Protein AF-0000000077404898 (afdb_homodimer)

Radius of gyration: 26.57 Å; Cα contacts (8 Å, |Δi|>4): 1156; chains: 2; bounding box: 48×82×51 Å

Nearest PDB structures (foldseek):
  3ado-assembly1_A  TM=9.757E-01  e=3.414E-41  Oryctolagus cuniculus
  3f3s-assembly1_A  TM=9.748E-01  e=4.788E-40  Homo sapiens
  4om8-assembly1_A  TM=8.449E-01  e=1.800E-20  Mesorhizobium japonicum MAFF 303099
  4dyd-assembly1_A  TM=8.281E-01  e=1.306E-18  Acinetobacter baylyi
  4j0e-assembly1_A  TM=8.034E-01  e=1.288E-17  Caenorhabditis 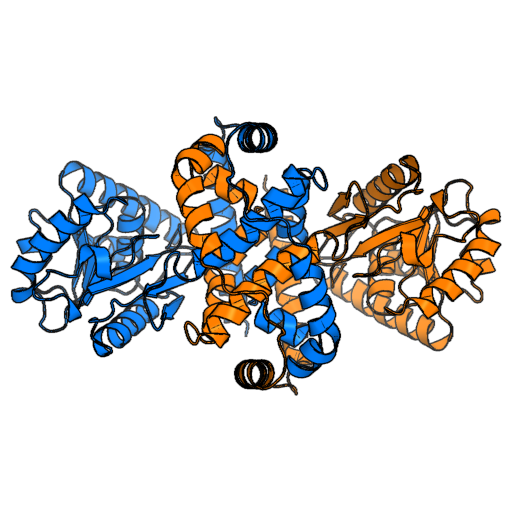elegans

Solvent-accessible surface area (backbone atoms only — not comparable to full-atom values): 31986 Å² total; per-residue (Å²): 109,35,28,23,31,36,28,46,47,75,67,25,46,36,51,46,54,39,42,16,28,59,70,28,34,31,30,38,31,46,97,45,69,66,49,42,54,52,32,52,54,51,48,47,53,51,36,48,50,29,46,74,73,71,64,52,58,61,88,59,52,44,68,59,29,48,71,30,52,43,74,43,93,44,69,65,68,35,34,50,54,10,49,33,36,40,37,40,64,77,98,39,68,71,61,45,33,54,51,44,53,56,50,52,74,43,47,84,54,23,33,95,77,37,37,38,30,29,41,50,80,57,68,49,37,51,80,51,31,71,86,44,90,62,29,40,36,35,28,27,46,22,63,36,90,57,46,84,65,27,35,23,26,43,34,29,30,23,96,63,29,40,68,66,46,55,54,52,49,43,52,52,36,46,64,45,66,33,47,63,31,65,39,72,49,61,44,74,30,56,61,60,49,44,42,51,43,37,36,47,44,48,50,50,48,38,36,71,71,59,36,32,54,68,72,40,52,20,40,43,29,27,35,45,54,11,55,52,21,38,73,37,15,68,64,57,48,45,25,63,74,42,82,25,41,56,52,30,29,73,74,37,21,65,58,49,36,58,45,58,69,66,55,75,76,85,55,65,57,49,69,70,60,30,50,54,53,28,52,54,46,36,71,75,54,37,72,90,43,42,68,62,51,51,52,50,49,53,51,52,41,48,53,49,47,51,49,53,54,55,55,58,73,73,107,108,37,27,22,33,36,27,46,46,74,67,26,46,37,50,47,53,38,42,15,27,58,70,28,33,30,28,38,32,48,98,44,69,65,50,39,54,50,33,52,52,52,48,48,53,49,37,48,49,29,45,74,72,72,64,52,58,58,87,58,52,47,68,60,28,47,69,29,51,43,73,43,93,45,70,65,69,34,35,48,55,11,50,32,37,40,38,38,64,77,98,40,67,71,61,45,34,55,52,44,53,57,50,52,74,42,47,84,53,22,33,96,77,36,37,39,29,30,43,52,80,56,69,49,37,51,81,51,30,72,86,44,90,61,30,40,38,35,29,26,47,22,63,36,92,58,45,83,64,28,34,23,26,43,34,28,29,22,96,63,29,40,68,66,46,55,53,52,50,44,52,53,36,46,65,46,66,33,49,63,30,65,39,73,49,61,44,74,29,56,62,61,50,44,41,51,44,36,37,46,43,48,51,48,48,38,35,72,70,59,36,32,52,67,71,39,50,21,39,44,29,27,35,44,54,10,54,51,21,37,74,38,14,68,65,56,47,45,25,63,75,42,82,26,40,56,52,30,29,74,73,38,22,65,58,49,38,57,44,58,72,67,57,76,76,85,56,65,56,50,68,69,61,30,51,52,53,27,52,54,46,36,71,76,52,36,73,91,44,43,68,62,53,49,52,50,49,53,51,51,41,48,52,50,45,50,48,54,53,56,55,58,75,74,106

InterPro domains:
  IPR006108 3-hydroxyacyl-CoA dehydrogenase, C-terminal [P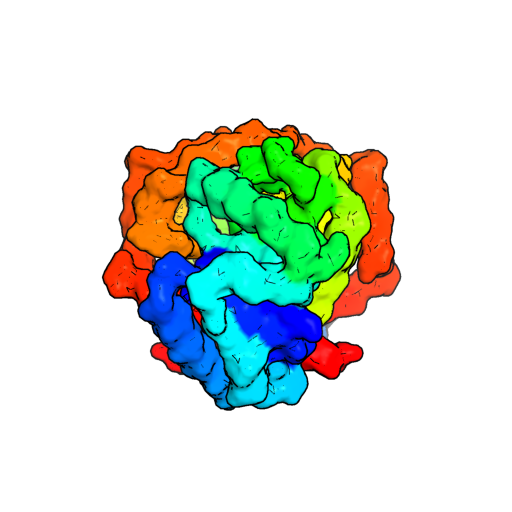F00725] (189-255)
  IPR006176 3-hydroxyacyl-CoA dehydrogenase, NAD binding [PF02737] (8-185)
  IPR006180 3-hydroxyacyl-CoA dehydrogenase, conserved site [PS00067] (186-210)
  IPR008927 6-phosphogluconate dehydrogenase-like, C-terminal domain superfamily [SSF48179] (189-260)
  IPR013328 6-phosphogluconate dehydrogenase, domain 2 [G3DSA:1.10.1040.10] (190-314)
  IPR036291 NAD(P)-binding domain superfamily [SSF51735] (8-186)

Sequence (630 aa):
MSLLILYSGLIGRSWAMLFASAGMRVRLFDTQKTQVDSALQDIQEQLENLQQIGMLRGALAAQEQLALISGGDTVENCIKGAIHVQECIPENLELKKVVWSAIDSFVSIAKPNVTLASSTSCIVPSKFSEELQNRSRVFVAHPVNPPYYVPLVELVPAPWTDPDVMVRARALMERIGQSPVTLTKEMPGFALNRIQYAILNECWNLVNDGVLTVAEVDTVMTDGLGPRYAFMGPLETAHLNAEGMLNYCERYSKTIHDVSKTFSPVPEMSGPSAEAVHKQLSEKVPLEKLAERRQWRDKMLTALAKLKMQMRKKEMSLLILYSGLIGRSWAMLFASAGMRVRLFDTQKTQVDSALQDIQEQLENLQQIGMLRGALAAQEQLALISGGDTVENCIKGAIHVQECIPENLELKKVVWSAIDSFVSIAKPNVTLASSTSCIVPSKFSEELQNRSRVFVAHPVNPPYYVPLVELVPAPWTDPDVMVRARALMERIGQSPVTLTKEMPGFALNRIQYAILNECWNLVNDGVLTVAEVDTVMTDGLGPRYAFMGPLETAHLNAEGMLNYCERYSKTIHDVSKTFSPVPEMSGPSAEAVHKQLSEKVPLEKLAERRQWRDKMLTALAKLKMQMRKKE

pLDDT: mean 96.69, std 2.82, range [76.5, 98.88]

Secondary structure (DSSP, 8-state):
-EEEEE--SHHHHHHHHHHHHTT-EEEEE-SSHHHHHHHHHHHHHHHHHHHHTT---SSS-HHHHHTTEEE-S-HHHHHTTEEEEEE---S-HHHHHHHHHHHHTTGGGS-TT-EEEE--SS--THHHHTT-TTGGGEEEEEE-SSTTT--EEEEEE-TT--HHHHHHHHHHHHHTT-EEEE-SS--TTTTHHHHHHHHHHHHHHHHHTTSS-HHHHHHHIIIIIHHHHTTS-HHHHHHHTTTSHHHHHHHHHHHHHHHHTTPPPPP---HHHHHHHHHHHHHHS-GGGHHHHHHHHHHHHHHHHHHHHHHHHH-/-EEEEE--SHHHHHHHHHHHHTT-EEEEE-SSHHHHHHHHHHHHHHHHHHHHTT---SSS-HHHHHTTEEE-S-HHHHHTTEEEEEE---S-HHHHHHHHHHHHTTGGGS-TT-EEEE--SS--THHHHTT-TTGGGEEEEEE-SSTTT--EEEEEE-TT--HHHHHHHHHHHHHTT-EEEE-SS--TTTTHHHHHHHHHHHHHHHHHTTSS-HHHHHHHIIIIIHHHHTTS-HHHHHHHTTTSHHHHHHHHHHHHHHHHTTPPPPP---HHHHHHHHHHHHHHS-GGGHHHHHHHHHHHHHHHHHHHHHHHHH-

Structure (mmCIF, N/CA/C/O backbone):
data_AF-0000000077404898-model_v1
#
loop_
_entity.id
_entity.type
_entity.pdbx_description
1 polymer 'Lambda-crystallin homolog'
#
loop_
_atom_site.group_PDB
_atom_site.id
_atom_site.type_symbol
_atom_site.label_atom_id
_atom_site.label_alt_id
_atom_site.label_comp_id
_atom_site.label_asym_id
_atom_site.label_entity_id
_atom_site.label_seq_id
_atom_site.pdbx_PDB_ins_code
_atom_site.Cartn_x
_atom_site.Cartn_y
_atom_site.Cartn_z
_atom_site.occupancy
_atom_site.B_iso_or_equiv
_atom_site.auth_seq_id
_atom_site.auth_comp_id
_atom_site.auth_asym_id
_atom_site.auth_atom_id
_atom_site.pdbx_PDB_model_num
ATOM 1 N N . MET A 1 1 ? -6.848 -27.328 -24.359 1 82.38 1 MET A N 1
ATOM 2 C CA . MET A 1 1 ? -5.629 -27.281 -23.562 1 82.38 1 MET A CA 1
ATOM 3 C C . MET A 1 1 ? -5.914 -27.672 -22.109 1 82.38 1 MET A C 1
ATOM 5 O O . MET A 1 1 ? -6.988 -27.375 -21.594 1 82.38 1 MET A O 1
ATOM 9 N N . SER A 1 2 ? -5.051 -28.562 -21.578 1 90.31 2 SER A N 1
ATOM 10 C CA . SER A 1 2 ? -5.301 -29.047 -20.234 1 90.31 2 SER A CA 1
ATOM 11 C C . SER A 1 2 ? -4.137 -28.719 -19.297 1 90.31 2 SER A C 1
ATOM 13 O O . SER A 1 2 ? -3.018 -28.484 -19.75 1 90.31 2 SER A O 1
ATOM 15 N N . LEU A 1 3 ? -4.5 -28.531 -18.031 1 96.25 3 LEU A N 1
ATOM 16 C CA . LEU A 1 3 ? -3.508 -28.281 -17 1 96.25 3 LEU A CA 1
ATOM 17 C C . LEU A 1 3 ? -3.734 -29.172 -15.789 1 96.25 3 LEU A C 1
ATOM 19 O O . LEU A 1 3 ? -4.852 -29.641 -15.555 1 96.25 3 LEU A O 1
ATOM 23 N N . LEU A 1 4 ? -2.613 -29.406 -15.125 1 97.56 4 LEU A N 1
ATOM 24 C CA . LEU A 1 4 ? -2.672 -30.156 -13.875 1 97.56 4 LEU A CA 1
ATOM 25 C C . LEU A 1 4 ? -2.393 -29.25 -12.68 1 97.56 4 LEU A C 1
ATOM 27 O O . LEU A 1 4 ? -1.41 -28.516 -12.672 1 97.56 4 LEU A O 1
ATOM 31 N N . ILE A 1 5 ? -3.248 -29.297 -11.695 1 98.19 5 ILE A N 1
ATOM 32 C CA . ILE A 1 5 ? -3.023 -28.656 -10.406 1 98.19 5 ILE A CA 1
ATOM 33 C C . ILE A 1 5 ? -2.846 -29.719 -9.32 1 98.19 5 ILE A C 1
ATOM 35 O O . ILE A 1 5 ? -3.73 -30.547 -9.109 1 98.19 5 ILE A O 1
ATOM 39 N N . LEU A 1 6 ? -1.71 -29.656 -8.711 1 96.75 6 LEU A N 1
ATOM 40 C CA . LEU A 1 6 ? -1.43 -30.594 -7.625 1 96.75 6 LEU A CA 1
ATOM 41 C C . LEU A 1 6 ? -1.785 -29.984 -6.273 1 96.75 6 LEU A C 1
ATOM 43 O O . LEU A 1 6 ? -1.219 -28.953 -5.883 1 96.75 6 LEU A O 1
ATOM 47 N N . TYR A 1 7 ? -2.662 -30.719 -5.535 1 93 7 TYR A N 1
ATOM 48 C CA . TYR A 1 7 ? -3.162 -30.328 -4.219 1 93 7 TYR A CA 1
ATOM 49 C C . TYR A 1 7 ? -4.289 -29.312 -4.344 1 93 7 TYR A C 1
ATOM 51 O O . TYR A 1 7 ? -4.109 -28.234 -4.938 1 93 7 TYR A O 1
ATOM 59 N N . SER A 1 8 ? -5.391 -29.625 -3.764 1 95.06 8 SER A N 1
ATOM 60 C CA . SER A 1 8 ? -6.641 -28.906 -3.99 1 95.06 8 SER A CA 1
ATOM 61 C C . SER A 1 8 ? -7.02 -28.062 -2.783 1 95.06 8 SER A C 1
ATOM 63 O O . SER A 1 8 ? -8.195 -27.969 -2.42 1 95.06 8 SER A O 1
ATOM 65 N N . GLY A 1 9 ? -5.938 -27.484 -2.154 1 93.75 9 GLY A N 1
ATOM 66 C CA . GLY A 1 9 ? -6.18 -26.516 -1.097 1 93.75 9 GLY A CA 1
ATOM 67 C C . GLY A 1 9 ? -6.625 -25.156 -1.618 1 93.75 9 GLY A C 1
ATOM 68 O O . GLY A 1 9 ? -7.098 -25.047 -2.752 1 93.75 9 GLY A O 1
ATOM 69 N N . LEU A 1 10 ? -6.551 -24.172 -0.794 1 92.12 10 LEU A N 1
ATOM 70 C CA . LEU A 1 10 ? -7.035 -22.828 -1.092 1 92.12 10 LEU A CA 1
ATOM 71 C C . LEU A 1 10 ? -6.41 -22.297 -2.377 1 92.12 10 LEU A C 1
ATOM 73 O O . LEU A 1 10 ? -7.117 -21.828 -3.268 1 92.12 10 LEU A O 1
ATOM 77 N N . ILE A 1 11 ? -5.051 -22.359 -2.465 1 96.31 11 ILE A N 1
ATOM 78 C CA . ILE A 1 11 ? -4.336 -21.828 -3.621 1 96.31 11 ILE A CA 1
ATOM 79 C C . ILE A 1 11 ? -4.676 -22.656 -4.859 1 96.31 11 ILE A C 1
ATOM 81 O O . ILE A 1 11 ? -4.926 -22.109 -5.934 1 96.31 11 ILE A O 1
ATOM 85 N N . GLY A 1 12 ? -4.699 -23.969 -4.699 1 97.56 12 GLY A N 1
ATOM 86 C CA . GLY A 1 12 ? -5.055 -24.844 -5.812 1 97.56 12 GLY A CA 1
ATOM 87 C C . GLY A 1 12 ? -6.43 -24.547 -6.383 1 97.56 12 GLY A C 1
ATOM 88 O O . GLY A 1 12 ? -6.605 -24.516 -7.602 1 97.56 12 GLY A O 1
ATOM 89 N N . ARG A 1 13 ? -7.379 -24.344 -5.527 1 97.44 13 ARG A N 1
ATOM 90 C CA . ARG A 1 13 ? -8.742 -24.031 -5.949 1 97.44 13 ARG A CA 1
ATOM 91 C C . ARG A 1 13 ? -8.781 -22.719 -6.727 1 97.44 13 ARG A C 1
ATOM 93 O O . ARG A 1 13 ? -9.469 -22.609 -7.746 1 97.44 13 ARG A O 1
ATOM 100 N N . SER A 1 14 ? -8.047 -21.75 -6.266 1 97.19 14 SER A N 1
ATOM 101 C CA . SER A 1 14 ? -8 -20.453 -6.938 1 97.19 14 SER A CA 1
ATOM 102 C C . SER A 1 14 ? -7.402 -20.578 -8.336 1 97.19 14 SER A C 1
ATOM 104 O O . SER A 1 14 ? -7.922 -20.016 -9.289 1 97.19 14 SER A O 1
ATOM 106 N N . TRP A 1 15 ? -6.312 -21.328 -8.406 1 98.19 15 TRP A N 1
ATOM 107 C CA . TRP A 1 15 ? -5.703 -21.562 -9.719 1 98.19 15 TRP A CA 1
ATOM 108 C C . TRP A 1 15 ? -6.684 -22.234 -10.664 1 98.19 15 TRP A C 1
ATOM 110 O O . TRP A 1 15 ? -6.781 -21.875 -11.836 1 98.19 15 TRP A O 1
ATOM 120 N N . ALA A 1 16 ? -7.371 -23.203 -10.125 1 98.19 16 ALA A N 1
ATOM 121 C CA . ALA A 1 16 ? -8.336 -23.938 -10.945 1 98.19 16 ALA A CA 1
ATOM 122 C C . ALA A 1 16 ? -9.375 -22.984 -11.531 1 98.19 16 ALA A C 1
ATOM 124 O O . ALA A 1 16 ? -9.672 -23.047 -12.727 1 98.19 16 ALA A O 1
ATOM 125 N N . MET A 1 17 ? -9.883 -22.156 -10.703 1 98.25 17 MET A N 1
ATOM 126 C CA . MET A 1 17 ? -10.891 -21.203 -11.141 1 98.25 17 MET A CA 1
ATOM 127 C C . MET A 1 17 ? -10.312 -20.234 -12.172 1 98.25 17 MET A C 1
ATOM 129 O O . MET A 1 17 ? -10.984 -19.891 -13.148 1 98.25 17 MET A O 1
ATOM 133 N N . LEU A 1 18 ? -9.109 -19.781 -12.008 1 98.12 18 LEU A N 1
ATOM 134 C CA . LEU A 1 18 ? -8.469 -18.828 -12.914 1 98.12 18 LEU A CA 1
ATOM 135 C C . LEU A 1 18 ? -8.258 -19.453 -14.289 1 98.12 18 LEU A C 1
ATOM 137 O O . LEU A 1 18 ? -8.609 -18.844 -15.305 1 98.12 18 LEU A O 1
ATOM 141 N N . PHE A 1 19 ? -7.75 -20.625 -14.336 1 98.44 19 PHE A N 1
ATOM 142 C CA . PHE A 1 19 ? -7.508 -21.281 -15.609 1 98.44 19 PHE A CA 1
ATOM 143 C C . PHE A 1 19 ? -8.82 -21.609 -16.312 1 98.44 19 PHE A C 1
ATOM 145 O O . PHE A 1 19 ? -8.945 -21.453 -17.531 1 98.44 19 PHE A O 1
ATOM 152 N N . ALA A 1 20 ? -9.789 -22.078 -15.531 1 98.25 20 ALA A N 1
ATOM 153 C CA . ALA A 1 20 ? -11.102 -22.375 -16.109 1 98.25 20 ALA A CA 1
ATOM 154 C C . ALA A 1 20 ? -11.742 -21.125 -16.703 1 98.25 20 ALA A C 1
ATOM 156 O O . ALA A 1 20 ? -12.438 -21.203 -17.719 1 98.25 20 ALA A O 1
ATOM 157 N N . SER A 1 21 ? -11.5 -20.047 -16.047 1 97.69 21 SER A N 1
ATOM 158 C CA . SER A 1 21 ? -12.078 -18.797 -16.531 1 97.69 21 SER A CA 1
ATOM 159 C C . SER A 1 21 ? -11.586 -18.453 -17.938 1 97.69 21 SER A C 1
ATOM 161 O O . SER A 1 21 ? -12.258 -17.734 -18.672 1 97.69 21 SER A O 1
ATOM 163 N N . ALA A 1 22 ? -10.438 -18.906 -18.281 1 97.38 22 ALA A N 1
ATOM 164 C CA . ALA A 1 22 ? -9.859 -18.656 -19.609 1 97.38 22 ALA A CA 1
ATOM 165 C C . ALA A 1 22 ? -10.203 -19.797 -20.562 1 97.38 22 ALA A C 1
ATOM 167 O O . ALA A 1 22 ? -9.617 -19.906 -21.656 1 97.38 22 ALA A O 1
ATOM 168 N N . GLY A 1 23 ? -11.023 -20.719 -20.125 1 97.44 23 GLY A N 1
ATOM 169 C CA . GLY A 1 23 ? -11.508 -21.766 -21 1 97.44 23 GLY A CA 1
ATOM 170 C C . GLY A 1 23 ? -10.609 -23 -21.016 1 97.44 23 GLY A C 1
ATOM 171 O O . GLY A 1 23 ? -10.727 -23.844 -21.891 1 97.44 23 GLY A O 1
ATOM 172 N N . MET A 1 24 ? -9.766 -23.141 -20.109 1 97.62 24 MET A N 1
ATOM 173 C CA . MET A 1 24 ? -8.836 -24.266 -20.094 1 97.62 24 MET A CA 1
ATOM 174 C C . MET A 1 24 ? -9.367 -25.406 -19.219 1 97.62 24 MET A C 1
ATOM 176 O O . MET A 1 24 ? -9.977 -25.156 -18.172 1 97.62 24 MET A O 1
ATOM 180 N N . ARG A 1 25 ? -9.094 -26.625 -19.625 1 98.06 25 ARG A N 1
ATOM 181 C CA . ARG A 1 25 ? -9.453 -27.797 -18.812 1 98.06 25 ARG A CA 1
ATOM 182 C C . ARG A 1 25 ? -8.438 -28.016 -17.703 1 98.06 25 ARG A C 1
ATOM 184 O O . ARG A 1 25 ? -7.23 -27.969 -17.938 1 98.06 25 ARG A O 1
ATOM 191 N N . VAL A 1 26 ? -9 -28.203 -16.516 1 98.19 26 VAL A N 1
ATOM 192 C CA . VAL A 1 26 ? -8.141 -28.328 -15.344 1 98.19 26 VAL A CA 1
ATOM 193 C C . VAL A 1 26 ? -8.344 -29.688 -14.688 1 98.19 26 VAL A C 1
ATOM 195 O O . VAL A 1 26 ? -9.469 -30.094 -14.406 1 98.19 26 VAL A O 1
ATOM 198 N N . ARG A 1 27 ? -7.309 -30.391 -14.516 1 97.62 27 ARG A N 1
ATOM 199 C CA . ARG A 1 27 ? -7.312 -31.609 -13.703 1 97.62 27 ARG A CA 1
ATOM 200 C C . ARG A 1 27 ? -6.727 -31.344 -12.32 1 97.62 27 ARG A C 1
ATOM 202 O O . ARG A 1 27 ? -5.582 -30.906 -12.203 1 97.62 27 ARG A O 1
ATOM 209 N N . LEU A 1 28 ? -7.562 -31.594 -11.336 1 96.75 28 LEU A N 1
ATOM 210 C CA . LEU A 1 28 ? -7.156 -31.438 -9.945 1 96.75 28 LEU A CA 1
ATOM 211 C C . LEU A 1 28 ? -6.766 -32.781 -9.336 1 96.75 28 LEU A C 1
ATOM 213 O O . LEU A 1 28 ? -7.496 -33.781 -9.477 1 96.75 28 LEU A O 1
ATOM 217 N N . PHE A 1 29 ? -5.629 -32.781 -8.703 1 96.5 29 PHE A N 1
ATOM 218 C CA . PHE A 1 29 ? -5.199 -34 -8.023 1 96.5 29 PHE A CA 1
ATOM 219 C C . PHE A 1 29 ? -4.879 -33.719 -6.559 1 96.5 29 PHE A C 1
ATOM 221 O O . PHE A 1 29 ? -4.305 -32.688 -6.234 1 96.5 29 PHE A O 1
ATOM 228 N N . ASP A 1 30 ? -5.316 -34.594 -5.676 1 95.81 30 ASP A N 1
ATOM 229 C CA . ASP A 1 30 ? -4.961 -34.625 -4.262 1 95.81 30 ASP A CA 1
ATOM 230 C C . ASP A 1 30 ? -4.789 -36.062 -3.754 1 95.81 30 ASP A C 1
ATOM 232 O O . ASP A 1 30 ? -5.188 -37 -4.43 1 95.81 30 ASP A O 1
ATOM 236 N N . THR A 1 31 ? -4.105 -36.188 -2.602 1 91.31 31 THR A N 1
ATOM 237 C CA . THR A 1 31 ? -3.795 -37.531 -2.074 1 91.31 31 THR A CA 1
ATOM 238 C C . THR A 1 31 ? -5.07 -38.25 -1.676 1 91.31 31 THR A C 1
ATOM 240 O O . THR A 1 31 ? -5.129 -39.469 -1.745 1 91.31 31 THR A O 1
ATOM 243 N N . GLN A 1 32 ? -6.078 -37.5 -1.246 1 92.12 32 GLN A N 1
ATOM 244 C CA . GLN A 1 32 ? -7.363 -38.062 -0.871 1 92.12 32 GLN A CA 1
ATOM 245 C C . GLN A 1 32 ? -8.477 -37.594 -1.797 1 92.12 32 GLN A C 1
ATOM 247 O O . GLN A 1 32 ? -8.625 -36.375 -2.018 1 92.12 32 GLN A O 1
ATOM 252 N N . LYS A 1 33 ? -9.25 -38.531 -2.201 1 91.5 33 LYS A N 1
ATOM 253 C CA . LYS A 1 33 ? -10.352 -38.219 -3.104 1 91.5 33 LYS A CA 1
ATOM 254 C C . LYS A 1 33 ? -11.328 -37.219 -2.449 1 91.5 33 LYS A C 1
ATOM 256 O O . LYS A 1 33 ? -11.906 -36.375 -3.121 1 91.5 33 LYS A O 1
ATOM 261 N N . THR A 1 34 ? -11.492 -37.375 -1.225 1 94.88 34 THR A N 1
ATOM 262 C CA . THR A 1 34 ? -12.438 -36.531 -0.495 1 94.88 34 THR A CA 1
ATOM 263 C C . THR A 1 34 ? -12.023 -35.062 -0.553 1 94.88 34 THR A C 1
ATOM 265 O O . THR A 1 34 ? -12.875 -34.188 -0.5 1 94.88 34 THR A O 1
ATOM 268 N N . GLN A 1 35 ? -10.711 -34.844 -0.607 1 95.19 35 GLN A N 1
ATOM 269 C CA . GLN A 1 35 ? -10.219 -33.469 -0.709 1 95.19 35 GLN A CA 1
ATOM 270 C C . GLN A 1 35 ? -10.602 -32.844 -2.047 1 95.19 35 GLN A C 1
ATOM 272 O O . GLN A 1 35 ? -10.961 -31.672 -2.107 1 95.19 35 GLN A O 1
ATOM 277 N N . VAL A 1 36 ? -10.547 -33.625 -3.117 1 96.56 36 VAL A N 1
ATOM 278 C CA . VAL A 1 36 ? -10.898 -33.125 -4.449 1 96.56 36 VAL A CA 1
ATOM 279 C C . VAL A 1 36 ? -12.398 -32.844 -4.52 1 96.56 36 VAL A C 1
ATOM 281 O O . VAL A 1 36 ? -12.828 -31.844 -5.07 1 96.56 36 VAL A O 1
ATOM 284 N N . ASP A 1 37 ? -13.18 -33.781 -3.938 1 96.56 37 ASP A N 1
ATOM 285 C CA . ASP A 1 37 ? -14.625 -33.594 -3.922 1 96.56 37 ASP A CA 1
ATOM 286 C C . ASP A 1 37 ? -15.008 -32.312 -3.188 1 96.56 37 ASP A C 1
ATOM 288 O O . ASP A 1 37 ? -15.852 -31.531 -3.662 1 96.56 37 ASP A O 1
ATOM 292 N N . SER A 1 38 ? -14.391 -32.188 -2.102 1 97.25 38 SER A N 1
ATOM 293 C CA . SER A 1 38 ? -14.633 -30.969 -1.316 1 97.25 38 SER A CA 1
ATOM 294 C C . SER A 1 38 ? -14.219 -29.719 -2.08 1 97.25 38 SER A C 1
ATOM 296 O O . SER A 1 38 ? -14.891 -28.688 -2.016 1 97.25 38 SER A O 1
ATOM 298 N N . ALA A 1 39 ? -13.086 -29.797 -2.746 1 97.81 39 ALA A N 1
ATOM 299 C CA . ALA A 1 39 ? -12.586 -28.672 -3.541 1 97.81 39 ALA A CA 1
ATOM 300 C C . ALA A 1 39 ? -13.57 -28.297 -4.648 1 97.81 39 ALA A C 1
ATOM 302 O O . ALA A 1 39 ? -13.859 -27.125 -4.867 1 97.81 39 ALA A O 1
ATOM 303 N N . LEU A 1 40 ? -14.102 -29.312 -5.309 1 97.94 40 LEU A N 1
ATOM 304 C CA . LEU A 1 40 ? -15.039 -29.078 -6.402 1 97.94 40 LEU A CA 1
ATOM 305 C C . LEU A 1 40 ? -16.312 -28.422 -5.895 1 97.94 40 LEU A C 1
ATOM 307 O O . LEU A 1 40 ? -16.859 -27.531 -6.551 1 97.94 40 LEU A O 1
ATOM 311 N N . GLN A 1 41 ? -16.766 -28.828 -4.762 1 98.12 41 GLN A N 1
ATOM 312 C CA . GLN A 1 41 ? -17.938 -28.219 -4.16 1 98.12 41 GLN A CA 1
ATOM 313 C C . GLN A 1 41 ? -17.688 -26.75 -3.805 1 98.12 41 GLN A C 1
ATOM 315 O O . GLN A 1 41 ? -18.516 -25.891 -4.07 1 98.12 41 GLN A O 1
ATOM 320 N N . ASP A 1 42 ? -16.594 -26.562 -3.174 1 97.69 42 ASP A N 1
ATOM 321 C CA . ASP A 1 42 ? -16.219 -25.203 -2.809 1 97.69 42 ASP A CA 1
ATOM 322 C C . ASP A 1 42 ? -16.094 -24.312 -4.047 1 97.69 42 ASP A C 1
ATOM 324 O O . ASP A 1 42 ? -16.562 -23.172 -4.047 1 97.69 42 ASP A O 1
ATOM 328 N N . ILE A 1 43 ? -15.445 -24.781 -5.09 1 98.12 43 ILE A N 1
ATOM 329 C CA . ILE A 1 43 ? -15.258 -24.047 -6.336 1 98.12 43 ILE A CA 1
ATOM 330 C C . ILE A 1 43 ? -16.625 -23.703 -6.941 1 98.12 43 ILE A C 1
ATOM 332 O O . ILE A 1 43 ? -16.828 -22.578 -7.406 1 98.12 43 ILE A O 1
ATOM 336 N N . GLN A 1 44 ? -17.5 -24.672 -6.926 1 98.44 44 GLN A N 1
ATOM 337 C CA . GLN A 1 44 ? -18.844 -24.422 -7.434 1 98.44 44 GLN A CA 1
ATOM 338 C C . GLN A 1 44 ? -19.516 -23.25 -6.707 1 98.44 44 GLN A C 1
ATOM 340 O O . GLN A 1 44 ? -20.047 -22.344 -7.344 1 98.44 44 GLN A O 1
ATOM 345 N N . GLU A 1 45 ? -19.438 -23.297 -5.449 1 97.88 45 GLU A N 1
ATOM 346 C CA . GLU A 1 45 ? -20.047 -22.25 -4.641 1 97.88 45 GLU A CA 1
ATOM 347 C C . GLU A 1 45 ? -19.422 -20.891 -4.938 1 97.88 45 GLU A C 1
ATOM 349 O O . GLU A 1 45 ? -20.125 -19.875 -5.059 1 97.88 45 GLU A O 1
ATOM 354 N N . GLN A 1 46 ? -18.141 -20.875 -5.031 1 96.19 46 GLN A N 1
ATOM 355 C CA . GLN A 1 46 ? -17.438 -19.625 -5.301 1 96.19 46 GLN A CA 1
ATOM 356 C C . GLN A 1 46 ? -17.797 -19.078 -6.68 1 96.19 46 GLN A C 1
ATOM 358 O O . GLN A 1 46 ? -18.094 -17.875 -6.824 1 96.19 46 GLN A O 1
ATOM 363 N N . LEU A 1 47 ? -17.781 -19.922 -7.688 1 98.12 47 LEU A N 1
ATOM 364 C CA . LEU A 1 47 ? -18.078 -19.5 -9.047 1 98.12 47 LEU A CA 1
ATOM 365 C C . LEU A 1 47 ? -19.5 -18.953 -9.148 1 98.12 47 LEU A C 1
ATOM 367 O O . LEU A 1 47 ? -19.734 -17.938 -9.805 1 98.12 47 LEU A O 1
ATOM 371 N N . GLU A 1 48 ? -20.422 -19.594 -8.523 1 98.06 48 GLU A N 1
ATOM 372 C CA . GLU A 1 48 ? -21.797 -19.141 -8.539 1 98.06 48 GLU A CA 1
ATOM 373 C C . GLU A 1 48 ? -21.953 -17.781 -7.859 1 98.06 48 GLU A C 1
ATOM 375 O O . GLU A 1 48 ? -22.641 -16.906 -8.359 1 98.06 48 GLU A O 1
ATOM 380 N N . ASN A 1 49 ? -21.328 -17.688 -6.758 1 95.5 49 ASN A N 1
ATOM 381 C CA . ASN A 1 49 ? -21.359 -16.406 -6.066 1 95.5 49 ASN A CA 1
ATOM 382 C C . ASN A 1 49 ? -20.734 -15.297 -6.918 1 95.5 49 ASN A C 1
ATOM 384 O O . ASN A 1 49 ? -21.297 -14.203 -7.012 1 95.5 49 ASN A O 1
ATOM 388 N N . LEU A 1 50 ? -19.594 -15.547 -7.48 1 95.19 50 LEU A N 1
ATOM 389 C CA . LEU A 1 50 ? -18.906 -14.586 -8.336 1 95.19 50 LEU A CA 1
ATOM 390 C C . LEU A 1 50 ? -19.797 -14.164 -9.5 1 95.19 50 LEU A C 1
ATOM 392 O O . LEU A 1 50 ? -19.828 -12.992 -9.875 1 95.19 50 LEU A O 1
ATOM 396 N N . GLN A 1 51 ? -20.438 -15.117 -10.078 1 96.81 51 GLN A N 1
ATOM 397 C CA . GLN A 1 51 ? -21.375 -14.797 -11.156 1 96.81 51 GLN A CA 1
ATOM 398 C C . GLN A 1 51 ? -22.5 -13.906 -10.664 1 96.81 51 GLN A C 1
ATOM 400 O O . GLN A 1 51 ? -22.875 -12.945 -11.336 1 96.81 51 GLN A O 1
ATOM 405 N N . GLN A 1 52 ? -23.047 -14.195 -9.531 1 95.88 52 GLN A N 1
ATOM 406 C CA . GLN A 1 52 ? -24.156 -13.445 -8.945 1 95.88 52 GLN A CA 1
ATOM 407 C C . GLN A 1 52 ? -23.781 -11.984 -8.711 1 95.88 52 GLN A C 1
ATOM 409 O O . GLN A 1 52 ? -24.578 -11.086 -8.938 1 95.88 52 GLN A O 1
ATOM 414 N N . ILE A 1 53 ? -22.547 -11.75 -8.328 1 90.94 53 ILE A N 1
ATOM 415 C CA . ILE A 1 53 ? -22.172 -10.398 -7.949 1 90.94 53 ILE A CA 1
ATOM 416 C C . ILE A 1 53 ? -21.484 -9.703 -9.117 1 90.94 53 ILE A C 1
ATOM 418 O O . ILE A 1 53 ? -20.922 -8.625 -8.961 1 90.94 53 ILE A O 1
ATOM 422 N N . GLY A 1 54 ? -21.406 -10.367 -10.25 1 91.75 54 GLY A N 1
ATOM 423 C CA . GLY A 1 54 ? -20.891 -9.75 -11.461 1 91.75 54 GLY A CA 1
ATOM 424 C C . GLY A 1 54 ? -19.375 -9.672 -11.492 1 91.75 54 GLY A C 1
ATOM 425 O O . GLY A 1 54 ? -18.797 -8.75 -12.078 1 91.75 54 GLY A O 1
ATOM 426 N N . MET A 1 55 ? -18.688 -10.617 -10.867 1 93.19 55 MET A N 1
ATOM 427 C CA . MET A 1 55 ? -17.219 -10.578 -10.789 1 93.19 55 MET A CA 1
ATOM 428 C C . MET A 1 55 ? -16.609 -11.836 -11.406 1 93.19 55 MET A C 1
ATOM 430 O O . MET A 1 55 ? -15.414 -12.07 -11.289 1 93.19 55 MET A O 1
ATOM 434 N N . LEU A 1 56 ? -17.469 -12.633 -12 1 96.19 56 LEU A N 1
ATOM 435 C CA . LEU A 1 56 ? -16.969 -13.836 -12.664 1 96.19 56 LEU A CA 1
ATOM 436 C C . LEU A 1 56 ? -16.031 -13.477 -13.812 1 96.19 56 LEU A C 1
ATOM 438 O O . LEU A 1 56 ? -16.391 -12.664 -14.672 1 96.19 56 LEU A O 1
ATOM 442 N N . ARG A 1 57 ? -14.859 -14.016 -13.758 1 95.12 57 ARG A N 1
ATOM 443 C CA . ARG A 1 57 ? -13.891 -13.758 -14.82 1 95.12 57 ARG A CA 1
ATOM 444 C C . ARG A 1 57 ? -14.164 -14.633 -16.031 1 95.12 57 ARG A C 1
ATOM 446 O O . ARG A 1 57 ? -14.727 -15.727 -15.914 1 95.12 57 ARG A O 1
ATOM 453 N N . GLY A 1 58 ? -13.758 -14.094 -17.188 1 95.12 58 GLY A N 1
ATOM 454 C CA . GLY A 1 58 ? -13.883 -14.859 -18.406 1 95.12 58 GLY A CA 1
ATOM 455 C C . GLY A 1 58 ? -15.242 -14.703 -19.078 1 95.12 58 GLY A C 1
ATOM 456 O O . GLY A 1 58 ? -16.094 -13.961 -18.594 1 95.12 58 GLY A O 1
ATOM 457 N N . ALA A 1 59 ? -15.43 -15.43 -20.156 1 95.94 59 ALA A N 1
ATOM 458 C CA . ALA A 1 59 ? -16.641 -15.289 -20.969 1 95.94 59 ALA A CA 1
ATOM 459 C C . ALA A 1 59 ? -17.641 -16.406 -20.656 1 95.94 59 ALA A C 1
ATOM 461 O O . ALA A 1 59 ? -18.828 -16.281 -20.969 1 95.94 59 ALA A O 1
ATOM 462 N N . LEU A 1 60 ? -17.203 -17.469 -20 1 97.44 60 LEU A N 1
ATOM 463 C CA . LEU A 1 60 ? -18.047 -18.625 -19.719 1 97.44 60 LEU A CA 1
ATOM 464 C C . LEU A 1 60 ? -18.844 -18.406 -18.438 1 97.44 60 LEU A C 1
ATOM 466 O O . LEU A 1 60 ? -18.359 -17.781 -17.484 1 97.44 60 LEU A O 1
ATOM 470 N N . ALA A 1 61 ? -19.984 -19 -18.406 1 98.06 61 ALA A N 1
ATOM 471 C CA . ALA A 1 61 ? -20.781 -18.969 -17.188 1 98.06 61 ALA A CA 1
ATOM 472 C C . ALA A 1 61 ? -20.172 -19.875 -16.109 1 98.06 61 ALA A C 1
ATOM 474 O O . ALA A 1 61 ? -19.297 -20.703 -16.406 1 98.06 61 ALA A O 1
ATOM 475 N N . ALA A 1 62 ? -20.656 -19.688 -14.898 1 98.31 62 ALA A N 1
ATOM 476 C CA . ALA A 1 62 ? -20.109 -20.406 -13.742 1 98.31 62 ALA A CA 1
ATOM 477 C C . ALA A 1 62 ? -20.172 -21.906 -13.961 1 98.31 62 ALA A C 1
ATOM 479 O O . ALA A 1 62 ? -19.188 -22.609 -13.734 1 98.31 62 ALA A O 1
ATOM 480 N N . GLN A 1 63 ? -21.281 -22.375 -14.469 1 98.19 63 GLN A N 1
ATOM 481 C CA . GLN A 1 63 ? -21.469 -23.812 -14.648 1 98.19 63 GLN A CA 1
ATOM 482 C C . GLN A 1 63 ? -20.547 -24.359 -15.742 1 98.19 63 GLN A C 1
ATOM 484 O O . GLN A 1 63 ? -20.047 -25.484 -15.641 1 98.19 63 GLN A O 1
ATOM 489 N N . GLU A 1 64 ? -20.375 -23.578 -16.766 1 98.56 64 GLU A N 1
ATOM 490 C CA . GLU A 1 64 ? -19.469 -23.984 -17.844 1 98.56 64 GLU A CA 1
ATOM 491 C C . GLU A 1 64 ? -18.016 -24.047 -17.359 1 98.56 64 GLU A C 1
ATOM 493 O O . GLU A 1 64 ? -17.266 -24.922 -17.766 1 98.56 64 GLU A O 1
ATOM 498 N N . GLN A 1 65 ? -17.625 -23.062 -16.547 1 98.5 65 GLN A N 1
ATOM 499 C CA . GLN A 1 65 ? -16.266 -23.062 -15.992 1 98.5 65 GLN A CA 1
ATOM 500 C C . GLN A 1 65 ? -16.062 -24.25 -15.062 1 98.5 65 GLN A C 1
ATOM 502 O O . GLN A 1 65 ? -15.016 -24.906 -15.109 1 98.5 65 GLN A O 1
ATOM 507 N N . LEU A 1 66 ? -17.109 -24.531 -14.258 1 98.44 66 LEU A N 1
ATOM 508 C CA . LEU A 1 66 ? -17.031 -25.672 -13.352 1 98.44 66 LEU A CA 1
ATOM 509 C C . LEU A 1 66 ? -16.844 -26.969 -14.141 1 98.44 66 LEU A C 1
ATOM 511 O O . LEU A 1 66 ? -16.094 -27.859 -13.711 1 98.44 66 LEU A O 1
ATOM 515 N N . ALA A 1 67 ? -17.469 -27.094 -15.266 1 98.38 67 ALA A N 1
ATOM 516 C CA . ALA A 1 67 ? -17.422 -28.297 -16.094 1 98.38 67 ALA A CA 1
ATOM 517 C C . ALA A 1 67 ? -16.016 -28.531 -16.641 1 98.38 67 ALA A C 1
ATOM 519 O O . ALA A 1 67 ? -15.695 -29.625 -17.078 1 98.38 67 ALA A O 1
ATOM 520 N N . LEU A 1 68 ? -15.219 -27.516 -16.625 1 98.44 68 LEU A N 1
ATOM 521 C CA . LEU A 1 68 ? -13.859 -27.625 -17.141 1 98.44 68 LEU A CA 1
ATOM 522 C C . LEU A 1 68 ? -12.906 -28.172 -16.078 1 98.44 68 LEU A C 1
ATOM 524 O O . LEU A 1 68 ? -11.758 -28.5 -16.375 1 98.44 68 LEU A O 1
ATOM 528 N N . ILE A 1 69 ? -13.359 -28.25 -14.836 1 98.38 69 ILE A N 1
ATOM 529 C CA . ILE A 1 69 ? -12.516 -28.672 -13.734 1 98.38 69 ILE A CA 1
ATOM 530 C C . ILE A 1 69 ? -12.922 -30.078 -13.281 1 98.38 69 ILE A C 1
ATOM 532 O O . ILE A 1 69 ? -14.086 -30.328 -12.977 1 98.38 69 ILE A O 1
ATOM 536 N N . SER A 1 70 ? -12 -30.953 -13.258 1 96.62 70 SER A N 1
ATOM 537 C CA . SER A 1 70 ? -12.289 -32.312 -12.828 1 96.62 70 SER A CA 1
ATOM 538 C C . SER A 1 70 ? -11.148 -32.875 -11.992 1 96.62 70 SER A C 1
ATOM 540 O O . SER A 1 70 ? -10.039 -32.344 -12 1 96.62 70 SER A O 1
ATOM 542 N N . GLY A 1 71 ? -11.516 -33.875 -11.25 1 93.56 71 GLY A N 1
ATOM 543 C CA . GLY A 1 71 ? -10.508 -34.594 -10.469 1 93.56 71 GLY A CA 1
ATOM 544 C C . GLY A 1 71 ? -9.922 -35.781 -11.188 1 93.56 71 GLY A C 1
ATOM 545 O O . GLY A 1 71 ? -10.547 -36.344 -12.094 1 93.56 71 GLY A O 1
ATOM 546 N N . GLY A 1 72 ? -8.664 -36.062 -10.797 1 86.75 72 GLY A N 1
ATOM 547 C CA . GLY A 1 72 ? -8.039 -37.25 -11.328 1 86.75 72 GLY A CA 1
ATOM 548 C C . GLY A 1 72 ? -7.668 -38.25 -10.258 1 86.75 72 GLY A C 1
ATOM 549 O O . GLY A 1 72 ? -7.652 -37.938 -9.07 1 86.75 72 GLY A O 1
ATOM 550 N N . ASP A 1 73 ? -7.363 -39.5 -10.672 1 87 73 ASP A N 1
ATOM 551 C CA . ASP A 1 73 ? -7.094 -40.594 -9.742 1 87 73 ASP A CA 1
ATOM 552 C C . ASP A 1 73 ? -5.605 -40.688 -9.43 1 87 73 ASP A C 1
ATOM 554 O O . ASP A 1 73 ? -5.223 -41.062 -8.32 1 87 73 ASP A O 1
ATOM 558 N N . THR A 1 74 ? -4.773 -40.469 -10.484 1 92.12 74 THR A N 1
ATOM 559 C CA . THR A 1 74 ? -3.328 -40.5 -10.281 1 92.12 74 THR A CA 1
ATOM 560 C C . THR A 1 74 ? -2.652 -39.312 -10.938 1 92.12 74 THR A C 1
ATOM 562 O O . THR A 1 74 ? -3.217 -38.688 -11.844 1 92.12 74 THR A O 1
ATOM 565 N N . VAL A 1 75 ? -1.475 -39.031 -10.5 1 92.81 75 VAL A N 1
ATOM 566 C CA . VAL A 1 75 ? -0.689 -37.969 -11.07 1 92.81 75 VAL A CA 1
ATOM 567 C C . VAL A 1 75 ? -0.405 -38.25 -12.547 1 92.81 75 VAL A C 1
ATOM 569 O O . VAL A 1 75 ? -0.483 -37.344 -13.383 1 92.81 75 VAL A O 1
ATOM 572 N N . GLU A 1 76 ? -0.108 -39.469 -12.828 1 93.56 76 GLU A N 1
ATOM 573 C CA . GLU A 1 76 ? 0.201 -39.906 -14.188 1 93.56 76 GLU A CA 1
ATOM 574 C C . GLU A 1 76 ? -0.953 -39.625 -15.141 1 93.56 76 GLU A C 1
ATOM 576 O O . GLU A 1 76 ? -0.743 -39.062 -16.219 1 93.56 76 GLU A O 1
ATOM 581 N N . ASN A 1 77 ? -2.121 -39.906 -14.719 1 93.06 77 ASN A N 1
ATOM 582 C CA . ASN A 1 77 ? -3.299 -39.688 -15.547 1 93.06 77 ASN A CA 1
ATOM 583 C C . ASN A 1 77 ? -3.557 -38.188 -15.727 1 93.06 77 ASN A C 1
ATOM 585 O O . ASN A 1 77 ? -3.979 -37.75 -16.797 1 93.06 77 ASN A O 1
ATOM 589 N N . CYS A 1 78 ? -3.283 -37.469 -14.727 1 94.44 78 CYS A N 1
ATOM 590 C CA . CYS A 1 78 ? -3.611 -36.062 -14.734 1 94.44 78 CYS A CA 1
ATOM 591 C C . CYS A 1 78 ? -2.605 -35.281 -15.562 1 94.44 78 CYS A C 1
ATOM 593 O O . CYS A 1 78 ? -2.953 -34.25 -16.172 1 94.44 78 CYS A O 1
ATOM 595 N N . ILE A 1 79 ? -1.388 -35.719 -15.633 1 96.62 79 ILE A N 1
ATOM 596 C CA . ILE A 1 79 ? -0.338 -34.938 -16.281 1 96.62 79 ILE A CA 1
ATOM 597 C C . ILE A 1 79 ? -0.347 -35.219 -17.781 1 96.62 79 ILE A C 1
ATOM 599 O O . ILE A 1 79 ? 0.249 -34.469 -18.562 1 96.62 79 ILE A O 1
ATOM 603 N N . LYS A 1 80 ? -1.043 -36.312 -18.156 1 95.25 80 LYS A N 1
ATOM 604 C CA . LYS A 1 80 ? -1.078 -36.688 -19.578 1 95.25 80 LYS A CA 1
ATOM 605 C C . LYS A 1 80 ? -1.648 -35.562 -20.438 1 95.25 80 LYS A C 1
ATOM 607 O O . LYS A 1 80 ? -2.789 -35.156 -20.234 1 95.25 80 LYS A O 1
ATOM 612 N N . GLY A 1 81 ? -0.81 -35.031 -21.281 1 96.12 81 GLY A N 1
ATOM 613 C CA . GLY A 1 81 ? -1.248 -34.031 -22.219 1 96.12 81 GLY A CA 1
ATOM 614 C C . GLY A 1 81 ? -1.326 -32.625 -21.625 1 96.12 81 GLY A C 1
ATOM 615 O O . GLY A 1 81 ? -1.81 -31.703 -22.266 1 96.12 81 GLY A O 1
ATOM 616 N N . ALA A 1 82 ? -0.858 -32.469 -20.453 1 97.31 82 ALA A N 1
ATOM 617 C CA . ALA A 1 82 ? -0.919 -31.172 -19.797 1 97.31 82 ALA A CA 1
ATOM 618 C C . ALA A 1 82 ? 0.103 -30.219 -20.391 1 97.31 82 ALA A C 1
ATOM 620 O O . ALA A 1 82 ? 1.233 -30.609 -20.688 1 97.31 82 ALA A O 1
ATOM 621 N N . ILE A 1 83 ? -0.285 -28.922 -20.547 1 97.62 83 ILE A N 1
ATOM 622 C CA . ILE A 1 83 ? 0.614 -27.891 -21.047 1 97.62 83 ILE A CA 1
ATOM 623 C C . ILE A 1 83 ? 1.292 -27.172 -19.891 1 97.62 83 ILE A C 1
ATOM 625 O O . ILE A 1 83 ? 2.256 -26.438 -20.078 1 97.62 83 ILE A O 1
ATOM 629 N N . HIS A 1 84 ? 0.79 -27.375 -18.719 1 98.44 84 HIS A N 1
ATOM 630 C CA . HIS A 1 84 ? 1.242 -26.688 -17.5 1 98.44 84 HIS A CA 1
ATOM 631 C C . HIS A 1 84 ? 0.905 -27.516 -16.266 1 98.44 84 HIS A C 1
ATOM 633 O O . HIS A 1 84 ? -0.167 -28.109 -16.188 1 98.44 84 HIS A O 1
ATOM 639 N N . VAL A 1 85 ? 1.829 -27.578 -15.391 1 98.5 85 VAL A N 1
ATOM 640 C CA . VAL A 1 85 ? 1.633 -28.188 -14.078 1 98.5 85 VAL A CA 1
ATOM 641 C C . VAL A 1 85 ? 1.844 -27.141 -12.992 1 98.5 85 VAL A C 1
ATOM 643 O O . VAL A 1 85 ? 2.85 -26.422 -12.992 1 98.5 85 VAL A O 1
ATOM 646 N N . GLN A 1 86 ? 0.923 -27 -12.102 1 98.62 86 GLN A N 1
ATOM 647 C CA . GLN A 1 86 ? 1.009 -26.078 -10.969 1 98.62 86 GLN A CA 1
ATOM 648 C C . GLN A 1 86 ? 0.956 -26.828 -9.641 1 98.62 86 GLN A C 1
ATOM 650 O O . GLN A 1 86 ? -0.071 -27.422 -9.297 1 98.62 86 GLN A O 1
ATOM 655 N N . GLU A 1 87 ? 2.006 -26.859 -8.945 1 98.5 87 GLU A N 1
ATOM 656 C CA . GLU A 1 87 ? 2.094 -27.516 -7.645 1 98.5 87 GLU A CA 1
ATOM 657 C C . GLU A 1 87 ? 1.711 -26.562 -6.52 1 98.5 87 GLU A C 1
ATOM 659 O O . GLU A 1 87 ? 2.287 -25.469 -6.395 1 98.5 87 GLU A O 1
ATOM 664 N N . CYS A 1 88 ? 0.76 -26.922 -5.684 1 98 88 CYS A N 1
ATOM 665 C CA . CYS A 1 88 ? 0.23 -26.078 -4.625 1 98 88 CYS A CA 1
ATOM 666 C C . CYS A 1 88 ? 0.317 -26.766 -3.271 1 98 88 CYS A C 1
ATOM 668 O O . CYS A 1 88 ? -0.519 -26.547 -2.396 1 98 88 CYS A O 1
ATOM 670 N N . ILE A 1 89 ? 1.276 -27.641 -3.08 1 96.5 89 ILE A N 1
ATOM 671 C CA . ILE A 1 89 ? 1.405 -28.375 -1.827 1 96.5 89 ILE A CA 1
ATOM 672 C C . ILE A 1 89 ? 1.946 -27.453 -0.739 1 96.5 89 ILE A C 1
ATOM 674 O O . ILE A 1 89 ? 2.414 -26.344 -1.029 1 96.5 89 ILE A O 1
ATOM 678 N N . PRO A 1 90 ? 1.896 -27.844 0.52 1 93.62 90 PRO A N 1
ATOM 679 C CA . PRO A 1 90 ? 2.361 -27 1.63 1 93.62 90 PRO A CA 1
ATOM 680 C C . PRO A 1 90 ? 3.824 -26.594 1.484 1 93.62 90 PRO A C 1
ATOM 682 O O . PRO A 1 90 ? 4.586 -27.234 0.763 1 93.62 90 PRO A O 1
ATOM 685 N N . GLU A 1 91 ? 4.172 -25.594 2.271 1 94 91 GLU A N 1
ATOM 686 C CA . GLU A 1 91 ? 5.5 -24.984 2.229 1 94 91 GLU A CA 1
ATOM 687 C C . GLU A 1 91 ? 6.516 -25.828 3.002 1 94 91 GLU A C 1
ATOM 689 O O . GLU A 1 91 ? 6.984 -25.422 4.066 1 94 91 GLU A O 1
ATOM 694 N N . ASN A 1 92 ? 6.844 -26.906 2.449 1 95.94 92 ASN A N 1
ATOM 695 C CA . ASN A 1 92 ? 7.793 -27.859 3.012 1 95.94 92 ASN A CA 1
ATOM 696 C C . ASN A 1 92 ? 8.773 -28.375 1.957 1 95.94 92 ASN A C 1
ATOM 698 O O . ASN A 1 92 ? 8.383 -29.094 1.038 1 95.94 92 ASN A O 1
ATOM 702 N N . LEU A 1 93 ? 10.031 -28.047 2.123 1 97.19 93 LEU A N 1
ATOM 703 C CA . LEU A 1 93 ? 11.039 -28.297 1.105 1 97.19 93 LEU A CA 1
ATOM 704 C C . LEU A 1 93 ? 11.18 -29.797 0.838 1 97.19 93 LEU A C 1
ATOM 706 O O . LEU A 1 93 ? 11.203 -30.234 -0.317 1 97.19 93 LEU A O 1
ATOM 710 N N . GLU A 1 94 ? 11.273 -30.578 1.878 1 97.75 94 GLU A N 1
ATOM 711 C CA . GLU A 1 94 ? 11.453 -32 1.717 1 97.75 94 GLU A CA 1
ATOM 712 C C . GLU A 1 94 ? 10.266 -32.625 0.998 1 97.75 94 GLU A C 1
ATOM 714 O O . GLU A 1 94 ? 10.438 -33.5 0.118 1 97.75 94 GLU A O 1
ATOM 719 N N . LEU A 1 95 ? 9.094 -32.219 1.395 1 97.19 95 LEU A N 1
ATOM 720 C CA . LEU A 1 95 ? 7.891 -32.688 0.724 1 97.19 95 LEU A CA 1
ATOM 721 C C . LEU A 1 95 ? 7.895 -32.281 -0.748 1 97.19 95 LEU A C 1
ATOM 723 O O . LEU A 1 95 ? 7.535 -33.094 -1.614 1 97.19 95 LEU A O 1
ATOM 727 N N . LYS A 1 96 ? 8.305 -31.125 -1.095 1 98 96 LYS A N 1
ATOM 728 C CA . LYS A 1 96 ? 8.359 -30.641 -2.471 1 98 96 LYS A CA 1
ATOM 729 C C . LYS A 1 96 ? 9.359 -31.438 -3.301 1 98 96 LYS A C 1
ATOM 731 O O . LYS A 1 96 ? 9.086 -31.781 -4.453 1 98 96 LYS A O 1
ATOM 736 N N . LYS A 1 97 ? 10.477 -31.75 -2.738 1 98.12 97 LYS A N 1
ATOM 737 C CA . LYS A 1 97 ? 11.461 -32.562 -3.447 1 98.12 97 LYS A CA 1
ATOM 738 C C . LYS A 1 97 ? 10.891 -33.906 -3.838 1 98.12 97 LYS A C 1
ATOM 740 O O . LYS A 1 97 ? 11.078 -34.375 -4.965 1 98.12 97 LYS A O 1
ATOM 745 N N . VAL A 1 98 ? 10.188 -34.469 -2.9 1 97.06 98 VAL A N 1
ATOM 746 C CA . VAL A 1 98 ? 9.586 -35.781 -3.145 1 97.06 98 VAL A CA 1
ATOM 747 C C . VAL A 1 98 ? 8.547 -35.688 -4.258 1 97.06 98 VAL A C 1
ATOM 749 O O . VAL A 1 98 ? 8.547 -36.469 -5.203 1 97.06 98 VAL A O 1
ATOM 752 N N . VAL A 1 99 ? 7.715 -34.719 -4.168 1 96.75 99 VAL A N 1
ATOM 753 C CA . VAL A 1 99 ? 6.617 -34.531 -5.117 1 96.75 99 VAL A CA 1
ATOM 754 C C . VAL A 1 99 ? 7.18 -34.219 -6.5 1 96.75 99 VAL A C 1
ATOM 756 O O . VAL A 1 99 ? 6.727 -34.75 -7.504 1 96.75 99 VAL A O 1
ATOM 759 N N . TRP A 1 100 ? 8.148 -33.406 -6.617 1 98 100 TRP A N 1
ATOM 760 C CA . TRP A 1 100 ? 8.711 -33 -7.898 1 98 100 TRP A CA 1
ATOM 761 C C . TRP A 1 100 ? 9.477 -34.125 -8.555 1 98 100 TRP A C 1
ATOM 763 O O . TRP A 1 100 ? 9.508 -34.25 -9.781 1 98 100 TRP A O 1
ATOM 773 N N . SER A 1 101 ? 10.133 -34.938 -7.719 1 97.44 101 SER A N 1
ATOM 774 C CA . SER A 1 101 ? 10.758 -36.125 -8.273 1 97.44 101 SER A CA 1
ATOM 775 C C . SER A 1 101 ? 9.727 -37.031 -8.938 1 97.44 101 SER A C 1
ATOM 777 O O . SER A 1 101 ? 9.977 -37.594 -10.016 1 97.44 101 SER A O 1
ATOM 779 N N . ALA A 1 102 ? 8.648 -37.188 -8.289 1 95.44 102 ALA A N 1
ATOM 780 C CA . ALA A 1 102 ? 7.566 -37.969 -8.852 1 95.44 102 ALA A CA 1
ATOM 781 C C . ALA A 1 102 ? 7.035 -37.375 -10.148 1 95.44 102 ALA A C 1
ATOM 783 O O . ALA A 1 102 ? 6.859 -38.062 -11.141 1 95.44 102 ALA A O 1
ATOM 784 N N . ILE A 1 103 ? 6.758 -36.094 -10.156 1 96.88 103 ILE A N 1
ATOM 785 C CA . ILE A 1 103 ? 6.262 -35.375 -11.336 1 96.88 103 ILE A CA 1
ATOM 786 C C . ILE A 1 103 ? 7.254 -35.531 -12.484 1 96.88 103 ILE A C 1
ATOM 788 O O . ILE A 1 103 ? 6.855 -35.781 -13.625 1 96.88 103 ILE A O 1
ATOM 792 N N . ASP A 1 104 ? 8.516 -35.406 -12.141 1 97.75 104 ASP A N 1
ATOM 793 C CA . ASP A 1 104 ? 9.586 -35.5 -13.125 1 97.75 104 ASP A CA 1
ATOM 794 C C . ASP A 1 104 ? 9.523 -36.781 -13.922 1 97.75 104 ASP A C 1
ATOM 796 O O . ASP A 1 104 ? 9.797 -36.812 -15.125 1 97.75 104 ASP A O 1
ATOM 800 N N . SER A 1 105 ? 9.141 -37.844 -13.312 1 96.81 105 SER A N 1
ATOM 801 C CA . SER A 1 105 ? 9.094 -39.156 -13.945 1 96.81 105 SER A CA 1
ATOM 802 C C . SER A 1 105 ? 7.957 -39.219 -14.961 1 96.81 105 SER A C 1
ATOM 804 O O . SER A 1 105 ? 7.953 -40.125 -15.82 1 96.81 105 SER A O 1
ATOM 806 N N . PHE A 1 106 ? 7.008 -38.312 -14.859 1 96.62 106 PHE A N 1
ATOM 807 C CA . PHE A 1 106 ? 5.836 -38.375 -15.719 1 96.62 106 PHE A CA 1
ATOM 808 C C . PHE A 1 106 ? 5.867 -37.281 -16.781 1 96.62 106 PHE A C 1
ATOM 810 O O . PHE A 1 106 ? 4.957 -37.188 -17.609 1 96.62 106 PHE A O 1
ATOM 817 N N . VAL A 1 107 ? 6.863 -36.5 -16.875 1 97.06 107 VAL A N 1
ATOM 818 C CA . VAL A 1 107 ? 6.91 -35.312 -17.75 1 97.06 107 VAL A CA 1
ATOM 819 C C . VAL A 1 107 ? 6.859 -35.75 -19.203 1 97.06 107 VAL A C 1
ATOM 821 O O . VAL A 1 107 ? 6.305 -35.062 -20.047 1 97.06 107 VAL A O 1
ATOM 824 N N . SER A 1 108 ? 7.359 -36.938 -19.484 1 96.06 108 SER A N 1
ATOM 825 C CA . SER A 1 108 ? 7.465 -37.438 -20.859 1 96.06 108 SER A CA 1
ATOM 826 C C . SER A 1 108 ? 6.09 -37.656 -21.484 1 96.06 108 SER A C 1
ATOM 828 O O . SER A 1 108 ? 5.949 -37.688 -22.703 1 96.06 108 SER A O 1
ATOM 830 N N . ILE A 1 109 ? 5.07 -37.781 -20.672 1 95.81 109 ILE A N 1
ATOM 831 C CA . ILE A 1 109 ? 3.744 -38.062 -21.234 1 95.81 109 ILE A CA 1
ATOM 832 C C . ILE A 1 109 ? 2.91 -36.781 -21.219 1 95.81 109 ILE A C 1
ATOM 834 O O . ILE A 1 109 ? 1.75 -36.781 -21.641 1 95.81 109 ILE A O 1
ATOM 838 N N . ALA A 1 110 ? 3.451 -35.719 -20.688 1 96.69 110 ALA A N 1
ATOM 839 C CA . ALA A 1 110 ? 2.852 -34.406 -20.859 1 96.69 110 ALA A CA 1
ATOM 840 C C . ALA A 1 110 ? 3.115 -33.844 -22.266 1 96.69 110 ALA A C 1
ATOM 842 O O . ALA A 1 110 ? 3.641 -34.562 -23.125 1 96.69 110 ALA A O 1
ATOM 843 N N . LYS A 1 111 ? 2.664 -32.656 -22.562 1 95.88 111 LYS A N 1
ATOM 844 C CA . LYS A 1 111 ? 3.033 -32.031 -23.828 1 95.88 111 LYS A CA 1
ATOM 845 C C . LYS A 1 111 ? 4.52 -31.672 -23.844 1 95.88 111 LYS A C 1
ATOM 847 O O . LYS A 1 111 ? 5.117 -31.406 -22.797 1 95.88 111 LYS A O 1
ATOM 852 N N . PRO A 1 112 ? 5.121 -31.656 -25 1 93.75 112 PRO A N 1
ATOM 853 C CA . PRO A 1 112 ? 6.562 -31.422 -25.109 1 93.75 112 PRO A CA 1
ATOM 854 C C . PRO A 1 112 ? 7 -30.109 -24.484 1 93.75 112 PRO A C 1
ATOM 856 O O . PRO A 1 112 ? 8.125 -30 -23.984 1 93.75 112 PRO A O 1
ATOM 859 N N . ASN A 1 113 ? 6.164 -29.094 -24.422 1 93.94 113 ASN A N 1
ATOM 860 C CA . ASN A 1 113 ? 6.555 -27.797 -23.891 1 93.94 113 ASN A CA 1
ATOM 861 C C . ASN A 1 113 ? 5.859 -27.5 -22.578 1 93.94 113 ASN A C 1
ATOM 863 O O . ASN A 1 113 ? 5.609 -26.344 -22.234 1 93.94 113 ASN A O 1
ATOM 867 N N . VAL A 1 114 ? 5.641 -28.578 -21.812 1 97.25 114 VAL A N 1
ATOM 868 C CA . VAL A 1 114 ? 4.941 -28.422 -20.547 1 97.25 114 VAL A CA 1
ATOM 869 C C . VAL A 1 114 ? 5.777 -27.562 -19.594 1 97.25 114 VAL A C 1
ATOM 871 O O . VAL A 1 114 ? 7 -27.719 -19.531 1 97.25 114 VAL A O 1
ATOM 874 N N . THR A 1 115 ? 5.168 -26.594 -18.969 1 98.25 115 THR A N 1
ATOM 875 C CA . THR A 1 115 ? 5.82 -25.812 -17.922 1 98.25 115 THR A CA 1
ATOM 876 C C . THR A 1 115 ? 5.508 -26.391 -16.547 1 98.25 115 THR A C 1
ATOM 878 O O . THR A 1 115 ? 4.406 -26.891 -16.312 1 98.25 115 THR A O 1
ATOM 881 N N . LEU A 1 116 ? 6.488 -26.375 -15.641 1 98.69 116 LEU A N 1
ATOM 882 C CA . LEU A 1 116 ? 6.395 -26.953 -14.305 1 98.69 116 LEU A CA 1
ATOM 883 C C . LEU A 1 116 ? 6.57 -25.891 -13.234 1 98.69 116 LEU A C 1
ATOM 885 O O . LEU A 1 116 ? 7.691 -25.453 -12.953 1 98.69 116 LEU A O 1
ATOM 889 N N . ALA A 1 117 ? 5.488 -25.5 -12.586 1 98.81 117 ALA A N 1
ATOM 890 C CA . ALA A 1 117 ? 5.527 -24.328 -11.711 1 98.81 117 ALA A CA 1
ATOM 891 C C . ALA A 1 117 ? 5.145 -24.703 -10.281 1 98.81 117 ALA A C 1
ATOM 893 O O . ALA A 1 117 ? 4.262 -25.547 -10.07 1 98.81 117 ALA A O 1
ATOM 894 N N . SER A 1 118 ? 5.809 -24.109 -9.352 1 98.81 118 SER A N 1
ATOM 895 C CA . SER A 1 118 ? 5.449 -24.203 -7.945 1 98.81 118 SER A CA 1
ATOM 896 C C . SER A 1 118 ? 4.809 -22.906 -7.453 1 98.81 118 SER A C 1
ATOM 898 O O . SER A 1 118 ? 5.219 -21.812 -7.852 1 98.81 118 SER A O 1
ATOM 900 N N . SER A 1 119 ? 3.855 -23.031 -6.531 1 98.38 119 SER A N 1
ATOM 901 C CA . SER A 1 119 ? 3.205 -21.875 -5.93 1 98.38 119 SER A CA 1
ATOM 902 C C . SER A 1 119 ? 3.906 -21.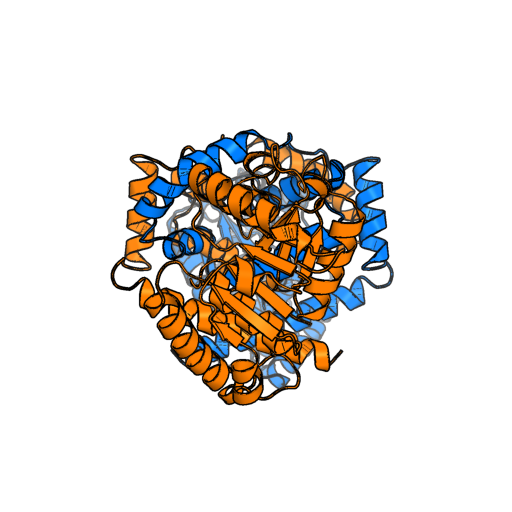453 -4.641 1 98.38 119 SER A C 1
ATOM 904 O O . SER A 1 119 ? 3.389 -20.625 -3.887 1 98.38 119 SER A O 1
ATOM 906 N N . THR A 1 120 ? 5.086 -22 -4.398 1 97.44 120 THR A N 1
ATOM 907 C CA . THR A 1 120 ? 5.801 -21.734 -3.158 1 97.44 120 THR A CA 1
ATOM 908 C C . THR A 1 120 ? 5.957 -20.234 -2.943 1 97.44 120 THR A C 1
ATOM 910 O O . THR A 1 120 ? 6.059 -19.469 -3.906 1 97.44 120 THR A O 1
ATOM 913 N N . SER A 1 121 ? 6.016 -19.828 -1.634 1 94.5 121 SER A N 1
ATOM 914 C CA . SER A 1 121 ? 6.008 -18.406 -1.311 1 94.5 121 SER A CA 1
ATOM 915 C C . SER A 1 121 ? 7.402 -17.922 -0.942 1 94.5 121 SER A C 1
ATOM 917 O O . SER A 1 121 ? 7.66 -16.703 -0.938 1 94.5 121 SER A O 1
ATOM 919 N N . CYS A 1 122 ? 8.305 -18.812 -0.618 1 91.19 122 CYS A N 1
ATOM 920 C CA . CYS A 1 122 ? 9.57 -18.297 -0.122 1 91.19 122 CYS A CA 1
ATOM 921 C C . CYS A 1 122 ? 10.727 -19.203 -0.516 1 91.19 122 CYS A C 1
ATOM 923 O O . CYS A 1 122 ? 11.898 -18.828 -0.405 1 91.19 122 CYS A O 1
ATOM 925 N N . ILE A 1 123 ? 10.438 -20.406 -1.004 1 95.62 123 ILE A N 1
ATOM 926 C CA . ILE A 1 123 ? 11.484 -21.359 -1.373 1 95.62 123 ILE A CA 1
ATOM 927 C C . ILE A 1 123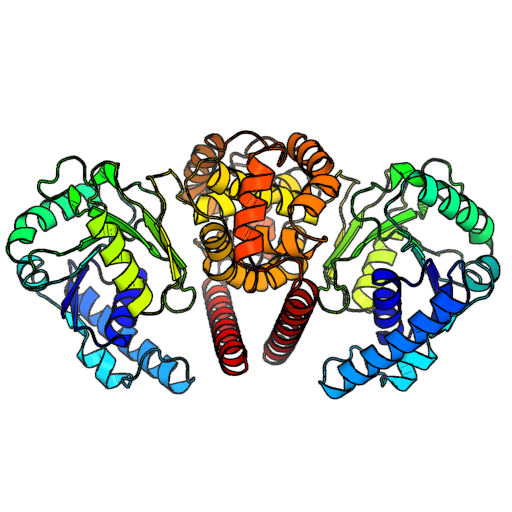 ? 11.914 -21.125 -2.82 1 95.62 123 ILE A C 1
ATOM 929 O O . ILE A 1 123 ? 11.094 -21.203 -3.736 1 95.62 123 ILE A O 1
ATOM 933 N N . VAL A 1 124 ? 13.133 -20.844 -3.021 1 97.81 124 VAL A N 1
ATOM 934 C CA . VAL A 1 124 ? 13.609 -20.609 -4.383 1 97.81 124 VAL A CA 1
ATOM 935 C C . VAL A 1 124 ? 13.586 -21.922 -5.168 1 97.81 124 VAL A C 1
ATOM 937 O O . VAL A 1 124 ? 13.82 -23 -4.605 1 97.81 124 VAL A O 1
ATOM 940 N N . PRO A 1 125 ? 13.367 -21.859 -6.434 1 98.5 125 PRO A N 1
ATOM 941 C CA . PRO A 1 125 ? 13.141 -23.078 -7.215 1 98.5 125 PRO A CA 1
ATOM 942 C C . PRO A 1 125 ? 14.383 -23.953 -7.32 1 98.5 125 PRO A C 1
ATOM 944 O O . PRO A 1 125 ? 14.281 -25.172 -7.523 1 98.5 125 PRO A O 1
ATOM 947 N N . SER A 1 126 ? 15.57 -23.406 -7.203 1 98.56 126 SER A N 1
ATOM 948 C CA . SER A 1 126 ? 16.781 -24.203 -7.305 1 98.56 126 SER A CA 1
ATOM 949 C C . SER A 1 126 ? 16.844 -25.25 -6.191 1 98.56 126 SER A C 1
ATOM 951 O O . SER A 1 126 ? 17.453 -26.312 -6.367 1 98.56 126 SER A O 1
ATOM 953 N N . LYS A 1 127 ? 16.203 -24.984 -5.074 1 98.06 127 LYS A N 1
ATOM 954 C CA . LYS A 1 127 ? 16.312 -25.844 -3.895 1 98.06 127 LYS A CA 1
ATOM 955 C C . LYS A 1 127 ? 15.539 -27.141 -4.086 1 98.06 127 LYS A C 1
ATOM 957 O O . LYS A 1 127 ? 15.859 -28.156 -3.453 1 98.06 127 LYS A O 1
ATOM 962 N N . PHE A 1 128 ? 14.547 -27.141 -4.992 1 98.31 128 PHE A N 1
ATOM 963 C CA . PHE A 1 128 ? 13.766 -28.375 -5.113 1 98.31 128 PHE A CA 1
ATOM 964 C C . PHE A 1 128 ? 13.867 -28.938 -6.527 1 98.31 128 PHE A C 1
ATOM 966 O O . PHE A 1 128 ? 13.328 -30 -6.812 1 98.31 128 PHE A O 1
ATOM 973 N N . SER A 1 129 ? 14.594 -28.25 -7.434 1 98.5 129 SER A N 1
ATOM 974 C CA . SER A 1 129 ? 14.594 -28.719 -8.82 1 98.5 129 SER A CA 1
ATOM 975 C C . SER A 1 129 ? 15.977 -29.188 -9.242 1 98.5 129 SER A C 1
ATOM 977 O O . SER A 1 129 ? 16.141 -29.734 -10.344 1 98.5 129 SER A O 1
ATOM 979 N N . GLU A 1 130 ? 17 -29.016 -8.453 1 97.81 130 GLU A N 1
ATOM 980 C CA . GLU A 1 130 ? 18.391 -29.219 -8.812 1 97.81 130 GLU A CA 1
ATOM 981 C C . GLU A 1 130 ? 18.625 -30.609 -9.398 1 97.81 130 GLU A C 1
ATOM 983 O O . GLU A 1 130 ? 19.359 -30.766 -10.375 1 97.81 130 GLU A O 1
ATOM 988 N N . GLU A 1 131 ? 18.016 -31.625 -8.938 1 97.19 131 GLU A N 1
ATOM 989 C CA . GLU A 1 131 ? 18.328 -33 -9.281 1 97.19 131 GLU A CA 1
ATOM 990 C C . GLU A 1 131 ? 17.344 -33.531 -10.32 1 97.19 131 GLU A C 1
ATOM 992 O O . GLU A 1 131 ? 17.422 -34.719 -10.703 1 97.19 131 GLU A O 1
ATOM 997 N N . LEU A 1 132 ? 16.484 -32.781 -10.734 1 98.44 132 LEU A N 1
ATOM 998 C CA . LEU A 1 132 ? 15.445 -33.25 -11.656 1 98.44 132 LEU A CA 1
ATOM 999 C C . LEU A 1 132 ? 15.984 -33.344 -13.078 1 98.44 132 LEU A C 1
ATOM 1001 O O . LEU A 1 132 ? 16.766 -32.5 -13.508 1 98.44 132 LEU A O 1
ATOM 1005 N N . GLN A 1 133 ? 15.531 -34.312 -13.812 1 98 133 GLN A N 1
ATOM 1006 C CA . GLN A 1 133 ? 15.891 -34.469 -15.211 1 98 133 GLN A CA 1
ATOM 1007 C C . GLN A 1 133 ? 15.359 -33.312 -16.047 1 98 133 GLN A C 1
ATOM 1009 O O . GLN A 1 133 ? 16.031 -32.844 -16.969 1 98 133 GLN A O 1
ATOM 1014 N N . ASN A 1 134 ? 14.172 -32.875 -15.797 1 98.25 134 ASN A N 1
ATOM 1015 C CA . ASN A 1 134 ? 13.508 -31.812 -16.547 1 98.25 134 ASN A CA 1
ATOM 1016 C C . ASN A 1 134 ? 13.586 -30.484 -15.797 1 98.25 134 ASN A C 1
ATOM 1018 O O . ASN A 1 134 ? 12.664 -29.672 -15.883 1 98.25 134 ASN A O 1
ATOM 1022 N N . ARG A 1 135 ? 14.656 -30.266 -15.07 1 98.25 135 ARG A N 1
ATOM 1023 C CA . ARG A 1 135 ? 14.805 -29.109 -14.203 1 98.25 135 ARG A CA 1
ATOM 1024 C C . ARG A 1 135 ? 14.75 -27.812 -15 1 98.25 135 ARG A C 1
ATOM 1026 O O . ARG A 1 135 ? 14.367 -26.766 -14.477 1 98.25 135 ARG A O 1
ATOM 1033 N N . SER A 1 136 ? 15.07 -27.797 -16.266 1 98.44 136 SER A N 1
ATOM 1034 C CA . SER A 1 136 ? 15.086 -26.594 -17.109 1 98.44 136 SER A CA 1
ATOM 1035 C C . SER A 1 136 ? 13.672 -26.062 -17.328 1 98.44 136 SER A C 1
ATOM 1037 O O . SER A 1 136 ? 13.492 -24.938 -17.781 1 98.44 136 SER A O 1
ATOM 1039 N N . ARG A 1 137 ? 12.641 -26.859 -16.969 1 98.44 137 ARG A N 1
ATOM 1040 C CA . ARG A 1 137 ? 11.242 -26.469 -17.156 1 98.44 137 ARG A CA 1
ATOM 1041 C C . ARG A 1 137 ? 10.641 -25.953 -15.859 1 98.44 137 ARG A C 1
ATOM 1043 O O . ARG A 1 137 ? 9.484 -25.516 -15.836 1 98.44 137 ARG A O 1
ATOM 1050 N N . VAL A 1 138 ? 11.398 -25.984 -14.758 1 98.81 138 VAL A N 1
ATOM 1051 C CA . VAL A 1 138 ? 10.867 -25.734 -13.43 1 98.81 138 VAL A CA 1
ATOM 1052 C C . VAL A 1 138 ? 11.078 -24.266 -13.062 1 98.81 138 VAL A C 1
ATOM 1054 O O . VAL A 1 138 ? 12.148 -23.703 -13.312 1 98.81 138 VAL A O 1
ATOM 1057 N N . PHE A 1 139 ? 10.062 -23.625 -12.531 1 98.81 139 PHE A N 1
ATOM 1058 C CA . PHE A 1 139 ? 10.109 -22.266 -12 1 98.81 139 PHE A CA 1
ATOM 1059 C C . PHE A 1 139 ? 9.07 -22.078 -10.898 1 98.81 139 PHE A C 1
ATOM 1061 O O . PHE A 1 139 ? 8.375 -23.031 -10.531 1 98.81 139 PHE A O 1
ATOM 1068 N N . VAL A 1 140 ? 9.07 -20.953 -10.273 1 98.88 140 VAL A N 1
ATOM 1069 C CA . VAL A 1 140 ? 8.047 -20.594 -9.305 1 98.88 140 VAL A CA 1
ATOM 1070 C C . VAL A 1 140 ? 7.043 -19.641 -9.945 1 98.88 140 VAL A C 1
ATOM 1072 O O . VAL A 1 140 ? 7.43 -18.703 -10.648 1 98.88 140 VAL A O 1
ATOM 1075 N N . ALA A 1 141 ? 5.809 -19.906 -9.828 1 98.75 141 ALA A N 1
ATOM 1076 C CA . ALA A 1 141 ? 4.703 -18.984 -10.047 1 98.75 141 ALA A CA 1
ATOM 1077 C C . ALA A 1 141 ? 3.955 -18.703 -8.75 1 98.75 141 ALA A C 1
ATOM 1079 O O . ALA A 1 141 ? 2.988 -19.391 -8.422 1 98.75 141 ALA A O 1
ATOM 1080 N N . HIS A 1 142 ? 4.457 -17.719 -8.055 1 98.69 142 HIS A N 1
ATOM 1081 C CA . HIS A 1 142 ? 3.975 -17.406 -6.719 1 98.69 142 HIS A CA 1
ATOM 1082 C C . HIS A 1 142 ? 2.754 -16.484 -6.777 1 98.69 142 HIS A C 1
ATOM 1084 O O . HIS A 1 142 ? 2.863 -15.32 -7.168 1 98.69 142 HIS A O 1
ATOM 1090 N N . PRO A 1 143 ? 1.578 -16.984 -6.383 1 98.06 143 PRO A N 1
ATOM 1091 C CA . PRO A 1 143 ? 0.387 -16.141 -6.332 1 98.06 143 PRO A CA 1
ATOM 1092 C C . PRO A 1 143 ? 0.29 -15.336 -5.031 1 98.06 143 PRO A C 1
ATOM 1094 O O . PRO A 1 143 ? 1.042 -15.594 -4.09 1 98.06 143 PRO A O 1
ATOM 1097 N N . VAL A 1 144 ? -0.479 -14.383 -5.035 1 96.19 144 VAL A N 1
ATOM 1098 C CA . VAL A 1 144 ? -0.772 -13.625 -3.822 1 96.19 144 VAL A CA 1
ATOM 1099 C C . VAL A 1 144 ? -2.189 -13.945 -3.348 1 96.19 144 VAL A C 1
ATOM 1101 O O . VAL A 1 144 ? -3.145 -13.852 -4.121 1 96.19 144 VAL A O 1
ATOM 1104 N N . ASN A 1 145 ? -2.391 -14.336 -2.172 1 91.44 145 ASN A N 1
ATOM 1105 C CA . ASN A 1 145 ? -3.684 -14.703 -1.609 1 91.44 145 ASN A CA 1
ATOM 1106 C C . ASN A 1 145 ? -4.531 -13.477 -1.29 1 91.44 145 ASN A C 1
ATOM 1108 O O . ASN A 1 145 ? -4.055 -12.547 -0.639 1 91.44 145 ASN A O 1
ATOM 1112 N N . PRO A 1 146 ? -5.719 -13.578 -1.787 1 92.44 146 PRO A N 1
ATOM 1113 C CA . PRO A 1 146 ? -6.445 -14.531 -2.627 1 92.44 146 PRO A CA 1
ATOM 1114 C C . PRO A 1 146 ? -6.219 -14.297 -4.121 1 92.44 146 PRO A C 1
ATOM 1116 O O . PRO A 1 146 ? -6.59 -13.242 -4.641 1 92.44 146 PRO A O 1
ATOM 1119 N N . PRO A 1 147 ? -5.793 -15.273 -4.797 1 94.5 147 PRO A N 1
ATOM 1120 C CA . PRO A 1 147 ? -5.289 -15.078 -6.156 1 94.5 147 PRO A CA 1
ATOM 1121 C C . PRO A 1 147 ? -6.367 -14.586 -7.121 1 94.5 147 PRO A C 1
ATOM 1123 O O . PRO A 1 147 ? -6.059 -13.891 -8.094 1 94.5 147 PRO A O 1
ATOM 1126 N N . TYR A 1 148 ? -7.621 -14.938 -6.859 1 93.56 148 TYR A N 1
ATOM 1127 C CA . TYR A 1 148 ? -8.688 -14.562 -7.781 1 93.56 148 TYR A CA 1
ATOM 1128 C C . TYR A 1 148 ? -8.906 -13.055 -7.777 1 93.56 148 TYR A C 1
ATOM 1130 O O . TYR A 1 148 ? -9.297 -12.469 -8.789 1 93.56 148 TYR A O 1
ATOM 1138 N N . TYR A 1 149 ? -8.531 -12.383 -6.637 1 91.19 149 TYR A N 1
ATOM 1139 C CA . TYR A 1 149 ? -8.828 -10.961 -6.492 1 91.19 149 TYR A CA 1
ATOM 1140 C C . TYR A 1 149 ? -7.551 -10.133 -6.492 1 91.19 149 TYR A C 1
ATOM 1142 O O . TYR A 1 149 ? -7.594 -8.922 -6.711 1 91.19 149 TYR A O 1
ATOM 1150 N N . VAL A 1 150 ? -6.469 -10.703 -6.156 1 95.31 150 VAL A N 1
ATOM 1151 C CA . VAL A 1 150 ? -5.148 -10.078 -6.184 1 95.31 150 VAL A CA 1
ATOM 1152 C C . VAL A 1 150 ? -4.312 -10.688 -7.312 1 95.31 150 VAL A C 1
ATOM 1154 O O . VAL A 1 150 ? -3.707 -11.742 -7.145 1 95.31 150 VAL A O 1
ATOM 1157 N N . PRO A 1 151 ? -4.207 -10.047 -8.383 1 97.19 151 PRO A N 1
ATOM 1158 C CA . PRO A 1 151 ? -3.812 -10.719 -9.625 1 97.19 151 PRO A CA 1
ATOM 1159 C C . PRO A 1 151 ? -2.301 -10.898 -9.742 1 97.19 151 PRO A C 1
ATOM 1161 O O . PRO A 1 151 ? -1.827 -11.594 -10.648 1 97.19 151 PRO A O 1
ATOM 1164 N N . LEU A 1 152 ? -1.491 -10.328 -8.867 1 98.56 152 LEU A N 1
ATOM 1165 C CA . LEU A 1 152 ? -0.041 -10.422 -8.992 1 98.56 152 LEU A CA 1
ATOM 1166 C C . LEU A 1 152 ? 0.411 -11.883 -8.961 1 98.56 152 LEU A C 1
ATOM 1168 O O . LEU A 1 152 ? -0.078 -12.672 -8.148 1 98.56 152 LEU A O 1
ATOM 1172 N N . VAL A 1 153 ? 1.305 -12.219 -9.812 1 98.75 153 VAL A N 1
ATOM 1173 C CA . VAL A 1 153 ? 2.012 -13.5 -9.773 1 98.75 153 VAL A CA 1
ATOM 1174 C C . VAL A 1 153 ? 3.5 -13.273 -10.031 1 98.75 153 VAL A C 1
ATOM 1176 O O . VAL A 1 153 ? 3.875 -12.617 -11.008 1 98.75 153 VAL A O 1
ATOM 1179 N N . GLU A 1 154 ? 4.309 -13.719 -9.195 1 98.81 154 GLU A N 1
ATOM 1180 C CA . GLU A 1 154 ? 5.75 -13.617 -9.375 1 98.81 154 GLU A CA 1
ATOM 1181 C C . GLU A 1 154 ? 6.309 -14.859 -10.078 1 98.81 154 GLU A C 1
ATOM 1183 O O . GLU A 1 154 ? 6.121 -15.984 -9.602 1 98.81 154 GLU A O 1
ATOM 1188 N N . LEU A 1 155 ? 6.922 -14.672 -11.203 1 98.88 155 LEU A N 1
ATOM 1189 C CA . LEU A 1 155 ? 7.602 -15.742 -11.93 1 98.88 155 LEU A CA 1
ATOM 1190 C C . LEU A 1 155 ? 9.094 -15.734 -11.625 1 98.88 155 LEU A C 1
ATOM 1192 O O . LEU A 1 155 ? 9.797 -14.773 -11.945 1 98.88 155 LEU A O 1
ATOM 1196 N N . VAL A 1 156 ? 9.594 -16.781 -11 1 98.88 156 VAL A N 1
ATOM 1197 C CA . VAL A 1 156 ? 10.969 -16.828 -10.5 1 98.88 156 VAL A CA 1
ATOM 1198 C C . VAL A 1 156 ? 11.695 -18.031 -11.109 1 98.88 156 VAL A C 1
ATOM 1200 O O . VAL A 1 156 ? 11.375 -19.188 -10.805 1 98.88 156 VAL A O 1
ATOM 1203 N N . PRO A 1 157 ? 12.688 -17.828 -11.906 1 98.75 157 PRO A N 1
ATOM 1204 C CA . PRO A 1 157 ? 13.445 -18.922 -12.508 1 98.75 157 PRO A CA 1
ATOM 1205 C C . PRO A 1 157 ? 14.523 -19.484 -11.578 1 98.75 157 PRO A C 1
ATOM 1207 O O . PRO A 1 157 ? 14.984 -18.781 -10.672 1 98.75 157 PRO A O 1
ATOM 1210 N N . ALA A 1 158 ? 14.844 -20.75 -11.758 1 98.56 158 ALA A N 1
ATOM 1211 C CA . ALA A 1 158 ? 16.109 -21.281 -11.281 1 98.56 158 ALA A CA 1
ATOM 1212 C C . ALA A 1 158 ? 17.25 -20.938 -12.242 1 98.56 158 ALA A C 1
ATOM 1214 O O . ALA A 1 158 ? 17 -20.469 -13.359 1 98.56 158 ALA A O 1
ATOM 1215 N N . PRO A 1 159 ? 18.484 -21.109 -11.812 1 98.38 159 PRO A N 1
ATOM 1216 C CA . PRO A 1 159 ? 19.625 -20.797 -12.688 1 98.38 159 PRO A CA 1
ATOM 1217 C C . PRO A 1 159 ? 19.578 -21.578 -14 1 98.38 159 PRO A C 1
ATOM 1219 O O . PRO A 1 159 ? 20.125 -21.125 -15.008 1 98.38 159 PRO A O 1
ATOM 1222 N N . TRP A 1 160 ? 18.938 -22.688 -14.039 1 98.5 160 TRP A N 1
ATOM 1223 C CA . TRP A 1 160 ? 18.953 -23.578 -15.188 1 98.5 160 TRP A CA 1
ATOM 1224 C C . TRP A 1 160 ? 17.609 -23.547 -15.922 1 98.5 160 TRP A C 1
ATOM 1226 O O . TRP A 1 160 ? 17.406 -24.312 -16.875 1 98.5 160 TRP A O 1
ATOM 1236 N N . THR A 1 161 ? 16.641 -22.719 -15.469 1 98.75 161 THR A N 1
ATOM 1237 C CA . THR A 1 161 ? 15.359 -22.625 -16.156 1 98.75 161 THR A CA 1
ATOM 1238 C C . THR A 1 161 ? 15.523 -22.047 -17.547 1 98.75 161 THR A C 1
ATOM 1240 O O . THR A 1 161 ? 16.188 -21.016 -17.719 1 98.75 161 THR A O 1
ATOM 1243 N N . ASP A 1 162 ? 14.953 -22.688 -18.531 1 98.38 162 ASP A N 1
ATOM 1244 C CA . ASP A 1 162 ? 14.992 -22.219 -19.906 1 98.38 162 ASP A CA 1
ATOM 1245 C C . ASP A 1 162 ? 14.227 -20.906 -20.047 1 98.38 162 ASP A C 1
ATOM 1247 O O . ASP A 1 162 ? 13.07 -20.797 -19.625 1 98.38 162 ASP A O 1
ATOM 1251 N N . PRO A 1 163 ? 14.875 -19.906 -20.656 1 98 163 PRO A N 1
ATOM 1252 C CA . PRO A 1 163 ? 14.203 -18.625 -20.844 1 98 163 PRO A CA 1
ATOM 1253 C C . PRO A 1 163 ? 12.883 -18.75 -21.594 1 98 163 PRO A C 1
ATOM 1255 O O . PRO A 1 163 ? 11.945 -18 -21.344 1 98 163 PRO A O 1
ATOM 1258 N N . ASP A 1 164 ? 12.789 -19.656 -22.453 1 98.12 164 ASP A N 1
ATOM 1259 C CA . ASP A 1 164 ? 11.562 -19.859 -23.219 1 98.12 164 ASP A CA 1
ATOM 1260 C C . ASP A 1 164 ? 10.406 -20.281 -22.312 1 98.12 164 ASP A C 1
ATOM 1262 O O . ASP A 1 164 ? 9.25 -19.953 -22.578 1 98.12 164 ASP A O 1
ATOM 1266 N N . VAL A 1 165 ? 10.758 -21.031 -21.297 1 98.25 165 VAL A N 1
ATOM 1267 C CA . VAL A 1 165 ? 9.758 -21.453 -20.328 1 98.25 165 VAL A CA 1
ATOM 1268 C C . VAL A 1 165 ? 9.156 -20.219 -19.641 1 98.25 165 VAL A C 1
ATOM 1270 O O . VAL A 1 165 ? 7.941 -20.141 -19.453 1 98.25 165 VAL A O 1
ATOM 1273 N N . MET A 1 166 ? 10 -19.266 -19.328 1 98.5 166 MET A N 1
ATOM 1274 C CA . MET A 1 166 ? 9.539 -18.062 -18.656 1 98.5 166 MET A CA 1
ATOM 1275 C C . MET A 1 166 ? 8.641 -17.234 -19.562 1 98.5 166 MET A C 1
ATOM 1277 O O . MET A 1 166 ? 7.664 -16.641 -19.109 1 98.5 166 MET A O 1
ATOM 1281 N N . VAL A 1 167 ? 8.961 -17.219 -20.812 1 98.44 167 VAL A N 1
ATOM 1282 C CA . VAL A 1 167 ? 8.148 -16.5 -21.797 1 98.44 167 VAL A CA 1
ATOM 1283 C C . VAL A 1 167 ? 6.766 -17.141 -21.891 1 98.44 167 VAL A C 1
ATOM 1285 O O . VAL A 1 167 ? 5.75 -16.453 -21.859 1 98.44 167 VAL A O 1
ATOM 1288 N N . ARG A 1 168 ? 6.738 -18.453 -21.969 1 97.81 168 ARG A N 1
ATOM 1289 C CA . ARG A 1 168 ? 5.473 -19.172 -22.062 1 97.81 168 ARG A CA 1
ATOM 1290 C C . ARG A 1 168 ? 4.656 -19 -20.781 1 97.81 168 ARG A C 1
ATOM 1292 O O . ARG A 1 168 ? 3.434 -18.844 -20.844 1 97.81 168 ARG A O 1
ATOM 1299 N N . ALA A 1 169 ? 5.34 -19.078 -19.672 1 98.31 169 ALA A N 1
ATOM 1300 C CA . ALA A 1 169 ? 4.676 -18.906 -18.375 1 98.31 169 ALA A CA 1
ATOM 1301 C C . ALA A 1 169 ? 4.012 -17.531 -18.281 1 98.31 169 ALA A C 1
ATOM 1303 O O . ALA A 1 169 ? 2.859 -17.422 -17.859 1 98.31 169 ALA A O 1
ATOM 1304 N N . ARG A 1 170 ? 4.758 -16.547 -18.641 1 98.62 170 ARG A N 1
ATOM 1305 C CA . ARG A 1 170 ? 4.219 -15.188 -18.609 1 98.62 170 ARG A CA 1
ATOM 1306 C C . ARG A 1 170 ? 2.977 -15.062 -19.469 1 98.62 170 ARG A C 1
ATOM 1308 O O . ARG A 1 170 ? 1.963 -14.508 -19.047 1 98.62 170 ARG A O 1
ATOM 1315 N N . ALA A 1 171 ? 3.074 -15.539 -20.672 1 98.44 171 ALA A N 1
ATOM 1316 C CA . ALA A 1 171 ? 1.946 -15.477 -21.594 1 98.44 171 ALA A CA 1
ATOM 1317 C C . ALA A 1 171 ? 0.724 -16.188 -21.016 1 98.44 171 ALA A C 1
ATOM 1319 O O . ALA A 1 171 ? -0.403 -15.703 -21.156 1 98.44 171 ALA A O 1
ATOM 1320 N N . LEU A 1 172 ? 0.96 -17.312 -20.422 1 98.19 172 LEU A N 1
ATOM 1321 C CA . LEU A 1 172 ? -0.123 -18.078 -19.812 1 98.19 172 LEU A CA 1
ATOM 1322 C C . LEU A 1 172 ? -0.791 -17.297 -18.703 1 98.19 172 LEU A C 1
ATOM 1324 O O . LEU A 1 172 ? -2.02 -17.25 -18.609 1 98.19 172 LEU A O 1
ATOM 1328 N N . MET A 1 173 ? 0.028 -16.672 -17.812 1 98.56 173 MET A N 1
ATOM 1329 C CA . MET A 1 173 ? -0.508 -15.891 -16.703 1 98.56 173 MET A CA 1
ATOM 1330 C C . MET A 1 173 ? -1.302 -14.688 -17.203 1 98.56 173 MET A C 1
ATOM 1332 O O . MET A 1 173 ? -2.357 -14.367 -16.672 1 98.56 173 MET A O 1
ATOM 1336 N N . GLU A 1 174 ? -0.785 -14.062 -18.219 1 98.25 174 GLU A N 1
ATOM 1337 C CA . GLU A 1 174 ? -1.501 -12.938 -18.828 1 98.25 174 GLU A CA 1
ATOM 1338 C C . GLU A 1 174 ? -2.836 -13.391 -19.406 1 98.25 174 GLU A C 1
ATOM 1340 O O . GLU A 1 174 ? -3.842 -12.688 -19.281 1 98.25 174 GLU A O 1
ATOM 1345 N N . ARG A 1 175 ? -2.834 -14.531 -20 1 97.25 175 ARG A N 1
ATOM 1346 C CA . ARG A 1 175 ? -4.035 -15.07 -20.625 1 97.25 175 ARG A CA 1
ATOM 1347 C C . ARG A 1 175 ? -5.148 -15.266 -19.609 1 97.25 175 ARG A C 1
ATOM 1349 O O . ARG A 1 175 ? -6.328 -15.094 -19.922 1 97.25 175 ARG A O 1
ATOM 1356 N N . ILE A 1 176 ? -4.797 -15.617 -18.422 1 97 176 ILE A N 1
ATOM 1357 C CA . ILE A 1 176 ? -5.828 -15.891 -17.422 1 97 176 ILE A CA 1
ATOM 1358 C C . ILE A 1 176 ? -6.117 -14.633 -16.625 1 97 176 ILE A C 1
ATOM 1360 O O . ILE A 1 176 ? -6.781 -14.688 -15.586 1 97 176 ILE A O 1
ATOM 1364 N N . GLY A 1 177 ? -5.535 -13.539 -16.984 1 96.38 177 GLY A N 1
ATOM 1365 C CA . GLY A 1 177 ? -5.91 -12.258 -16.406 1 96.38 177 GLY A CA 1
ATOM 1366 C C . GLY A 1 177 ? -5.055 -11.859 -15.219 1 96.38 177 GLY A C 1
ATOM 1367 O O . GLY A 1 177 ? -5.379 -10.914 -14.5 1 96.38 177 GLY A O 1
ATOM 1368 N N . GLN A 1 178 ? -3.988 -12.555 -14.977 1 97.94 178 GLN A N 1
ATOM 1369 C CA . GLN A 1 178 ? -3.078 -12.211 -13.883 1 97.94 178 GLN A CA 1
ATOM 1370 C C . GLN A 1 178 ? -2.072 -11.148 -14.328 1 97.94 178 GLN A C 1
ATOM 1372 O O . GLN A 1 178 ? -2.037 -10.773 -15.5 1 97.94 178 GLN A O 1
ATOM 1377 N N . SER A 1 179 ? -1.371 -10.586 -13.375 1 98.31 179 SER A N 1
ATOM 1378 C CA . SER A 1 179 ? -0.314 -9.602 -13.586 1 98.31 179 SER A CA 1
ATOM 1379 C C . SER A 1 179 ? 1.056 -10.18 -13.25 1 98.31 179 SER A C 1
ATOM 1381 O O . SER A 1 179 ? 1.581 -9.953 -12.156 1 98.31 179 SER A O 1
ATOM 1383 N N . PRO A 1 180 ? 1.623 -10.883 -14.25 1 98.75 180 PRO A N 1
ATOM 1384 C CA . PRO A 1 180 ? 2.912 -11.516 -13.961 1 98.75 180 PRO A CA 1
ATOM 1385 C C . PRO A 1 180 ? 4.059 -10.516 -13.891 1 98.75 180 PRO A C 1
ATOM 1387 O O . PRO A 1 180 ? 4.09 -9.547 -14.656 1 98.75 180 PRO A O 1
ATOM 1390 N N . VAL A 1 181 ? 4.91 -10.641 -12.953 1 98.75 181 VAL A N 1
ATOM 1391 C CA . VAL A 1 181 ? 6.23 -10.016 -12.906 1 98.75 181 VAL A CA 1
ATOM 1392 C C . VAL A 1 181 ? 7.312 -11.086 -12.961 1 98.75 181 VAL A C 1
ATOM 1394 O O . VAL A 1 181 ? 7.223 -12.102 -12.258 1 98.75 181 VAL A O 1
ATOM 1397 N N . THR A 1 182 ? 8.273 -10.922 -13.828 1 98.69 182 THR A N 1
ATOM 1398 C CA . THR A 1 182 ? 9.297 -11.945 -14.047 1 98.69 182 THR A CA 1
ATOM 1399 C C . THR A 1 182 ? 10.633 -11.508 -13.453 1 98.69 182 THR A C 1
ATOM 1401 O O . THR A 1 182 ? 11.258 -10.57 -13.945 1 98.69 182 THR A O 1
ATOM 1404 N N . LEU A 1 183 ? 11.047 -12.188 -12.422 1 98.62 183 LEU A N 1
ATOM 1405 C CA . LEU A 1 183 ? 12.375 -11.945 -11.875 1 98.62 183 LEU A CA 1
ATOM 1406 C C . LEU A 1 183 ? 13.453 -12.516 -12.797 1 98.62 183 LEU A C 1
ATOM 1408 O O . LEU A 1 183 ? 13.273 -13.586 -13.383 1 98.62 183 LEU A O 1
ATOM 1412 N N . THR A 1 184 ? 14.594 -11.891 -12.859 1 98.19 184 THR A N 1
ATOM 1413 C CA . THR A 1 184 ? 15.664 -12.344 -13.734 1 98.19 184 THR A CA 1
ATOM 1414 C C . THR A 1 184 ? 16.453 -13.484 -13.086 1 98.19 184 THR A C 1
ATOM 1416 O O . THR A 1 184 ? 17.188 -14.195 -13.766 1 98.19 184 THR A O 1
ATOM 1419 N N . LYS A 1 185 ? 16.328 -13.602 -11.836 1 97.62 185 LYS A N 1
ATOM 1420 C CA . LYS A 1 185 ? 17 -14.633 -11.055 1 97.62 185 LYS A CA 1
ATOM 1421 C C . LYS A 1 185 ? 16.234 -14.953 -9.773 1 97.62 185 LYS A C 1
ATOM 1423 O O . LYS A 1 185 ? 15.359 -14.18 -9.359 1 97.62 185 LYS A O 1
ATOM 1428 N N . GLU A 1 186 ? 16.531 -16.141 -9.273 1 97.31 186 GLU A N 1
ATOM 1429 C CA . GLU A 1 186 ? 15.906 -16.453 -7.992 1 97.31 186 GLU A CA 1
ATOM 1430 C C . GLU A 1 186 ? 16.5 -15.625 -6.863 1 97.31 186 GLU A C 1
ATOM 1432 O O . GLU A 1 186 ? 17.703 -15.336 -6.863 1 97.31 186 GLU A O 1
ATOM 1437 N N . MET A 1 187 ? 15.633 -15.18 -5.988 1 94.94 187 MET A N 1
ATOM 1438 C CA . MET A 1 187 ? 15.984 -14.359 -4.836 1 94.94 187 MET A CA 1
ATOM 1439 C C . MET A 1 187 ? 15.195 -14.781 -3.604 1 94.94 187 MET A C 1
ATOM 1441 O O . MET A 1 187 ? 13.977 -14.953 -3.672 1 94.94 187 MET A O 1
ATOM 1445 N N . PRO A 1 188 ? 15.945 -14.93 -2.5 1 94.56 188 PRO A N 1
ATOM 1446 C CA . PRO A 1 188 ? 15.18 -15.211 -1.284 1 94.56 188 PRO A CA 1
ATOM 1447 C C . PRO A 1 188 ? 14.125 -14.141 -0.998 1 94.56 188 PRO A C 1
ATOM 1449 O O . PRO A 1 188 ? 14.438 -12.945 -0.978 1 94.56 188 PRO A O 1
ATOM 1452 N N . GLY A 1 189 ? 12.953 -14.57 -0.757 1 95.5 189 GLY A N 1
ATOM 1453 C CA . GLY A 1 189 ? 11.859 -13.656 -0.462 1 95.5 189 GLY A CA 1
ATOM 1454 C C . GLY A 1 189 ? 11.18 -13.109 -1.706 1 95.5 189 GLY A C 1
ATOM 1455 O O . GLY A 1 189 ? 10.133 -12.469 -1.619 1 95.5 189 GLY A O 1
ATOM 1456 N N . PHE A 1 190 ? 11.836 -13.383 -2.928 1 97.94 190 PHE A N 1
ATOM 1457 C CA . PHE A 1 190 ? 11.305 -12.883 -4.191 1 97.94 190 PHE A CA 1
ATOM 1458 C C . PHE A 1 190 ? 11.234 -11.359 -4.184 1 97.94 190 PHE A C 1
ATOM 1460 O O . PHE A 1 190 ? 12.203 -10.688 -3.826 1 97.94 190 PHE A O 1
ATOM 1467 N N . ALA A 1 191 ? 10.219 -10.773 -4.738 1 98.31 191 ALA A N 1
ATOM 1468 C CA . ALA A 1 191 ? 10.109 -9.312 -4.719 1 98.31 191 ALA A CA 1
ATOM 1469 C C . ALA A 1 191 ? 9.031 -8.859 -3.734 1 98.31 191 ALA A C 1
ATOM 1471 O O . ALA A 1 191 ? 9.266 -7.961 -2.922 1 98.31 191 ALA A O 1
ATOM 1472 N N . LEU A 1 192 ? 7.879 -9.492 -3.783 1 98.56 192 LEU A N 1
ATOM 1473 C CA . LEU A 1 192 ? 6.742 -9.094 -2.957 1 98.56 192 LEU A CA 1
ATOM 1474 C C . LEU A 1 192 ? 7.09 -9.195 -1.476 1 98.56 192 LEU A C 1
ATOM 1476 O O . LEU A 1 192 ? 6.906 -8.234 -0.727 1 98.56 192 LEU A O 1
ATOM 1480 N N . ASN A 1 193 ? 7.625 -10.305 -1.059 1 98.25 193 ASN A N 1
ATOM 1481 C CA . ASN A 1 193 ? 7.957 -10.484 0.35 1 98.25 193 ASN A CA 1
ATOM 1482 C C . ASN A 1 193 ? 9.062 -9.531 0.792 1 98.25 193 ASN A C 1
ATOM 1484 O O . ASN A 1 193 ? 9.047 -9.031 1.918 1 98.25 193 ASN A O 1
ATOM 1488 N N . ARG A 1 194 ? 10.031 -9.375 -0.095 1 98.56 194 ARG A N 1
ATOM 1489 C CA . ARG A 1 194 ? 11.125 -8.477 0.262 1 98.56 194 ARG A CA 1
ATOM 1490 C C . ARG A 1 194 ? 10.594 -7.07 0.542 1 98.56 194 ARG A C 1
ATOM 1492 O O . ARG A 1 194 ? 10.977 -6.445 1.536 1 98.56 194 ARG A O 1
ATOM 1499 N N . ILE A 1 195 ? 9.727 -6.516 -0.328 1 98.81 195 ILE A N 1
ATOM 1500 C CA . ILE A 1 195 ? 9.133 -5.203 -0.109 1 98.81 195 ILE A CA 1
ATOM 1501 C C . ILE A 1 195 ? 8.273 -5.223 1.152 1 98.81 195 ILE A C 1
ATOM 1503 O O . ILE A 1 195 ? 8.336 -4.301 1.968 1 98.81 195 ILE A O 1
ATOM 1507 N N . GLN A 1 196 ? 7.457 -6.258 1.359 1 98.69 196 GLN A N 1
ATOM 1508 C CA . GLN A 1 196 ? 6.637 -6.41 2.555 1 98.69 196 GLN A CA 1
ATOM 1509 C C . GLN A 1 196 ? 7.496 -6.426 3.814 1 98.69 196 GLN A C 1
ATOM 1511 O O . GLN A 1 196 ? 7.125 -5.832 4.832 1 98.69 196 GLN A O 1
ATOM 1516 N N . TYR A 1 197 ? 8.633 -7.141 3.758 1 98.69 197 TYR A N 1
ATOM 1517 C CA . TYR A 1 197 ? 9.508 -7.23 4.918 1 98.69 197 TYR A CA 1
ATOM 1518 C C . TYR A 1 197 ? 10.141 -5.879 5.23 1 98.69 197 TYR A C 1
ATOM 1520 O O . TYR A 1 197 ? 10.328 -5.527 6.395 1 98.69 197 TYR A O 1
ATOM 1528 N N . ALA A 1 198 ? 10.508 -5.117 4.184 1 98.81 198 ALA A N 1
ATOM 1529 C CA . ALA A 1 198 ? 10.984 -3.756 4.418 1 98.81 198 ALA A CA 1
ATOM 1530 C C . ALA A 1 198 ? 9.953 -2.938 5.188 1 98.81 198 ALA A C 1
ATOM 1532 O O . ALA A 1 198 ? 10.297 -2.234 6.141 1 98.81 198 ALA A O 1
ATOM 1533 N N . ILE A 1 199 ? 8.711 -3.029 4.801 1 98.88 199 ILE A N 1
ATOM 1534 C CA . ILE A 1 199 ? 7.605 -2.326 5.449 1 98.88 199 ILE A CA 1
ATOM 1535 C C . ILE A 1 199 ? 7.457 -2.814 6.891 1 98.88 199 ILE A C 1
ATOM 1537 O O . ILE A 1 199 ? 7.422 -2.01 7.824 1 98.88 199 ILE A O 1
ATOM 1541 N N . LEU A 1 200 ? 7.41 -4.121 7.074 1 98.81 200 LEU A N 1
ATOM 1542 C CA . LEU A 1 200 ? 7.191 -4.715 8.391 1 98.81 200 LEU A CA 1
ATOM 1543 C C . LEU A 1 200 ? 8.312 -4.336 9.352 1 98.81 200 LEU A C 1
ATOM 1545 O O . LEU A 1 200 ? 8.062 -4.035 10.516 1 98.81 200 LEU A O 1
ATOM 1549 N N . ASN A 1 201 ? 9.531 -4.391 8.844 1 98.81 201 ASN A N 1
ATOM 1550 C CA . ASN A 1 201 ? 10.672 -4.031 9.688 1 98.81 201 ASN A CA 1
ATOM 1551 C C . ASN A 1 201 ? 10.523 -2.627 10.258 1 98.81 201 ASN A C 1
ATOM 1553 O O . ASN A 1 201 ? 10.672 -2.426 11.469 1 98.81 201 ASN A O 1
ATOM 1557 N N . GLU A 1 202 ? 10.219 -1.667 9.391 1 98.75 202 GLU A N 1
ATOM 1558 C CA . GLU A 1 202 ? 10.117 -0.289 9.859 1 98.75 202 GLU A CA 1
ATOM 1559 C C . GLU A 1 202 ? 8.898 -0.1 10.758 1 98.75 202 GLU A C 1
ATOM 1561 O O . GLU A 1 202 ? 8.977 0.563 11.797 1 98.75 202 GLU A O 1
ATOM 1566 N N . CYS A 1 203 ? 7.75 -0.681 10.391 1 98.75 203 CYS A N 1
ATOM 1567 C CA . CYS A 1 203 ? 6.551 -0.601 11.219 1 98.75 203 CYS A CA 1
ATOM 1568 C C . CYS A 1 203 ? 6.805 -1.185 12.602 1 98.75 203 CYS A C 1
ATOM 1570 O O . CYS A 1 203 ? 6.426 -0.588 13.609 1 98.75 203 CYS A O 1
ATOM 1572 N N . TRP A 1 204 ? 7.445 -2.346 12.617 1 98.69 204 TRP A N 1
ATOM 1573 C CA . TRP A 1 204 ? 7.758 -3.014 13.875 1 98.69 204 TRP A CA 1
ATOM 1574 C C . TRP A 1 204 ? 8.648 -2.141 14.75 1 98.69 204 TRP A C 1
ATOM 1576 O O . TRP A 1 204 ? 8.406 -1.996 15.953 1 98.69 204 TRP A O 1
ATOM 1586 N N . ASN A 1 205 ? 9.664 -1.581 14.18 1 98.31 205 ASN A N 1
ATOM 1587 C CA . ASN A 1 205 ? 10.602 -0.75 14.93 1 98.31 205 ASN A CA 1
ATOM 1588 C C . ASN A 1 205 ? 9.922 0.504 15.477 1 98.31 205 ASN A C 1
ATOM 1590 O O . ASN A 1 205 ? 10.219 0.936 16.594 1 98.31 205 ASN A O 1
ATOM 1594 N N . LEU A 1 206 ? 9.008 1.133 14.695 1 98.31 206 LEU A N 1
ATOM 1595 C CA . LEU A 1 206 ? 8.281 2.307 15.164 1 98.31 206 LEU A CA 1
ATOM 1596 C C . LEU A 1 206 ? 7.441 1.969 16.391 1 98.31 206 LEU A C 1
ATOM 1598 O O . LEU A 1 206 ? 7.328 2.777 17.312 1 98.31 206 LEU A O 1
ATOM 1602 N N . VAL A 1 207 ? 6.855 0.781 16.406 1 98.06 207 VAL A N 1
ATOM 1603 C CA . VAL A 1 207 ? 6.051 0.342 17.547 1 98.06 207 VAL A CA 1
ATOM 1604 C C . VAL A 1 207 ? 6.961 -0.019 18.719 1 98.06 207 VAL A C 1
ATOM 1606 O O . VAL A 1 207 ? 6.738 0.43 19.844 1 98.06 207 VAL A O 1
ATOM 1609 N N . ASN A 1 208 ? 7.957 -0.815 18.406 1 96.88 208 ASN A N 1
ATOM 1610 C CA . ASN A 1 208 ? 8.875 -1.303 19.438 1 96.88 208 ASN A CA 1
ATOM 1611 C C . ASN A 1 208 ? 9.594 -0.154 20.141 1 96.88 208 ASN A C 1
ATOM 1613 O O . ASN A 1 208 ? 9.883 -0.235 21.328 1 96.88 208 ASN A O 1
ATOM 1617 N N . ASP A 1 209 ? 9.906 0.897 19.438 1 96 209 ASP A N 1
ATOM 1618 C CA . ASP A 1 209 ? 10.602 2.059 19.984 1 96 209 ASP A CA 1
ATOM 1619 C C . ASP A 1 209 ? 9.633 3.006 20.688 1 96 209 ASP A C 1
ATOM 1621 O O . ASP A 1 209 ? 10.039 4.055 21.188 1 96 209 ASP A O 1
ATOM 1625 N N . GLY A 1 210 ? 8.391 2.67 20.688 1 96.56 210 GLY A N 1
ATOM 1626 C CA . GLY A 1 210 ? 7.395 3.449 21.406 1 96.56 210 GLY A CA 1
ATOM 1627 C C . GLY A 1 210 ? 6.988 4.719 20.688 1 96.56 210 GLY A C 1
ATOM 1628 O O . GLY A 1 210 ? 6.488 5.66 21.297 1 96.56 210 GLY A O 1
ATOM 1629 N N . VAL A 1 211 ? 7.258 4.793 19.391 1 97.69 211 VAL A N 1
ATOM 1630 C CA . VAL A 1 211 ? 6.961 5.992 18.625 1 97.69 211 VAL A CA 1
ATOM 1631 C C . VAL A 1 211 ? 5.469 6.039 18.297 1 97.69 211 VAL A C 1
ATOM 1633 O O . VAL A 1 211 ? 4.84 7.094 18.391 1 97.69 211 VAL A O 1
ATOM 1636 N N . LEU A 1 212 ? 4.914 4.957 17.844 1 98.25 212 LEU A N 1
ATOM 1637 C CA . LEU A 1 212 ? 3.506 4.797 17.5 1 98.25 212 LEU A CA 1
ATOM 1638 C C . LEU A 1 212 ? 2.953 3.494 18.062 1 98.25 212 LEU A C 1
ATOM 1640 O O . LEU A 1 212 ? 3.707 2.547 18.297 1 98.25 212 LEU A O 1
ATOM 1644 N N . THR A 1 213 ? 1.646 3.467 18.297 1 98.25 213 THR A N 1
ATOM 1645 C CA . THR A 1 213 ? 0.967 2.211 18.609 1 98.25 213 THR A CA 1
ATOM 1646 C C . THR A 1 213 ? 0.763 1.388 17.328 1 98.25 213 THR A C 1
ATOM 1648 O O . THR A 1 213 ? 0.968 1.885 16.219 1 98.25 213 THR A O 1
ATOM 1651 N N . VAL A 1 214 ? 0.353 0.134 17.5 1 98.5 214 VAL A N 1
ATOM 1652 C CA . VAL A 1 214 ? 0.052 -0.738 16.359 1 98.5 214 VAL A CA 1
ATOM 1653 C C . VAL A 1 214 ? -1.072 -0.131 15.523 1 98.5 214 VAL A C 1
ATOM 1655 O O . VAL A 1 214 ? -0.978 -0.071 14.297 1 98.5 214 VAL A O 1
ATOM 1658 N N . ALA A 1 215 ? -2.092 0.345 16.188 1 98.19 215 ALA A N 1
ATOM 1659 C CA . ALA A 1 215 ? -3.229 0.938 15.492 1 98.19 215 ALA A CA 1
ATOM 1660 C C . ALA A 1 215 ? -2.797 2.15 14.672 1 98.19 215 ALA A C 1
ATOM 1662 O O . ALA A 1 215 ? -3.246 2.33 13.539 1 98.19 215 ALA A O 1
ATOM 1663 N N . GLU A 1 216 ? -1.917 2.947 15.195 1 98.31 216 GLU A N 1
ATOM 1664 C CA . GLU A 1 216 ? -1.48 4.172 14.531 1 98.31 216 GLU A CA 1
ATOM 1665 C C . GLU A 1 216 ? -0.574 3.857 13.344 1 98.31 216 GLU A C 1
ATOM 1667 O O . GLU A 1 216 ? -0.705 4.465 12.281 1 98.31 216 GLU A O 1
ATOM 1672 N N . VAL A 1 217 ? 0.339 2.92 13.523 1 98.44 217 VAL A N 1
ATOM 1673 C CA . VAL A 1 217 ? 1.233 2.564 12.43 1 98.44 217 VAL A CA 1
ATOM 1674 C C . VAL A 1 217 ? 0.425 1.997 11.266 1 98.44 217 VAL A C 1
ATOM 1676 O O . VAL A 1 217 ? 0.706 2.295 10.102 1 98.44 217 VAL A O 1
ATOM 1679 N N . ASP A 1 218 ? -0.537 1.159 11.555 1 98.69 218 ASP A N 1
ATOM 1680 C CA . ASP A 1 218 ? -1.41 0.619 10.516 1 98.69 218 ASP A CA 1
ATOM 1681 C C . ASP A 1 218 ? -2.193 1.731 9.82 1 98.69 218 ASP A C 1
ATOM 1683 O O . ASP A 1 218 ? -2.412 1.682 8.609 1 98.69 218 ASP A O 1
ATOM 1687 N N . THR A 1 219 ? -2.568 2.746 10.547 1 98.62 219 THR A N 1
ATOM 1688 C CA . THR A 1 219 ? -3.301 3.877 9.984 1 98.62 219 THR A CA 1
ATOM 1689 C C . THR A 1 219 ? -2.426 4.664 9.016 1 98.62 219 THR A C 1
ATOM 1691 O O . THR A 1 219 ? -2.914 5.164 8 1 98.62 219 THR A O 1
ATOM 1694 N N . VAL A 1 220 ? -1.136 4.789 9.297 1 98.75 220 VAL A N 1
ATOM 1695 C CA . VAL A 1 220 ? -0.206 5.453 8.383 1 98.75 220 VAL A CA 1
ATOM 1696 C C . VAL A 1 220 ? -0.312 4.84 6.992 1 98.75 220 VAL A C 1
ATOM 1698 O O . VAL A 1 220 ? -0.216 5.547 5.988 1 98.75 220 VAL A O 1
ATOM 1701 N N . MET A 1 221 ? -0.566 3.547 7.012 1 98.69 221 MET A N 1
ATOM 1702 C CA . MET A 1 221 ? -0.684 2.85 5.734 1 98.69 221 MET A CA 1
ATOM 1703 C C . MET A 1 221 ? -2.094 2.98 5.172 1 98.69 221 MET A C 1
ATOM 1705 O O . MET A 1 221 ? -2.285 3.523 4.082 1 98.69 221 MET A O 1
ATOM 1709 N N . THR A 1 222 ? -3.174 2.656 5.902 1 98.25 222 THR A N 1
ATOM 1710 C CA . THR A 1 222 ? -4.535 2.523 5.391 1 98.25 222 THR A CA 1
ATOM 1711 C C . THR A 1 222 ? -5.082 3.881 4.957 1 98.25 222 THR A C 1
ATOM 1713 O O . THR A 1 222 ? -5.875 3.961 4.016 1 98.25 222 THR A O 1
ATOM 1716 N N . ASP A 1 223 ? -4.594 4.922 5.625 1 98.06 223 ASP A N 1
ATOM 1717 C CA . ASP A 1 223 ? -5.156 6.242 5.367 1 98.06 223 ASP A CA 1
ATOM 1718 C C . ASP A 1 223 ? -4.098 7.184 4.793 1 98.06 223 ASP A C 1
ATOM 1720 O O . ASP A 1 223 ? -4.355 8.375 4.613 1 98.06 223 ASP A O 1
ATOM 1724 N N . GLY A 1 224 ? -2.916 6.66 4.488 1 98.06 224 GLY A N 1
ATOM 1725 C CA . GLY A 1 224 ? -1.824 7.441 3.93 1 98.06 224 GLY A CA 1
ATOM 1726 C C . GLY A 1 224 ? -1.283 6.871 2.633 1 98.06 224 GLY A C 1
ATOM 1727 O O . GLY A 1 224 ? -1.745 7.23 1.548 1 98.06 224 GLY A O 1
ATOM 1728 N N . LEU A 1 225 ? -0.416 5.852 2.719 1 98.38 225 LEU A N 1
ATOM 1729 C CA . LEU A 1 225 ? 0.313 5.332 1.567 1 98.38 225 LEU A CA 1
ATOM 1730 C C . LEU A 1 225 ? -0.555 4.367 0.767 1 98.38 225 LEU A C 1
ATOM 1732 O O . LEU A 1 225 ? -0.5 4.352 -0.465 1 98.38 225 LEU A O 1
ATOM 1736 N N . GLY A 1 226 ? -1.362 3.545 1.432 1 98.19 226 GLY A N 1
ATOM 1737 C CA . GLY A 1 226 ? -2.121 2.449 0.847 1 98.19 226 GLY A CA 1
ATOM 1738 C C . GLY A 1 226 ? -3.035 2.893 -0.28 1 98.19 226 GLY A C 1
ATOM 1739 O O . GLY A 1 226 ? -3.025 2.305 -1.362 1 98.19 226 GLY A O 1
ATOM 1740 N N . PRO A 1 227 ? -3.799 3.961 -0.11 1 97.44 227 PRO A N 1
ATOM 1741 C CA . PRO A 1 227 ? -4.719 4.422 -1.153 1 97.44 227 PRO A CA 1
ATOM 1742 C C . PRO A 1 227 ? -4.012 4.707 -2.477 1 97.44 227 PRO A C 1
ATOM 1744 O O . PRO A 1 227 ? -4.535 4.375 -3.545 1 97.44 227 PRO A O 1
ATOM 1747 N N . ARG A 1 228 ? -2.844 5.277 -2.412 1 96.81 228 ARG A N 1
ATOM 1748 C CA . ARG A 1 228 ? -2.088 5.535 -3.635 1 96.81 228 ARG A CA 1
ATOM 1749 C C . ARG A 1 228 ? -1.562 4.234 -4.238 1 96.81 228 ARG A C 1
ATOM 1751 O O . ARG A 1 228 ? -1.663 4.023 -5.449 1 96.81 228 ARG A O 1
ATOM 1758 N N . TYR A 1 229 ? -1.073 3.379 -3.43 1 98.19 229 TYR A N 1
ATOM 1759 C CA . TYR A 1 229 ? -0.379 2.176 -3.877 1 98.19 229 TYR A CA 1
ATOM 1760 C C . TYR A 1 229 ? -1.36 1.158 -4.445 1 98.19 229 TYR A C 1
ATOM 1762 O O . TYR A 1 229 ? -0.96 0.226 -5.148 1 98.19 229 TYR A O 1
ATOM 1770 N N . ALA A 1 230 ? -2.607 1.388 -4.121 1 97.62 230 ALA A N 1
ATOM 1771 C CA . ALA A 1 230 ? -3.625 0.532 -4.723 1 97.62 230 ALA A CA 1
ATOM 1772 C C . ALA A 1 230 ? -3.721 0.772 -6.23 1 97.62 230 ALA A C 1
ATOM 1774 O O . ALA A 1 230 ? -4.27 -0.054 -6.961 1 97.62 230 ALA A O 1
ATOM 1775 N N . PHE A 1 231 ? -3.135 1.931 -6.738 1 97.5 231 PHE A N 1
ATOM 1776 C CA . PHE A 1 231 ? -3.342 2.291 -8.141 1 97.5 231 PHE A CA 1
ATOM 1777 C C . PHE A 1 231 ? -2.016 2.6 -8.82 1 97.5 231 PHE A C 1
ATOM 1779 O O . PHE A 1 231 ? -1.888 2.453 -10.039 1 97.5 231 PHE A O 1
ATOM 1786 N N . MET A 1 232 ? -1.083 3.074 -8.094 1 97.69 232 MET A N 1
ATOM 1787 C CA . MET A 1 232 ? 0.22 3.42 -8.648 1 97.69 232 MET A CA 1
ATOM 1788 C C . MET A 1 232 ? 1.349 2.918 -7.758 1 97.69 232 MET A C 1
ATOM 1790 O O . MET A 1 232 ? 1.247 2.977 -6.531 1 97.69 232 MET A O 1
ATOM 1794 N N . GLY A 1 233 ? 2.352 2.404 -8.375 1 98.38 233 GLY A N 1
ATOM 1795 C CA . GLY A 1 233 ? 3.471 1.862 -7.625 1 98.38 233 GLY A CA 1
ATOM 1796 C C . GLY A 1 233 ? 4.324 2.934 -6.973 1 98.38 233 GLY A C 1
ATOM 1797 O O . GLY A 1 233 ? 4.141 4.125 -7.23 1 98.38 233 GLY A O 1
ATOM 1798 N N . PRO A 1 234 ? 5.277 2.561 -6.137 1 98.69 234 PRO A N 1
ATOM 1799 C CA . PRO A 1 234 ? 6.098 3.508 -5.383 1 98.69 234 PRO A CA 1
ATOM 1800 C C . PRO A 1 234 ? 6.957 4.395 -6.281 1 98.69 234 PRO A C 1
ATOM 1802 O O . PRO A 1 234 ? 7.109 5.59 -6.012 1 98.69 234 PRO A O 1
ATOM 1805 N N . LEU A 1 235 ? 7.543 3.857 -7.34 1 98.75 235 LEU A N 1
ATOM 1806 C CA . LEU A 1 235 ? 8.43 4.645 -8.188 1 98.75 235 LEU A CA 1
ATOM 1807 C C . LEU A 1 235 ? 7.633 5.617 -9.055 1 98.75 235 LEU A C 1
ATOM 1809 O O . LEU A 1 235 ? 8.047 6.758 -9.258 1 98.75 235 LEU A O 1
ATOM 1813 N N . GLU A 1 236 ? 6.523 5.148 -9.547 1 98.56 236 GLU A N 1
ATOM 1814 C CA . GLU A 1 236 ? 5.652 6.07 -10.273 1 98.56 236 GLU A CA 1
ATOM 1815 C C . GLU A 1 236 ? 5.16 7.191 -9.367 1 98.56 236 GLU A C 1
ATOM 1817 O O . GLU A 1 236 ? 5.059 8.344 -9.789 1 98.56 236 GLU A O 1
ATOM 1822 N N . THR A 1 237 ? 4.785 6.844 -8.125 1 98 237 THR A N 1
ATOM 1823 C CA . THR A 1 237 ? 4.371 7.848 -7.148 1 98 237 THR A CA 1
ATOM 1824 C C . THR A 1 237 ? 5.445 8.922 -6.988 1 98 237 THR A C 1
ATOM 1826 O O . THR A 1 237 ? 5.145 10.117 -7.02 1 98 237 THR A O 1
ATOM 1829 N N . ALA A 1 238 ? 6.656 8.492 -6.836 1 98.06 238 ALA A N 1
ATOM 1830 C CA . ALA A 1 238 ? 7.773 9.43 -6.715 1 98.06 238 ALA A CA 1
ATOM 1831 C C . ALA A 1 238 ? 7.898 10.297 -7.965 1 98.06 238 ALA A C 1
ATOM 1833 O O . ALA A 1 238 ? 8.094 11.508 -7.871 1 98.06 238 ALA A O 1
ATOM 1834 N N . HIS A 1 239 ? 7.766 9.656 -9.141 1 98.38 239 HIS A N 1
ATOM 1835 C CA . HIS A 1 239 ? 7.836 10.32 -10.438 1 98.38 239 HIS A CA 1
ATOM 1836 C C . HIS A 1 239 ? 6.793 11.43 -10.547 1 98.38 239 HIS A C 1
ATOM 1838 O O . HIS A 1 239 ? 7.078 12.508 -11.07 1 98.38 239 HIS A O 1
ATOM 1844 N N . LEU A 1 240 ? 5.629 11.25 -10 1 97.19 240 LEU A N 1
ATOM 1845 C CA . LEU A 1 240 ? 4.504 12.172 -10.086 1 97.19 240 LEU A CA 1
ATOM 1846 C C . LEU A 1 240 ? 4.594 13.234 -8.984 1 97.19 240 LEU A C 1
ATOM 1848 O O . LEU A 1 240 ? 3.936 14.273 -9.07 1 97.19 240 LEU A O 1
ATOM 1852 N N . ASN A 1 241 ? 5.305 12.969 -7.887 1 95 241 ASN A N 1
ATOM 1853 C CA . ASN A 1 241 ? 5.395 13.883 -6.754 1 95 241 ASN A CA 1
ATOM 1854 C C . ASN A 1 241 ? 6.383 15.016 -7.023 1 95 241 ASN A C 1
ATOM 1856 O O . ASN A 1 241 ? 6.562 15.898 -6.188 1 95 241 ASN A O 1
ATOM 1860 N N . ALA A 1 242 ? 7.012 15.016 -8.164 1 95.62 242 ALA A N 1
ATOM 1861 C CA . ALA A 1 242 ? 7.887 16.078 -8.648 1 95.62 242 ALA A CA 1
ATOM 1862 C C . ALA A 1 242 ? 7.703 16.297 -10.148 1 95.62 242 ALA A C 1
ATOM 1864 O O . ALA A 1 242 ? 6.605 16.094 -10.68 1 95.62 242 ALA A O 1
ATOM 1865 N N . GLU A 1 243 ? 8.664 16.844 -10.797 1 96.88 243 GLU A N 1
ATOM 1866 C CA . GLU A 1 243 ? 8.617 17.031 -12.242 1 96.88 243 GLU A CA 1
ATOM 1867 C C . GLU A 1 243 ? 9.391 15.922 -12.961 1 96.88 243 GLU A C 1
ATOM 1869 O O . GLU A 1 243 ? 10.219 16.188 -13.828 1 96.88 243 GLU A O 1
ATOM 1874 N N . GLY A 1 244 ? 9.156 14.734 -12.523 1 97.88 244 GLY A N 1
ATOM 1875 C CA . GLY A 1 244 ? 9.891 13.57 -13 1 97.88 244 GLY A CA 1
ATOM 1876 C C . GLY A 1 244 ? 10.867 13.016 -11.977 1 97.88 244 GLY A C 1
ATOM 1877 O O . GLY A 1 244 ? 11.133 13.656 -10.961 1 97.88 244 GLY A O 1
ATOM 1878 N N . MET A 1 245 ? 11.312 11.852 -12.312 1 98.38 245 MET A N 1
ATOM 1879 C CA . MET A 1 245 ? 12.117 11.125 -11.336 1 98.38 245 MET A CA 1
ATOM 1880 C C . MET A 1 245 ? 13.453 11.82 -11.109 1 98.38 245 MET A C 1
ATOM 1882 O O . MET A 1 245 ? 13.953 11.875 -9.984 1 98.38 245 MET A O 1
ATOM 1886 N N . LEU A 1 246 ? 14.094 12.328 -12.156 1 98.25 246 LEU A N 1
ATOM 1887 C CA . LEU A 1 246 ? 15.367 13.008 -11.961 1 98.25 246 LEU A CA 1
ATOM 1888 C C . LEU A 1 246 ? 15.203 14.227 -11.055 1 98.25 246 LEU A C 1
ATOM 1890 O O . LEU A 1 246 ? 16.031 14.477 -10.18 1 98.25 246 LEU A O 1
ATOM 1894 N N . ASN A 1 247 ? 14.156 14.977 -11.32 1 98.06 247 ASN A N 1
ATOM 1895 C CA . ASN A 1 247 ? 13.852 16.109 -10.438 1 98.06 247 ASN A CA 1
ATOM 1896 C C . ASN A 1 247 ? 13.578 15.641 -9.016 1 98.06 247 ASN A C 1
ATOM 1898 O O . ASN A 1 247 ? 14.016 16.281 -8.055 1 98.06 247 ASN A O 1
ATOM 1902 N N . TYR A 1 248 ? 12.836 14.562 -8.859 1 98.06 248 TYR A N 1
ATOM 1903 C CA . TYR A 1 248 ? 12.57 13.977 -7.551 1 98.06 248 TYR A CA 1
ATOM 1904 C C . TYR A 1 248 ? 13.867 13.656 -6.824 1 98.06 248 TYR A C 1
ATOM 1906 O O . TYR A 1 248 ? 14.023 13.969 -5.641 1 98.06 248 TYR A O 1
ATOM 1914 N N . CYS A 1 249 ? 14.734 13.008 -7.531 1 98.25 249 CYS A N 1
ATOM 1915 C CA . CYS A 1 249 ? 16.016 12.633 -6.945 1 98.25 249 CYS A CA 1
ATOM 1916 C C . CYS A 1 249 ? 16.812 13.867 -6.543 1 98.25 249 CYS A C 1
ATOM 1918 O O . CYS A 1 249 ? 17.422 13.898 -5.473 1 98.25 249 CYS A O 1
ATOM 1920 N N . GLU A 1 250 ? 16.828 14.844 -7.379 1 97 250 GLU A N 1
ATOM 1921 C CA . GLU A 1 250 ? 17.516 16.094 -7.078 1 97 250 GLU A CA 1
ATOM 1922 C C . GLU A 1 250 ? 17.016 16.703 -5.777 1 97 250 GLU A C 1
ATOM 1924 O O . GLU A 1 250 ? 17.812 17.203 -4.969 1 97 250 GLU A O 1
ATOM 1929 N N . ARG A 1 251 ? 15.781 16.641 -5.547 1 94.94 251 ARG A N 1
ATOM 1930 C CA . ARG A 1 251 ? 15.148 17.312 -4.418 1 94.94 251 ARG A CA 1
ATOM 1931 C C . ARG A 1 251 ? 15.258 16.469 -3.15 1 94.94 251 ARG A C 1
ATOM 1933 O O . ARG A 1 251 ? 15.414 17.016 -2.051 1 94.94 251 ARG A O 1
ATOM 1940 N N . TYR A 1 252 ? 15.172 15.133 -3.332 1 96.31 252 TYR A N 1
ATOM 1941 C CA . TYR A 1 252 ? 14.82 14.383 -2.133 1 96.31 252 TYR A CA 1
ATOM 1942 C C . TYR A 1 252 ? 15.812 13.258 -1.876 1 96.31 252 TYR A C 1
ATOM 1944 O O . TYR A 1 252 ? 15.805 12.648 -0.805 1 96.31 252 TYR A O 1
ATOM 1952 N N . SER A 1 253 ? 16.719 12.898 -2.865 1 97.62 253 SER A N 1
ATOM 1953 C CA . SER A 1 253 ? 17.578 11.734 -2.719 1 97.62 253 SER A CA 1
ATOM 1954 C C . SER A 1 253 ? 18.422 11.828 -1.451 1 97.62 253 SER A C 1
ATOM 1956 O O . SER A 1 253 ? 18.609 10.836 -0.746 1 97.62 253 SER A O 1
ATOM 1958 N N . LYS A 1 254 ? 18.953 13.023 -1.165 1 96.12 254 LYS A N 1
ATOM 1959 C CA . LYS A 1 254 ? 19.797 13.195 0.021 1 96.12 254 LYS A CA 1
ATOM 1960 C C . LYS A 1 254 ? 18.984 12.961 1.297 1 96.12 254 LYS A C 1
ATOM 1962 O O . LYS A 1 254 ? 19.453 12.281 2.211 1 96.12 254 LYS A O 1
ATOM 1967 N N . THR A 1 255 ? 17.812 13.562 1.387 1 96 255 THR A N 1
ATOM 1968 C CA . THR A 1 255 ? 16.953 13.391 2.549 1 96 255 THR A CA 1
ATOM 1969 C C . THR A 1 255 ? 16.578 11.922 2.73 1 96 255 THR A C 1
ATOM 1971 O O . THR A 1 255 ? 16.609 11.398 3.846 1 96 255 THR A O 1
ATOM 1974 N N . ILE A 1 256 ? 16.203 11.219 1.647 1 98 256 ILE A N 1
ATOM 1975 C CA . ILE A 1 256 ? 15.836 9.805 1.698 1 98 256 ILE A CA 1
ATOM 1976 C C . ILE A 1 256 ? 17 8.992 2.252 1 98 256 ILE A C 1
ATOM 1978 O O . ILE A 1 256 ? 16.828 8.164 3.148 1 98 256 ILE A O 1
ATOM 1982 N N . HIS A 1 257 ? 18.156 9.266 1.691 1 98.06 257 HIS A N 1
ATOM 1983 C CA . HIS A 1 257 ? 19.359 8.555 2.107 1 98.06 257 HIS A CA 1
ATOM 1984 C C . HIS A 1 257 ? 19.672 8.797 3.58 1 98.06 257 HIS A C 1
ATOM 1986 O O . HIS A 1 257 ? 19.891 7.852 4.336 1 98.06 257 HIS A O 1
ATOM 1992 N N . ASP A 1 258 ? 19.656 10.062 4.02 1 97.06 258 ASP A N 1
ATOM 1993 C CA . ASP A 1 258 ? 20 10.438 5.387 1 97.06 258 ASP A CA 1
ATOM 1994 C C . ASP A 1 258 ? 19.016 9.836 6.387 1 97.06 258 ASP A C 1
ATOM 1996 O O . ASP A 1 258 ? 19.422 9.32 7.43 1 97.06 258 ASP A O 1
ATOM 2000 N N . VAL A 1 259 ? 17.734 9.93 6.121 1 97.62 259 VAL A N 1
ATOM 2001 C CA . VAL A 1 259 ? 16.719 9.375 7.004 1 97.62 259 VAL A CA 1
ATOM 2002 C C . VAL A 1 259 ? 16.859 7.855 7.059 1 97.62 259 VAL A C 1
ATOM 2004 O O . VAL A 1 259 ? 16.781 7.258 8.133 1 97.62 259 VAL A O 1
ATOM 2007 N N . SER A 1 260 ? 17.047 7.199 5.895 1 98.25 260 SER A N 1
ATOM 2008 C CA . SER A 1 260 ? 17.172 5.75 5.828 1 98.25 260 SER A CA 1
ATOM 2009 C C . SER A 1 260 ? 18.344 5.25 6.668 1 98.25 260 SER A C 1
ATOM 2011 O O . SER A 1 260 ? 18.281 4.164 7.25 1 98.25 260 SER A O 1
ATOM 2013 N N . LYS A 1 261 ? 19.391 6.008 6.762 1 97.56 261 LYS A N 1
ATOM 2014 C CA . LYS A 1 261 ? 20.578 5.637 7.539 1 97.56 261 LYS A CA 1
ATOM 2015 C C . LYS A 1 261 ? 20.266 5.617 9.031 1 97.56 261 LYS A C 1
ATOM 2017 O O . LYS A 1 261 ? 21.016 5.047 9.828 1 97.56 261 LYS A O 1
ATOM 2022 N N . THR A 1 262 ? 19.172 6.258 9.414 1 97.12 262 THR A N 1
ATOM 2023 C CA . THR A 1 262 ? 18.812 6.305 10.828 1 97.12 262 THR A CA 1
ATOM 2024 C C . THR A 1 262 ? 17.891 5.145 11.188 1 97.12 262 THR A C 1
ATOM 2026 O O . THR A 1 262 ? 17.469 5.02 12.344 1 97.12 262 THR A O 1
ATOM 2029 N N . PHE A 1 263 ? 17.516 4.266 10.25 1 97.69 263 PHE A N 1
ATOM 2030 C CA . PHE A 1 263 ? 16.656 3.119 10.531 1 97.69 263 PHE A CA 1
ATOM 2031 C C . PHE A 1 263 ? 17.266 2.234 11.609 1 97.69 263 PHE A C 1
ATOM 2033 O O . PHE A 1 263 ? 18.484 2.043 11.641 1 97.69 263 PHE A O 1
ATOM 2040 N N . SER A 1 264 ? 16.469 1.708 12.516 1 96.5 264 SER A N 1
ATOM 2041 C CA . SER A 1 264 ? 16.906 0.712 13.484 1 96.5 264 SER A CA 1
ATOM 2042 C C . SER A 1 264 ? 17.312 -0.591 12.797 1 96.5 264 SER A C 1
ATOM 2044 O O . SER A 1 264 ? 16.906 -0.85 11.664 1 96.5 264 SER A O 1
ATOM 2046 N N . PRO A 1 265 ? 18.094 -1.41 13.43 1 96.69 265 PRO A N 1
ATOM 2047 C CA . PRO A 1 265 ? 18.469 -2.707 12.859 1 96.69 265 PRO A CA 1
ATOM 2048 C C . PRO A 1 265 ? 17.266 -3.604 12.586 1 96.69 265 PRO A C 1
ATOM 2050 O O . PRO A 1 265 ? 16.172 -3.354 13.102 1 96.69 265 PRO A O 1
ATOM 2053 N N . VAL A 1 266 ? 17.469 -4.605 11.781 1 97.81 266 VAL A N 1
ATOM 2054 C CA . VAL A 1 266 ? 16.422 -5.586 11.477 1 97.81 266 VAL A CA 1
ATOM 2055 C C . VAL A 1 266 ? 15.906 -6.207 12.773 1 97.81 266 VAL A C 1
ATOM 2057 O O . VAL A 1 266 ? 16.688 -6.762 13.555 1 97.81 266 VAL A O 1
ATOM 2060 N N . PRO A 1 267 ? 14.68 -6.102 12.992 1 97.69 267 PRO A N 1
ATOM 2061 C CA . PRO A 1 267 ? 14.156 -6.637 14.242 1 97.69 267 PRO A CA 1
ATOM 2062 C C . PRO A 1 267 ? 14.031 -8.156 14.234 1 97.69 267 PRO A C 1
ATOM 2064 O O . PRO A 1 267 ? 13.883 -8.758 13.164 1 97.69 267 PRO A O 1
ATOM 2067 N N . GLU A 1 268 ? 14.086 -8.953 15.312 1 93.44 268 GLU A N 1
ATOM 2068 C CA . GLU A 1 268 ? 13.883 -10.391 15.43 1 93.44 268 GLU A CA 1
ATOM 2069 C C . GLU A 1 268 ? 12.406 -10.727 15.625 1 93.44 268 GLU A C 1
ATOM 2071 O O . GLU A 1 268 ? 11.969 -11.828 15.297 1 93.44 268 GLU A O 1
ATOM 2076 N N . MET A 1 269 ? 11.453 -9.891 15.773 1 97.31 269 MET A N 1
ATOM 2077 C CA . MET A 1 269 ? 10.016 -9.969 15.992 1 97.31 269 MET A CA 1
ATOM 2078 C C . MET A 1 269 ? 9.656 -11.172 16.859 1 97.31 269 MET A C 1
ATOM 2080 O O . MET A 1 269 ? 8.898 -12.047 16.422 1 97.31 269 MET A O 1
ATOM 2084 N N . SER A 1 270 ? 10.219 -11.273 18.016 1 96.75 270 SER A N 1
ATOM 2085 C CA . SER A 1 270 ? 10.055 -12.367 18.984 1 96.75 270 SER A CA 1
ATOM 2086 C C . SER A 1 270 ? 10.078 -11.844 20.406 1 96.75 270 SER A C 1
ATOM 2088 O O . SER A 1 270 ? 10.266 -10.648 20.641 1 96.75 270 SER A O 1
ATOM 2090 N N . GLY A 1 271 ? 9.742 -12.742 21.328 1 96.19 271 GLY A N 1
ATOM 2091 C CA . GLY A 1 271 ? 9.844 -12.391 22.734 1 96.19 271 GLY A CA 1
ATOM 2092 C C . GLY A 1 271 ? 8.875 -11.297 23.141 1 96.19 271 GLY A C 1
ATOM 2093 O O . GLY A 1 271 ? 7.719 -11.297 22.734 1 96.19 271 GLY A O 1
ATOM 2094 N N . PRO A 1 272 ? 9.367 -10.477 24.047 1 96.12 272 PRO A N 1
ATOM 2095 C CA . PRO A 1 272 ? 8.492 -9.461 24.641 1 96.12 272 PRO A CA 1
ATOM 2096 C C . PRO A 1 272 ? 7.898 -8.516 23.594 1 96.12 272 PRO A C 1
ATOM 2098 O O . PRO A 1 272 ? 6.75 -8.086 23.719 1 96.12 272 PRO A O 1
ATOM 2101 N N . SER A 1 273 ? 8.695 -8.164 22.641 1 96.12 273 SER A N 1
ATOM 2102 C CA . SER A 1 273 ? 8.203 -7.273 21.594 1 96.12 273 SER A CA 1
ATOM 2103 C C . SER A 1 273 ? 7.039 -7.902 20.828 1 96.12 273 SER A C 1
ATOM 2105 O O . SER A 1 273 ? 6.055 -7.23 20.531 1 96.12 273 SER A O 1
ATOM 2107 N N . ALA A 1 274 ? 7.137 -9.195 20.469 1 98.06 274 ALA A N 1
ATOM 2108 C CA . ALA A 1 274 ? 6.066 -9.906 19.781 1 98.06 274 ALA A CA 1
ATOM 2109 C C . ALA A 1 274 ? 4.812 -9.984 20.641 1 98.06 274 ALA A C 1
ATOM 2111 O O . ALA A 1 274 ? 3.693 -9.844 20.141 1 98.06 274 ALA A O 1
ATOM 2112 N N . GLU A 1 275 ? 5 -10.188 21.891 1 98 275 GLU A N 1
ATOM 2113 C CA . GLU A 1 275 ? 3.877 -10.25 22.828 1 98 275 GLU A CA 1
ATOM 2114 C C . GLU A 1 275 ? 3.148 -8.906 22.906 1 98 275 GLU A C 1
ATOM 2116 O O . GLU A 1 275 ? 1.917 -8.867 22.922 1 98 275 GLU A O 1
ATOM 2121 N N . ALA A 1 276 ? 3.926 -7.887 23 1 97.62 276 ALA A N 1
ATOM 2122 C CA . ALA A 1 276 ? 3.344 -6.551 23.078 1 97.62 276 ALA A CA 1
ATOM 2123 C C . ALA A 1 276 ? 2.549 -6.215 21.828 1 97.62 276 ALA A C 1
ATOM 2125 O O . ALA A 1 276 ? 1.438 -5.684 21.906 1 97.62 276 ALA A O 1
ATOM 2126 N N . VAL A 1 277 ? 3.1 -6.461 20.641 1 98.31 277 VAL A N 1
ATOM 2127 C CA . VAL A 1 277 ? 2.43 -6.207 19.375 1 98.31 277 VAL A CA 1
ATOM 2128 C C . VAL A 1 277 ? 1.179 -7.074 19.266 1 98.31 277 VAL A C 1
ATOM 2130 O O . VAL A 1 277 ? 0.117 -6.598 18.859 1 98.31 277 VAL A O 1
ATOM 2133 N N . HIS A 1 278 ? 1.315 -8.352 19.641 1 98.5 278 HIS A N 1
ATOM 2134 C CA . HIS A 1 278 ? 0.185 -9.273 19.625 1 98.5 278 HIS A CA 1
ATOM 2135 C C . HIS A 1 278 ? -0.958 -8.758 20.5 1 98.5 278 HIS A C 1
ATOM 2137 O O . HIS A 1 278 ? -2.125 -8.844 20.109 1 98.5 278 HIS A O 1
ATOM 2143 N N . LYS A 1 279 ? -0.617 -8.312 21.672 1 98.31 279 LYS A N 1
ATOM 2144 C CA . LYS A 1 279 ? -1.631 -7.805 22.594 1 98.31 279 LYS A CA 1
ATOM 2145 C C . LYS A 1 279 ? -2.418 -6.66 21.953 1 98.31 279 LYS A C 1
ATOM 2147 O O . LYS A 1 279 ? -3.65 -6.648 22 1 98.31 279 LYS A O 1
ATOM 2152 N N . GLN A 1 280 ? -1.712 -5.711 21.406 1 98.44 280 GLN A N 1
ATOM 2153 C CA . GLN A 1 280 ? -2.371 -4.566 20.781 1 98.44 280 GLN A CA 1
ATOM 2154 C C . GLN A 1 280 ? -3.234 -5 19.594 1 98.44 280 GLN A C 1
ATOM 2156 O O . GLN A 1 280 ? -4.348 -4.504 19.422 1 98.44 280 GLN A O 1
ATOM 2161 N N . LEU A 1 281 ? -2.734 -5.922 18.781 1 98.56 281 LEU A N 1
ATOM 2162 C CA . LEU A 1 281 ? -3.473 -6.406 17.609 1 98.56 281 LEU A CA 1
ATOM 2163 C C . LEU A 1 281 ? -4.723 -7.164 18.047 1 98.56 281 LEU A C 1
ATOM 2165 O O . LEU A 1 281 ? -5.777 -7.043 17.406 1 98.56 281 LEU A O 1
ATOM 2169 N N . SER A 1 282 ? -4.582 -7.941 19.109 1 98.12 282 SER A N 1
ATOM 2170 C CA . SER A 1 282 ? -5.699 -8.742 19.594 1 98.12 282 SER A CA 1
ATOM 2171 C C . SER A 1 282 ? -6.801 -7.867 20.188 1 98.12 282 SER A C 1
ATOM 2173 O O . SER A 1 282 ? -7.965 -8.273 20.234 1 98.12 282 SER A O 1
ATOM 2175 N N . GLU A 1 283 ? -6.402 -6.715 20.688 1 97.19 283 GLU A N 1
ATOM 2176 C CA . GLU A 1 283 ? -7.402 -5.746 21.125 1 97.19 283 GLU A CA 1
ATOM 2177 C C . GLU A 1 283 ? -8.195 -5.199 19.938 1 97.19 283 GLU A C 1
ATOM 2179 O O . GLU A 1 283 ? -9.406 -4.969 20.062 1 97.19 283 GLU A O 1
ATOM 2184 N N . LYS A 1 284 ? -7.527 -5.039 18.859 1 95 284 LYS A N 1
ATOM 2185 C CA . LYS A 1 284 ? -8.156 -4.52 17.656 1 95 284 LYS A CA 1
ATOM 2186 C C . LYS A 1 284 ? -8.969 -5.602 16.953 1 95 284 LYS A C 1
ATOM 2188 O O . LYS A 1 284 ? -10.109 -5.367 16.547 1 95 284 LYS A O 1
ATOM 2193 N N . VAL A 1 285 ? -8.391 -6.793 16.766 1 97.56 285 VAL A N 1
ATOM 2194 C CA . VAL A 1 285 ? -9 -7.969 16.141 1 97.56 285 VAL A CA 1
ATOM 2195 C C . VAL A 1 285 ? -8.742 -9.195 17.016 1 97.56 285 VAL A C 1
ATOM 2197 O O . VAL A 1 285 ? -7.75 -9.906 16.828 1 97.56 285 VAL A O 1
ATOM 2200 N N . PRO A 1 286 ? -9.641 -9.453 17.891 1 98.12 286 PRO A N 1
ATOM 2201 C CA . PRO A 1 286 ? -9.477 -10.641 18.734 1 98.12 286 PRO A CA 1
ATOM 2202 C C . PRO A 1 286 ? -9.328 -11.93 17.922 1 98.12 286 PRO A C 1
ATOM 2204 O O . PRO A 1 286 ? -9.867 -12.031 16.828 1 98.12 286 PRO A O 1
ATOM 2207 N N . LEU A 1 287 ? -8.594 -12.93 18.5 1 97.94 287 LEU A N 1
ATOM 2208 C CA . LEU A 1 287 ? -8.281 -14.172 17.812 1 97.94 287 LEU A CA 1
ATOM 2209 C C . LEU A 1 287 ? -9.562 -14.891 17.375 1 97.94 287 LEU A C 1
ATOM 2211 O O . LEU A 1 287 ? -9.609 -15.477 16.297 1 97.94 287 LEU A O 1
ATOM 2215 N N . GLU A 1 288 ? -10.57 -14.836 18.141 1 97.62 288 GLU A N 1
ATOM 2216 C CA . GLU A 1 288 ? -11.828 -15.531 17.859 1 97.62 288 GLU A CA 1
ATOM 2217 C C . GLU A 1 288 ? -12.57 -14.859 16.703 1 97.62 288 GLU A C 1
ATOM 2219 O O . GLU A 1 288 ? -13.523 -15.422 16.156 1 97.62 288 GLU A O 1
ATOM 2224 N N . LYS A 1 289 ? -12.141 -13.672 16.328 1 97.81 289 LYS A N 1
ATOM 2225 C CA . LYS A 1 289 ? -12.82 -12.922 15.273 1 97.81 289 LYS A CA 1
ATOM 2226 C C . LYS A 1 289 ? -11.984 -12.883 14 1 97.81 289 LYS A C 1
ATOM 2228 O O . LYS A 1 289 ? -12.305 -12.156 13.062 1 97.81 289 LYS A O 1
ATOM 2233 N N . LEU A 1 290 ? -10.898 -13.617 13.953 1 97.81 290 LEU A N 1
ATOM 2234 C CA . LEU A 1 290 ? -10.008 -13.617 12.797 1 97.81 290 LEU A CA 1
ATOM 2235 C C . LEU A 1 290 ? -10.758 -14.008 11.531 1 97.81 290 LEU A C 1
ATOM 2237 O O . LEU A 1 290 ? -10.594 -13.367 10.484 1 97.81 290 LEU A O 1
ATOM 2241 N N . ALA A 1 291 ? -11.555 -15.031 11.609 1 95.69 291 ALA A N 1
ATOM 2242 C CA . ALA A 1 291 ? -12.289 -15.516 10.438 1 95.69 291 ALA A CA 1
ATOM 2243 C C . ALA A 1 291 ? -13.227 -14.438 9.898 1 95.69 291 ALA A C 1
ATOM 2245 O O . ALA A 1 291 ? -13.305 -14.227 8.688 1 95.69 291 ALA A O 1
ATOM 2246 N N . GLU A 1 292 ? -13.945 -13.82 10.766 1 96.94 292 GLU A N 1
ATOM 2247 C CA . GLU A 1 292 ? -14.844 -12.734 10.383 1 96.94 292 GLU A CA 1
ATOM 2248 C C . GLU A 1 292 ? -14.086 -11.586 9.727 1 96.94 292 GLU A C 1
ATOM 2250 O O . GLU A 1 292 ? -14.539 -11.023 8.727 1 96.94 292 GLU A O 1
ATOM 2255 N N . ARG A 1 293 ? -12.938 -11.203 10.297 1 97.56 293 ARG A N 1
ATOM 2256 C CA . ARG A 1 293 ? -12.141 -10.109 9.766 1 97.56 293 ARG A CA 1
ATOM 2257 C C . ARG A 1 293 ? -11.539 -10.477 8.414 1 97.56 293 ARG A C 1
ATOM 2259 O O . ARG A 1 293 ? -11.398 -9.617 7.535 1 97.56 293 ARG A O 1
ATOM 2266 N N . ARG A 1 294 ? -11.219 -11.742 8.188 1 95.56 294 ARG A N 1
ATOM 2267 C CA . ARG A 1 294 ? -10.758 -12.211 6.883 1 95.56 294 ARG A CA 1
ATOM 2268 C C . ARG A 1 294 ? -11.867 -12.094 5.84 1 95.56 294 ARG A C 1
ATOM 2270 O O . ARG A 1 294 ? -11.609 -11.719 4.695 1 95.56 294 ARG A O 1
ATOM 2277 N N . GLN A 1 295 ? -13.055 -12.414 6.184 1 93.44 295 GLN A N 1
ATOM 2278 C CA . GLN A 1 295 ? -14.188 -12.25 5.277 1 93.44 295 GLN A CA 1
ATOM 2279 C C . GLN A 1 295 ? -14.375 -10.781 4.898 1 93.44 295 GLN A C 1
ATOM 2281 O O . GLN A 1 295 ? -14.672 -10.469 3.74 1 93.44 295 GLN A O 1
ATOM 2286 N N . TRP A 1 296 ? -14.25 -9.938 5.906 1 95.94 296 TRP A N 1
ATOM 2287 C CA . TRP A 1 296 ? -14.312 -8.5 5.66 1 95.94 296 TRP A CA 1
ATOM 2288 C C . TRP A 1 296 ? -13.258 -8.07 4.648 1 95.94 296 TRP A C 1
ATOM 2290 O O . TRP A 1 296 ? -13.562 -7.344 3.699 1 95.94 296 TRP A O 1
ATOM 2300 N N . ARG A 1 297 ? -12.031 -8.539 4.879 1 95.56 297 ARG A N 1
ATOM 2301 C CA . ARG A 1 297 ? -10.945 -8.25 3.951 1 95.56 297 ARG A CA 1
ATOM 2302 C C . ARG A 1 297 ? -11.312 -8.664 2.531 1 95.56 297 ARG A C 1
ATOM 2304 O O . ARG A 1 297 ? -11.133 -7.895 1.587 1 95.56 297 ARG A O 1
ATOM 2311 N N . ASP A 1 298 ? -11.766 -9.875 2.346 1 92 298 ASP A N 1
ATOM 2312 C CA . ASP A 1 298 ? -12.102 -10.406 1.025 1 92 298 ASP A CA 1
ATOM 2313 C C . ASP A 1 298 ? -13.203 -9.578 0.366 1 92 298 ASP A C 1
ATOM 2315 O O . ASP A 1 298 ? -13.172 -9.352 -0.845 1 92 298 ASP A O 1
ATOM 2319 N N . LYS A 1 299 ? -14.148 -9.172 1.18 1 93.94 299 LYS A N 1
ATOM 2320 C CA . LYS A 1 299 ? -15.211 -8.305 0.684 1 93.94 299 LYS A CA 1
ATOM 2321 C C . LYS A 1 299 ? -14.648 -6.98 0.172 1 93.94 299 LYS A C 1
ATOM 2323 O O . LYS A 1 299 ? -15.055 -6.492 -0.885 1 93.94 299 LYS A O 1
ATOM 2328 N N . MET A 1 300 ? -13.727 -6.375 0.938 1 96.44 300 MET A N 1
ATOM 2329 C CA . MET A 1 300 ? -13.109 -5.109 0.542 1 96.44 300 MET A CA 1
ATOM 2330 C C . MET A 1 300 ? -12.297 -5.281 -0.735 1 96.44 300 MET A C 1
ATOM 2332 O O . MET A 1 300 ? -12.336 -4.426 -1.624 1 96.44 300 MET A O 1
ATOM 2336 N N . LEU A 1 301 ? -11.562 -6.371 -0.801 1 95.75 301 LEU A N 1
ATOM 2337 C CA . LEU A 1 301 ? -10.75 -6.645 -1.979 1 95.75 301 LEU A CA 1
ATOM 2338 C C . LEU A 1 301 ? -11.617 -6.816 -3.217 1 95.75 301 LEU A C 1
ATOM 2340 O O . LEU A 1 301 ? -11.266 -6.344 -4.301 1 95.75 301 LEU A O 1
ATOM 2344 N N . THR A 1 302 ? -12.742 -7.477 -3.076 1 93.12 302 THR A N 1
ATOM 2345 C CA . THR A 1 302 ? -13.688 -7.656 -4.168 1 93.12 302 THR A CA 1
ATOM 2346 C C . THR A 1 302 ? -14.234 -6.312 -4.637 1 93.12 302 THR A C 1
ATOM 2348 O O . THR A 1 302 ? -14.297 -6.043 -5.836 1 93.12 302 THR A O 1
ATOM 2351 N N . ALA A 1 303 ? -14.602 -5.5 -3.678 1 95.56 303 ALA A N 1
ATOM 2352 C CA . ALA A 1 303 ? -15.133 -4.18 -4.004 1 95.56 303 ALA A CA 1
ATOM 2353 C C . ALA A 1 303 ? -14.102 -3.336 -4.742 1 95.56 303 ALA A C 1
ATOM 2355 O O . ALA A 1 303 ? -14.43 -2.635 -5.699 1 95.56 303 ALA A O 1
ATOM 2356 N N . LEU A 1 304 ? -12.898 -3.371 -4.297 1 97 304 LEU A N 1
ATOM 2357 C CA . LEU A 1 304 ? -11.828 -2.617 -4.949 1 97 304 LEU A CA 1
ATOM 2358 C C . LEU A 1 304 ? -11.578 -3.143 -6.355 1 97 304 LEU A C 1
ATOM 2360 O O . LEU A 1 304 ? -11.367 -2.361 -7.289 1 97 304 LEU A O 1
ATOM 2364 N N . ALA A 1 305 ? -11.523 -4.484 -6.48 1 94.19 305 ALA A N 1
ATOM 2365 C CA . ALA A 1 305 ? -11.328 -5.082 -7.797 1 94.19 305 ALA A CA 1
ATOM 2366 C C . ALA A 1 305 ? -12.422 -4.637 -8.766 1 94.19 305 ALA A C 1
ATOM 2368 O O . ALA A 1 305 ? -12.141 -4.328 -9.93 1 94.19 305 ALA A O 1
ATOM 2369 N N . LYS A 1 306 ? -13.641 -4.617 -8.305 1 93.31 306 LYS A N 1
ATOM 2370 C CA . LYS A 1 306 ? -14.758 -4.152 -9.117 1 93.31 306 LYS A CA 1
ATOM 2371 C C . LYS A 1 306 ? -14.578 -2.689 -9.516 1 93.31 306 LYS A C 1
ATOM 2373 O O . LYS A 1 306 ? -14.82 -2.318 -10.664 1 93.31 306 LYS A O 1
ATOM 2378 N N . LEU A 1 307 ? -14.188 -1.874 -8.594 1 95.5 307 LEU A N 1
ATOM 2379 C CA . LEU A 1 307 ? -13.93 -0.463 -8.859 1 95.5 307 LEU A CA 1
ATOM 2380 C C . LEU A 1 307 ? -12.875 -0.297 -9.945 1 95.5 307 LEU A C 1
ATOM 2382 O O . LEU A 1 307 ? -13.047 0.489 -10.875 1 95.5 307 LEU A O 1
ATOM 2386 N N . LYS A 1 308 ? -11.75 -1.032 -9.789 1 94.38 308 LYS A N 1
ATOM 2387 C CA . LYS A 1 308 ? -10.664 -0.95 -10.766 1 94.38 308 LYS A CA 1
ATOM 2388 C C . LYS A 1 308 ? -11.148 -1.347 -12.156 1 94.38 308 LYS A C 1
ATOM 2390 O O . LYS A 1 308 ? -10.773 -0.721 -13.148 1 94.38 308 LYS A O 1
ATOM 2395 N N . MET A 1 309 ? -11.953 -2.385 -12.188 1 90.5 309 MET A N 1
ATOM 2396 C CA . MET A 1 309 ? -12.5 -2.842 -13.461 1 90.5 309 MET A CA 1
ATOM 2397 C C . MET A 1 309 ? -13.383 -1.768 -14.094 1 90.5 309 MET A C 1
ATOM 2399 O O . MET A 1 309 ? -13.289 -1.509 -15.289 1 90.5 309 MET A O 1
ATOM 2403 N N . GLN A 1 310 ? -14.227 -1.12 -13.305 1 91.62 310 GLN A N 1
ATOM 2404 C CA . GLN A 1 310 ? -15.133 -0.083 -13.781 1 91.62 310 GLN A CA 1
ATOM 2405 C C . GLN A 1 310 ? -14.367 1.139 -14.273 1 91.62 310 GLN A C 1
ATOM 2407 O O . GLN A 1 310 ? -14.734 1.745 -15.281 1 91.62 310 GLN A O 1
ATOM 2412 N N . MET A 1 311 ? -13.328 1.503 -13.539 1 92.88 311 MET A N 1
ATOM 2413 C CA . MET A 1 311 ? -12.547 2.682 -13.898 1 92.88 311 MET A CA 1
ATOM 2414 C C . MET A 1 311 ? -11.766 2.451 -15.188 1 92.88 311 MET A C 1
ATOM 2416 O O . MET A 1 311 ? -11.57 3.379 -15.977 1 92.88 311 MET A O 1
ATOM 2420 N N . ARG A 1 312 ? -11.273 1.223 -15.422 1 87.94 312 ARG A N 1
ATOM 2421 C CA . ARG A 1 312 ? -10.555 0.876 -16.641 1 87.94 312 ARG A CA 1
ATOM 2422 C C . ARG A 1 312 ? -11.477 0.939 -17.859 1 87.94 312 ARG A C 1
ATOM 2424 O O . ARG A 1 312 ? -11.047 1.327 -18.953 1 87.94 312 ARG A O 1
ATOM 2431 N N . LYS A 1 313 ? -12.664 0.441 -17.719 1 83 313 LYS A N 1
ATOM 2432 C CA . LYS A 1 313 ? -13.641 0.464 -18.797 1 83 313 LYS A CA 1
ATOM 2433 C C . LYS A 1 313 ? -13.969 1.896 -19.219 1 83 313 LYS A C 1
ATOM 2435 O O . LYS A 1 313 ? -14.297 2.152 -20.375 1 83 313 LYS A O 1
ATOM 2440 N N . LYS A 1 314 ? -13.891 2.89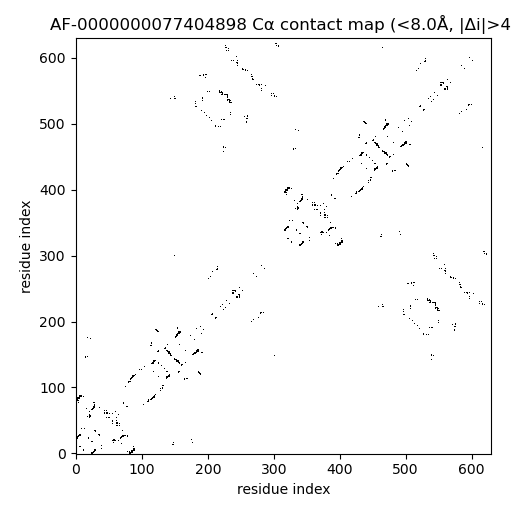8 -18.312 1 79.31 314 LYS A N 1
ATOM 2441 C CA . LYS A 1 314 ? -14.227 4.293 -18.578 1 79.31 314 LYS A CA 1
ATOM 2442 C C . LYS A 1 314 ? -13.062 5.012 -19.266 1 79.31 314 LYS A C 1
ATOM 2444 O O . LYS A 1 314 ? -13.234 6.109 -19.797 1 79.31 314 LYS A O 1
ATOM 2449 N N . GLU A 1 315 ? -11.805 4.539 -19.25 1 76.5 315 GLU A N 1
ATOM 2450 C CA . GLU A 1 315 ? -10.641 5.137 -19.906 1 76.5 315 GLU A CA 1
ATOM 2451 C C . GLU A 1 315 ? -10.562 4.738 -21.375 1 76.5 315 GLU A C 1
ATOM 2453 O O . GLU A 1 315 ? -10.148 5.535 -22.219 1 76.5 315 GLU A O 1
ATOM 2458 N N . MET B 1 1 ? -15.898 29.438 15.922 1 83 1 MET B N 1
ATOM 2459 C CA . MET B 1 1 ? -14.477 29.156 16.062 1 83 1 MET B CA 1
ATOM 2460 C C . MET B 1 1 ? -13.719 29.5 14.789 1 83 1 MET B C 1
ATOM 2462 O O . MET B 1 1 ? -14.25 29.359 13.688 1 83 1 MET B O 1
ATOM 2466 N N . SER B 1 2 ? -12.594 30.219 14.977 1 90.19 2 SER B N 1
ATOM 2467 C CA . SER B 1 2 ? -11.852 30.656 13.797 1 90.19 2 SER B CA 1
ATOM 2468 C C . SER B 1 2 ? -10.43 30.094 13.797 1 90.19 2 SER B C 1
ATOM 2470 O O . SER B 1 2 ? -9.914 29.703 14.844 1 90.19 2 SER B O 1
ATOM 2472 N N . LEU B 1 3 ? -9.938 29.875 12.586 1 96.19 3 LEU B N 1
ATOM 2473 C CA . LEU B 1 3 ? -8.57 29.406 12.406 1 96.19 3 LEU B CA 1
ATOM 2474 C C . LEU B 1 3 ? -7.84 30.25 11.359 1 96.19 3 LEU B C 1
ATOM 2476 O O . LEU B 1 3 ? -8.477 30.875 10.508 1 96.19 3 LEU B O 1
ATOM 2480 N N . LEU B 1 4 ? -6.523 30.266 11.547 1 97.56 4 LEU B N 1
ATOM 2481 C CA . LEU B 1 4 ? -5.668 30.938 10.578 1 97.56 4 LEU B CA 1
ATOM 2482 C C . LEU B 1 4 ? -4.852 29.938 9.773 1 97.56 4 LEU B C 1
ATOM 2484 O O . LEU B 1 4 ? -4.219 29.047 10.344 1 97.56 4 LEU B O 1
ATOM 2488 N N . ILE B 1 5 ? -4.883 30.062 8.477 1 98.19 5 ILE B N 1
ATOM 2489 C CA . ILE B 1 5 ? -4.008 29.312 7.578 1 98.19 5 ILE B CA 1
ATOM 2490 C C . ILE B 1 5 ? -3.021 30.266 6.91 1 98.19 5 ILE B C 1
ATOM 2492 O O . ILE B 1 5 ? -3.426 31.219 6.238 1 98.19 5 ILE B O 1
ATOM 2496 N N . LEU B 1 6 ? -1.787 30 7.148 1 96.75 6 LEU B N 1
ATOM 2497 C CA . LEU B 1 6 ? -0.742 30.812 6.535 1 96.75 6 LEU B CA 1
ATOM 2498 C C . LEU B 1 6 ? -0.264 30.188 5.23 1 96.75 6 LEU B C 1
ATOM 2500 O O . LEU B 1 6 ? 0.243 29.062 5.219 1 96.75 6 LEU B O 1
ATOM 2504 N N . TYR B 1 7 ? -0.34 31 4.141 1 93 7 TYR B N 1
ATOM 2505 C CA . TYR B 1 7 ? 0.041 30.625 2.785 1 93 7 TYR B CA 1
ATOM 2506 C C . TYR B 1 7 ? -1.062 29.812 2.115 1 93 7 TYR B C 1
ATOM 2508 O O . TYR B 1 7 ? -1.465 28.766 2.625 1 93 7 TYR B O 1
ATOM 2516 N N . SER B 1 8 ? -1.489 30.281 0.991 1 95 8 SER B N 1
ATOM 2517 C CA . SER B 1 8 ? -2.701 29.797 0.342 1 95 8 SER B CA 1
ATOM 2518 C C . SER B 1 8 ? -2.371 28.938 -0.88 1 95 8 SER B C 1
ATOM 2520 O O . SER B 1 8 ? -3.053 29.031 -1.904 1 95 8 SER B O 1
ATOM 2522 N N . GLY B 1 9 ? -1.242 28.156 -0.724 1 93.75 9 GLY B N 1
ATOM 2523 C CA . GLY B 1 9 ? -0.922 27.188 -1.751 1 93.75 9 GLY B CA 1
ATOM 2524 C C . GLY B 1 9 ? -1.812 25.953 -1.705 1 93.75 9 GLY B C 1
ATOM 2525 O O . GLY B 1 9 ? -2.9 25.984 -1.128 1 93.75 9 GLY B O 1
ATOM 2526 N N . LEU B 1 10 ? -1.408 24.922 -2.361 1 92.06 10 LEU B N 1
ATOM 2527 C CA . LEU B 1 10 ? -2.188 23.703 -2.514 1 92.06 10 LEU B CA 1
ATOM 2528 C C . LEU B 1 10 ? -2.6 23.156 -1.153 1 92.06 10 LEU B 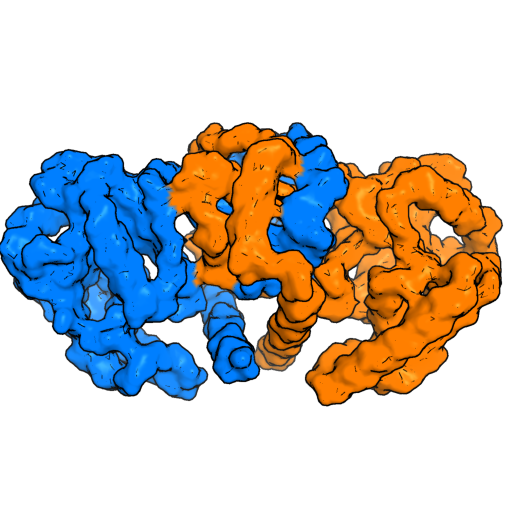C 1
ATOM 2530 O O . LEU B 1 10 ? -3.775 22.844 -0.933 1 92.06 10 LEU B O 1
ATOM 2534 N N . ILE B 1 11 ? -1.612 22.984 -0.229 1 96.31 11 ILE B N 1
ATOM 2535 C CA . ILE B 1 11 ? -1.879 22.422 1.088 1 96.31 11 ILE B CA 1
ATOM 2536 C C . ILE B 1 11 ? -2.779 23.359 1.884 1 96.31 11 ILE B C 1
ATOM 2538 O O . ILE B 1 11 ? -3.732 22.922 2.531 1 96.31 11 ILE B O 1
ATOM 2542 N N . GLY B 1 12 ? -2.477 24.656 1.819 1 97.5 12 GLY B N 1
ATOM 2543 C CA . GLY B 1 12 ? -3.301 25.641 2.514 1 97.5 12 GLY B CA 1
ATOM 2544 C C . GLY B 1 12 ? -4.754 25.609 2.078 1 97.5 12 GLY B C 1
ATOM 2545 O O . GLY B 1 12 ? -5.656 25.688 2.914 1 97.5 12 GLY B O 1
ATOM 2546 N N . ARG B 1 13 ? -4.973 25.5 0.807 1 97.44 13 ARG B N 1
ATOM 2547 C CA . ARG B 1 13 ? -6.328 25.453 0.265 1 97.44 13 ARG B CA 1
ATOM 2548 C C . ARG B 1 13 ? -7.066 24.203 0.761 1 97.44 13 ARG B C 1
ATOM 2550 O O . ARG B 1 13 ? -8.242 24.281 1.118 1 97.44 13 ARG B O 1
ATOM 2557 N N . SER B 1 14 ? -6.371 23.109 0.809 1 97.19 14 SER B N 1
ATOM 2558 C CA . SER B 1 14 ? -6.973 21.859 1.283 1 97.19 14 SER B CA 1
ATOM 2559 C C . SER B 1 14 ? -7.371 21.969 2.752 1 97.19 14 SER B C 1
ATOM 2561 O O . SER B 1 14 ? -8.461 21.547 3.137 1 97.19 14 SER B O 1
ATOM 2563 N N . TRP B 1 15 ? -6.473 22.547 3.535 1 98.19 15 TRP B N 1
ATOM 2564 C CA . TRP B 1 15 ? -6.789 22.734 4.945 1 98.19 15 TRP B CA 1
ATOM 2565 C C . TRP B 1 15 ? -8.016 23.625 5.109 1 98.19 15 TRP B C 1
ATOM 2567 O O . TRP B 1 15 ? -8.883 23.359 5.941 1 98.19 15 TRP B O 1
ATOM 2577 N N . ALA B 1 16 ? -8.047 24.656 4.316 1 98.25 16 ALA B N 1
ATOM 2578 C CA . ALA B 1 16 ? -9.18 25.578 4.395 1 98.25 16 ALA B CA 1
ATOM 2579 C C . ALA B 1 16 ? -10.492 24.859 4.141 1 98.25 16 ALA B C 1
ATOM 2581 O O . ALA B 1 16 ? -11.461 25.031 4.891 1 98.25 16 ALA B O 1
ATOM 2582 N N . MET B 1 17 ? -10.492 24.078 3.133 1 98.25 17 MET B N 1
ATOM 2583 C CA . MET B 1 17 ? -11.695 23.328 2.785 1 98.25 17 MET B CA 1
ATOM 2584 C C . MET B 1 17 ? -12.055 22.328 3.891 1 98.25 17 MET B C 1
ATOM 2586 O O . MET B 1 17 ? -13.234 22.156 4.211 1 98.25 17 MET B O 1
ATOM 2590 N N . LEU B 1 18 ? -11.109 21.688 4.492 1 98.12 18 LEU B N 1
ATOM 2591 C CA . LEU B 1 18 ? -11.344 20.703 5.543 1 98.12 18 LEU B CA 1
ATOM 2592 C C . LEU B 1 18 ? -11.945 21.344 6.781 1 98.12 18 LEU B C 1
ATOM 2594 O O . LEU B 1 18 ? -12.945 20.875 7.316 1 98.12 18 LEU B O 1
ATOM 2598 N N . PHE B 1 19 ? -11.383 22.438 7.203 1 98.44 19 PHE B N 1
ATOM 2599 C CA . PHE B 1 19 ? -11.891 23.125 8.391 1 98.44 19 PHE B CA 1
ATOM 2600 C C . PHE B 1 19 ? -13.281 23.703 8.125 1 98.44 19 PHE B C 1
ATOM 2602 O O . PHE B 1 19 ? -14.156 23.625 8.984 1 98.44 19 PHE B O 1
ATOM 2609 N N . ALA B 1 20 ? -13.453 24.266 6.945 1 98.25 20 ALA B N 1
ATOM 2610 C CA . ALA B 1 20 ? -14.766 24.812 6.586 1 98.25 20 ALA B CA 1
ATOM 2611 C C . ALA B 1 20 ? -15.828 23.719 6.57 1 98.25 20 ALA B C 1
ATOM 2613 O O . ALA B 1 20 ? -16.984 23.969 6.926 1 98.25 20 ALA B O 1
ATOM 2614 N N . SER B 1 21 ? -15.422 22.578 6.16 1 97.69 21 SER B N 1
ATOM 2615 C CA . SER B 1 21 ? -16.359 21.469 6.094 1 97.69 21 SER B CA 1
ATOM 2616 C C . SER B 1 21 ? -16.922 21.125 7.473 1 97.69 21 SER B C 1
ATOM 2618 O O . SER B 1 21 ? -18.016 20.562 7.586 1 97.69 21 SER B O 1
ATOM 2620 N N . ALA B 1 22 ? -16.203 21.406 8.492 1 97.38 22 ALA B N 1
ATOM 2621 C CA . ALA B 1 22 ? -16.625 21.156 9.867 1 97.38 22 ALA B CA 1
ATOM 2622 C C . ALA B 1 22 ? -17.297 22.375 10.469 1 97.38 22 ALA B C 1
ATOM 2624 O O . ALA B 1 22 ? -17.516 22.453 11.68 1 97.38 22 ALA B O 1
ATOM 2625 N N . GLY B 1 23 ? -17.5 23.391 9.672 1 97.44 23 GLY B N 1
ATOM 2626 C CA . GLY B 1 23 ? -18.25 24.562 10.102 1 97.44 23 GLY B CA 1
ATOM 2627 C C . GLY B 1 23 ? -17.375 25.625 10.742 1 97.44 23 GLY B C 1
ATOM 2628 O O . GLY B 1 23 ? -17.875 26.531 11.406 1 97.44 23 GLY B O 1
ATOM 2629 N N . MET B 1 24 ? -16.125 25.578 10.578 1 97.69 24 MET B N 1
ATOM 2630 C CA . MET B 1 24 ? -15.227 26.531 11.211 1 97.69 24 MET B CA 1
ATOM 2631 C C . MET B 1 24 ? -14.898 27.688 10.266 1 97.69 24 MET B C 1
ATOM 2633 O O . MET B 1 24 ? -14.758 27.484 9.062 1 97.69 24 MET B O 1
ATOM 2637 N N . ARG B 1 25 ? -14.75 28.859 10.828 1 98.06 25 ARG B N 1
ATOM 2638 C CA . ARG B 1 25 ? -14.328 30.016 10.047 1 98.06 25 ARG B CA 1
ATOM 2639 C C . ARG B 1 25 ? -12.82 30 9.82 1 98.06 25 ARG B C 1
ATOM 2641 O O . ARG B 1 25 ? -12.047 29.781 10.758 1 98.06 25 ARG B O 1
ATOM 2648 N N . VAL B 1 26 ? -12.461 30.219 8.562 1 98.19 26 VAL B N 1
ATOM 2649 C CA . VAL B 1 26 ? -11.055 30.125 8.195 1 98.19 26 VAL B CA 1
ATOM 2650 C C . VAL B 1 26 ? -10.57 31.453 7.641 1 98.19 26 VAL B C 1
ATOM 2652 O O . VAL B 1 26 ? -11.188 32.031 6.734 1 98.19 26 VAL B O 1
ATOM 2655 N N . ARG B 1 27 ? -9.562 31.969 8.203 1 97.56 27 ARG B N 1
ATOM 2656 C CA . ARG B 1 27 ? -8.859 33.125 7.641 1 97.56 27 ARG B CA 1
ATOM 2657 C C . ARG B 1 27 ? -7.59 32.688 6.914 1 97.56 27 ARG B C 1
ATOM 2659 O O . ARG B 1 27 ? -6.719 32.062 7.508 1 97.56 27 ARG B O 1
ATOM 2666 N N . LEU B 1 28 ? -7.566 33.031 5.637 1 96.75 28 LEU B N 1
ATOM 2667 C CA . LEU B 1 28 ? -6.41 32.719 4.797 1 96.75 28 LEU B CA 1
ATOM 2668 C C . LEU B 1 28 ? -5.512 33.938 4.648 1 96.75 28 LEU B C 1
ATOM 2670 O O . LEU B 1 28 ? -5.996 35.031 4.355 1 96.75 28 LEU B O 1
ATOM 2674 N N . PHE B 1 29 ? -4.238 33.719 4.867 1 96.5 29 PHE B N 1
ATOM 2675 C CA . PHE B 1 29 ? -3.285 34.812 4.68 1 96.5 29 PHE B CA 1
ATOM 2676 C C . PHE B 1 29 ? -2.17 34.406 3.729 1 96.5 29 PHE B C 1
ATOM 2678 O O . PHE B 1 29 ? -1.697 33.25 3.777 1 96.5 29 PHE B O 1
ATOM 2685 N N . ASP B 1 30 ? -1.804 35.281 2.82 1 95.81 30 ASP B N 1
ATOM 2686 C CA . ASP B 1 30 ? -0.641 35.156 1.945 1 95.81 30 ASP B CA 1
ATOM 2687 C C . ASP B 1 30 ? 0.039 36.531 1.746 1 95.81 30 ASP B C 1
ATOM 2689 O O . ASP B 1 30 ? -0.528 37.562 2.084 1 95.81 30 ASP B O 1
ATOM 2693 N N . THR B 1 31 ? 1.3 36.5 1.284 1 91.31 31 THR B N 1
ATOM 2694 C CA . THR B 1 31 ? 2.084 37.719 1.15 1 91.31 31 THR B CA 1
ATOM 2695 C C . THR B 1 31 ? 1.484 38.625 0.084 1 91.31 31 THR B C 1
ATOM 2697 O O . THR B 1 31 ? 1.596 39.844 0.173 1 91.31 31 THR B O 1
ATOM 2700 N N . GLN B 1 32 ? 0.851 38 -0.928 1 92.19 32 GLN B N 1
ATOM 2701 C CA . GLN B 1 32 ? 0.204 38.781 -1.992 1 92.19 32 GLN B CA 1
ATOM 2702 C C . GLN B 1 32 ? -1.304 38.531 -2 1 92.19 32 GLN B C 1
ATOM 2704 O O . GLN B 1 32 ? -1.755 37.375 -1.997 1 92.19 32 GLN B O 1
ATOM 2709 N N . LYS B 1 33 ? -1.993 39.594 -2.115 1 91.56 33 LYS B N 1
ATOM 2710 C CA . LYS B 1 33 ? -3.451 39.5 -2.125 1 91.56 33 LYS B CA 1
ATOM 2711 C C . LYS B 1 33 ? -3.945 38.688 -3.305 1 91.56 33 LYS B C 1
ATOM 2713 O O . LYS B 1 33 ? -4.945 37.969 -3.193 1 91.56 33 LYS B O 1
ATOM 2718 N N . THR B 1 34 ? -3.275 38.75 -4.344 1 94.94 34 THR B N 1
ATOM 2719 C CA . THR B 1 34 ? -3.678 38.062 -5.555 1 94.94 34 THR B CA 1
ATOM 2720 C C . THR B 1 34 ? -3.641 36.562 -5.34 1 94.94 34 THR B C 1
ATOM 2722 O O . THR B 1 34 ? -4.402 35.812 -5.961 1 94.94 34 THR B O 1
ATOM 2725 N N . GLN B 1 35 ? -2.709 36.125 -4.48 1 95.25 35 GLN B N 1
ATOM 2726 C CA . GLN B 1 35 ? -2.623 34.688 -4.176 1 95.25 35 GLN B CA 1
ATOM 2727 C C . GLN B 1 35 ? -3.857 34.219 -3.412 1 95.25 35 GLN B C 1
ATOM 2729 O O . GLN B 1 35 ? -4.359 33.125 -3.654 1 95.25 35 GLN B O 1
ATOM 2734 N N . VAL B 1 36 ? -4.359 35.031 -2.506 1 96.56 36 VAL B N 1
ATOM 2735 C CA . VAL B 1 36 ? -5.539 34.688 -1.719 1 96.56 36 VAL B CA 1
ATOM 2736 C C . VAL B 1 36 ? -6.773 34.656 -2.619 1 96.56 36 VAL B C 1
ATOM 2738 O O . VAL B 1 36 ? -7.609 33.75 -2.516 1 96.56 36 VAL B O 1
ATOM 2741 N N . ASP B 1 37 ? -6.859 35.656 -3.51 1 96.62 37 ASP B N 1
ATOM 2742 C CA . ASP B 1 37 ? -7.98 35.719 -4.438 1 96.62 37 ASP B CA 1
ATOM 2743 C C . ASP B 1 37 ? -8.023 34.469 -5.324 1 96.62 37 ASP B C 1
ATOM 2745 O O . ASP B 1 37 ? -9.086 33.875 -5.527 1 96.62 37 ASP B O 1
ATOM 2749 N N . SER B 1 38 ? -6.891 34.188 -5.785 1 97.25 38 SER B N 1
ATOM 2750 C CA . SER B 1 38 ? -6.781 32.969 -6.617 1 97.25 38 SER B CA 1
ATOM 2751 C C . SER B 1 38 ? -7.148 31.734 -5.832 1 97.25 38 SER B C 1
ATOM 2753 O O . SER B 1 38 ? -7.789 30.828 -6.367 1 97.25 38 SER B O 1
ATOM 2755 N N . ALA B 1 39 ? -6.691 31.656 -4.609 1 97.81 39 ALA B N 1
ATOM 2756 C CA . ALA B 1 39 ? -6.992 30.516 -3.744 1 97.81 39 ALA B CA 1
ATOM 2757 C C . ALA B 1 39 ? -8.5 30.391 -3.52 1 97.81 39 ALA B C 1
ATOM 2759 O O . ALA B 1 39 ? -9.047 29.281 -3.596 1 97.81 39 ALA B O 1
ATOM 2760 N N . LEU B 1 40 ? -9.148 31.516 -3.285 1 97.94 40 LEU B N 1
ATOM 2761 C CA . LEU B 1 40 ? -10.586 31.5 -3.035 1 97.94 40 LEU B CA 1
ATOM 2762 C C . LEU B 1 40 ? -11.352 31.031 -4.27 1 97.94 40 LEU B C 1
ATOM 2764 O O . LEU B 1 40 ? -12.328 30.281 -4.156 1 97.94 40 LEU B O 1
ATOM 2768 N N . GLN B 1 41 ? -10.914 31.422 -5.406 1 98.12 41 GLN B N 1
ATOM 2769 C CA . GLN B 1 41 ? -11.531 30.984 -6.652 1 98.12 41 GLN B CA 1
ATOM 2770 C C . GLN B 1 41 ? -11.352 29.484 -6.852 1 98.12 41 GLN B C 1
ATOM 2772 O O . GLN B 1 41 ? -12.297 28.781 -7.219 1 98.12 41 GLN B O 1
ATOM 2777 N N . ASP B 1 42 ? -10.156 29.078 -6.664 1 97.62 42 ASP B N 1
ATOM 2778 C CA . ASP B 1 42 ? -9.867 27.656 -6.793 1 97.62 42 ASP B CA 1
ATOM 2779 C C . ASP B 1 42 ? -10.695 26.828 -5.809 1 97.62 42 ASP B C 1
ATOM 2781 O O . ASP B 1 42 ? -11.234 25.781 -6.168 1 97.62 42 ASP B O 1
ATOM 2785 N N . ILE B 1 43 ? -10.781 27.25 -4.562 1 98.12 43 ILE B N 1
ATOM 2786 C CA . ILE B 1 43 ? -11.539 26.562 -3.521 1 98.12 43 ILE B CA 1
ATOM 2787 C C . ILE B 1 43 ? -13.008 26.484 -3.926 1 98.12 43 ILE B C 1
ATOM 2789 O O . ILE B 1 43 ? -13.648 25.438 -3.764 1 98.12 43 ILE B O 1
ATOM 2793 N N . GLN B 1 44 ? -13.516 27.578 -4.43 1 98.44 44 GLN B N 1
ATOM 2794 C CA . GLN B 1 44 ? -14.906 27.594 -4.891 1 98.44 44 GLN B CA 1
ATOM 2795 C C . GLN B 1 44 ? -15.141 26.5 -5.938 1 98.44 44 GLN B C 1
ATOM 2797 O O . GLN B 1 44 ? -16.094 25.734 -5.832 1 98.44 44 GLN B O 1
ATOM 2802 N N . GLU B 1 45 ? -14.297 26.469 -6.871 1 97.88 45 GLU B N 1
ATOM 2803 C CA . GLU B 1 45 ? -14.422 25.484 -7.945 1 97.88 45 GLU B CA 1
ATOM 2804 C C . GLU B 1 45 ? -14.352 24.062 -7.398 1 97.88 45 GLU B C 1
ATOM 2806 O O . GLU B 1 45 ? -15.133 23.188 -7.805 1 97.88 45 GLU B O 1
ATOM 2811 N N . GLN B 1 46 ? -13.438 23.844 -6.531 1 96.19 46 GLN B N 1
ATOM 2812 C CA . GLN B 1 46 ? -13.281 22.516 -5.949 1 96.19 46 GLN B CA 1
ATOM 2813 C C . GLN B 1 46 ? -14.508 22.109 -5.141 1 96.19 46 GLN B C 1
ATOM 2815 O O . GLN B 1 46 ? -15.008 20.984 -5.273 1 96.19 46 GLN B O 1
ATOM 2820 N N . LEU B 1 47 ? -14.977 23 -4.289 1 98.06 47 LEU B N 1
ATOM 2821 C CA . LEU B 1 47 ? -16.125 22.719 -3.441 1 98.06 47 LEU B CA 1
ATOM 2822 C C . LEU B 1 47 ? -17.359 22.422 -4.285 1 98.06 47 LEU B C 1
ATOM 2824 O O . LEU B 1 47 ? -18.125 21.484 -3.984 1 98.06 47 LEU B O 1
ATOM 2828 N N . GLU B 1 48 ? -17.562 23.172 -5.305 1 98.06 48 GLU B N 1
ATOM 2829 C CA . GLU B 1 48 ? -18.703 22.953 -6.195 1 98.06 48 GLU B CA 1
ATOM 2830 C C . GLU B 1 48 ? -18.609 21.594 -6.891 1 98.06 48 GLU B C 1
ATOM 2832 O O . GLU B 1 48 ? -19.609 20.875 -6.988 1 98.06 48 GLU B O 1
ATOM 2837 N N . ASN B 1 49 ? -17.469 21.328 -7.371 1 95.5 49 ASN B N 1
ATOM 2838 C CA . ASN B 1 49 ? -17.266 20.031 -7.996 1 95.5 49 ASN B CA 1
ATOM 2839 C C . ASN B 1 49 ? -17.516 18.891 -7.016 1 95.5 49 ASN B C 1
ATOM 2841 O O . ASN B 1 49 ? -18.172 17.906 -7.359 1 95.5 49 ASN B O 1
ATOM 2845 N N . LEU B 1 50 ? -16.953 18.984 -5.852 1 95.12 50 LEU B N 1
ATOM 2846 C CA . LEU B 1 50 ? -17.125 17.969 -4.809 1 95.12 50 LEU B CA 1
ATOM 2847 C C . LEU B 1 50 ? -18.594 17.766 -4.492 1 95.12 50 LEU B C 1
ATOM 2849 O O . LEU B 1 50 ? -19.047 16.641 -4.285 1 95.12 50 LEU B O 1
ATOM 2853 N N . GLN B 1 51 ? -19.297 18.844 -4.387 1 96.81 51 GLN B N 1
ATOM 2854 C CA . GLN B 1 51 ? -20.719 18.75 -4.148 1 96.81 51 GLN B CA 1
ATOM 2855 C C . GLN B 1 51 ? -21.422 18.031 -5.297 1 96.81 51 GLN B C 1
ATOM 2857 O O . GLN B 1 51 ? -22.297 17.188 -5.07 1 96.81 51 GLN B O 1
ATOM 2862 N N . GLN B 1 52 ? -21.094 18.328 -6.504 1 95.88 52 GLN B N 1
ATOM 2863 C CA . GLN B 1 52 ? -21.703 17.75 -7.695 1 95.88 52 GLN B CA 1
ATOM 2864 C C . GLN B 1 52 ? -21.5 16.234 -7.73 1 95.88 52 GLN B C 1
ATOM 2866 O O . GLN B 1 52 ? -22.406 15.492 -8.117 1 95.88 52 GLN B O 1
ATOM 2871 N N . ILE B 1 53 ? -20.375 15.781 -7.27 1 90.88 53 ILE B N 1
ATOM 2872 C CA . ILE B 1 53 ? -20.062 14.359 -7.41 1 90.88 53 ILE B CA 1
ATOM 2873 C C . ILE B 1 53 ? -20.391 13.633 -6.109 1 90.88 53 ILE B C 1
ATOM 2875 O O . ILE B 1 53 ? -20.047 12.469 -5.938 1 90.88 53 ILE B O 1
ATOM 2879 N N . GLY B 1 54 ? -20.922 14.344 -5.141 1 91.75 54 GLY B N 1
ATOM 2880 C CA . GLY B 1 54 ? -21.391 13.719 -3.91 1 91.75 54 GLY B CA 1
ATOM 2881 C C . GLY B 1 54 ? -20.266 13.398 -2.941 1 91.75 54 GLY B C 1
ATOM 2882 O O . GLY B 1 54 ? -20.344 12.43 -2.182 1 91.75 54 GLY B O 1
ATOM 2883 N N . MET B 1 55 ? -19.203 14.172 -2.934 1 93.06 55 MET B N 1
ATOM 2884 C CA . MET B 1 55 ? -18.047 13.898 -2.084 1 93.06 55 MET B CA 1
ATOM 2885 C C . MET B 1 55 ? -17.766 15.062 -1.149 1 93.06 55 MET B C 1
ATOM 2887 O O . MET B 1 55 ? -16.734 15.086 -0.473 1 93.06 55 MET B O 1
ATOM 2891 N N . LEU B 1 56 ? -18.656 16.031 -1.178 1 96.12 56 LEU B N 1
ATOM 2892 C CA . LEU B 1 56 ? -18.484 17.172 -0.279 1 96.12 56 LEU B CA 1
ATOM 2893 C C . LEU B 1 56 ? -18.547 16.719 1.179 1 96.12 56 LEU B C 1
ATOM 2895 O O . LEU B 1 56 ? -19.484 16.031 1.582 1 96.12 56 LEU B O 1
ATOM 2899 N N . ARG B 1 57 ? -17.516 17.047 1.905 1 95.06 57 ARG B N 1
ATOM 2900 C CA . ARG B 1 57 ? -17.484 16.703 3.322 1 95.06 57 ARG B CA 1
ATOM 2901 C C . ARG B 1 57 ? -18.312 17.688 4.148 1 95.06 57 ARG B C 1
ATOM 2903 O O . ARG B 1 57 ? -18.484 18.844 3.76 1 95.06 57 ARG B O 1
ATOM 2910 N N . GLY B 1 58 ? -18.812 17.156 5.266 1 95.19 58 GLY B N 1
ATOM 2911 C CA . GLY B 1 58 ? -19.547 18 6.188 1 95.19 58 GLY B CA 1
ATOM 2912 C C . GLY B 1 58 ? -21.016 18.125 5.848 1 95.19 58 GLY B C 1
ATOM 2913 O O . GLY B 1 58 ? -21.484 17.516 4.883 1 95.19 58 GLY B O 1
ATOM 2914 N N . ALA B 1 59 ? -21.734 18.906 6.621 1 96 59 ALA B N 1
ATOM 2915 C CA . ALA B 1 59 ? -23.188 19.016 6.488 1 96 59 ALA B CA 1
ATOM 2916 C C . ALA B 1 59 ? -23.562 20.266 5.684 1 96 59 ALA B C 1
ATOM 2918 O O . ALA B 1 59 ? -24.688 20.359 5.18 1 96 59 ALA B O 1
ATOM 2919 N N . LEU B 1 60 ? -22.641 21.203 5.504 1 97.5 60 LEU B N 1
ATOM 2920 C CA . LEU B 1 60 ? -22.938 22.453 4.82 1 97.5 60 LEU B CA 1
ATOM 2921 C C . LEU B 1 60 ? -22.766 22.312 3.312 1 97.5 60 LEU B C 1
ATOM 2923 O O . LEU B 1 60 ? -21.906 21.562 2.85 1 97.5 60 LEU B O 1
ATOM 2927 N N . ALA B 1 61 ? -23.516 23.062 2.613 1 98.06 61 ALA B N 1
ATOM 2928 C CA . ALA B 1 61 ? -23.375 23.109 1.162 1 98.06 61 ALA B CA 1
ATOM 2929 C C . ALA B 1 61 ? -22.078 23.828 0.762 1 98.06 61 ALA B C 1
ATOM 2931 O O . ALA B 1 61 ? -21.469 24.516 1.582 1 98.06 61 ALA B O 1
ATOM 2932 N N . ALA B 1 62 ? -21.719 23.656 -0.504 1 98.31 62 ALA B N 1
ATOM 2933 C CA . ALA B 1 62 ? -20.469 24.203 -1.018 1 98.31 62 ALA B CA 1
ATOM 2934 C C . ALA B 1 62 ? -20.406 25.703 -0.797 1 98.31 62 ALA B C 1
ATOM 2936 O O . ALA B 1 62 ? -19.391 26.219 -0.312 1 98.31 62 ALA B O 1
ATOM 2937 N N . GLN B 1 63 ? -21.5 26.391 -1.058 1 98.19 63 GLN B N 1
ATOM 2938 C CA . GLN B 1 63 ? -21.516 27.844 -0.952 1 98.19 63 GLN B CA 1
ATOM 2939 C C . GLN B 1 63 ? -21.406 28.281 0.503 1 98.19 63 GLN B C 1
ATOM 2941 O O . GLN B 1 63 ? -20.781 29.312 0.802 1 98.19 63 GLN B O 1
ATOM 2946 N N . GLU B 1 64 ? -22.031 27.547 1.356 1 98.56 64 GLU B N 1
ATOM 2947 C CA . GLU B 1 64 ? -21.969 27.859 2.781 1 98.56 64 GLU B CA 1
ATOM 2948 C C . GLU B 1 64 ? -20.547 27.656 3.318 1 98.56 64 GLU B C 1
ATOM 2950 O O . GLU B 1 64 ? -20.078 28.422 4.16 1 98.56 64 GLU B O 1
ATOM 2955 N N . GLN B 1 65 ? -19.906 26.578 2.875 1 98.5 65 GLN B N 1
ATOM 2956 C CA . GLN B 1 65 ? -18.531 26.328 3.291 1 98.5 65 GLN B CA 1
ATOM 2957 C C . GLN B 1 65 ? -17.594 27.406 2.771 1 98.5 65 GLN B C 1
ATOM 2959 O O . GLN B 1 65 ? -16.703 27.875 3.498 1 98.5 65 GLN B O 1
ATOM 2964 N N . LEU B 1 66 ? -17.828 27.812 1.503 1 98.44 66 LEU B N 1
ATOM 2965 C CA . LEU B 1 66 ? -17.016 28.875 0.921 1 98.44 66 LEU B CA 1
ATOM 2966 C C . LEU B 1 66 ? -17.141 30.156 1.725 1 98.44 66 LEU B C 1
ATOM 2968 O O . LEU B 1 66 ? -16.172 30.891 1.915 1 98.44 66 LEU B O 1
ATOM 2972 N N . ALA B 1 67 ? -18.312 30.453 2.207 1 98.38 67 ALA B N 1
ATOM 2973 C CA . ALA B 1 67 ? -18.594 31.672 2.949 1 98.38 67 ALA B CA 1
ATOM 2974 C C . ALA B 1 67 ? -17.844 31.703 4.273 1 98.38 67 ALA B C 1
ATOM 2976 O O . ALA B 1 67 ? -17.688 32.75 4.883 1 98.38 67 ALA B O 1
ATOM 2977 N N . LEU B 1 68 ? -17.375 30.578 4.707 1 98.44 68 LEU B N 1
ATOM 2978 C CA . LEU B 1 68 ? -16.656 30.484 5.969 1 98.44 68 LEU B CA 1
ATOM 2979 C C . LEU B 1 68 ? -15.172 30.812 5.766 1 98.44 68 LEU B C 1
ATOM 2981 O O . LEU B 1 68 ? -14.43 30.969 6.738 1 98.44 68 LEU B O 1
ATOM 2985 N N . ILE B 1 69 ? -14.727 30.875 4.523 1 98.38 69 ILE B N 1
ATOM 2986 C CA . ILE B 1 69 ? -13.312 31.094 4.223 1 98.38 69 ILE B CA 1
ATOM 2987 C C . ILE B 1 69 ? -13.109 32.531 3.707 1 98.38 69 ILE B C 1
ATOM 2989 O O . ILE B 1 69 ? -13.773 32.938 2.752 1 98.38 69 ILE B O 1
ATOM 2993 N N . SER B 1 70 ? -12.25 33.25 4.309 1 96.62 70 SER B N 1
ATOM 2994 C CA . SER B 1 70 ? -11.984 34.594 3.879 1 96.62 70 SER B CA 1
ATOM 2995 C C . SER B 1 70 ? -10.492 34.938 3.975 1 96.62 70 SER B C 1
ATOM 2997 O O . SER B 1 70 ? -9.742 34.219 4.652 1 96.62 70 SER B O 1
ATOM 2999 N N . GLY B 1 71 ? -10.148 35.938 3.23 1 93.5 71 GLY B N 1
ATOM 3000 C CA . GLY B 1 71 ? -8.773 36.406 3.295 1 93.5 71 GLY B CA 1
ATOM 3001 C C . GLY B 1 71 ? -8.57 37.5 4.301 1 93.5 71 GLY B C 1
ATOM 3002 O O . GLY B 1 71 ? -9.523 38.219 4.66 1 93.5 71 GLY B O 1
ATOM 3003 N N . GLY B 1 72 ? -7.332 37.562 4.785 1 86.81 72 GLY B N 1
ATOM 3004 C CA . GLY B 1 72 ? -6.984 38.656 5.668 1 86.81 72 GLY B CA 1
ATOM 3005 C C . GLY B 1 72 ? -5.867 39.531 5.121 1 86.81 72 GLY B C 1
ATOM 3006 O O . GLY B 1 72 ? -5.16 39.156 4.191 1 86.81 72 GLY B O 1
ATOM 3007 N N . ASP B 1 73 ? -5.691 40.719 5.703 1 87 73 ASP B N 1
ATOM 3008 C CA . ASP B 1 73 ? -4.723 41.688 5.211 1 87 73 ASP B CA 1
ATOM 3009 C C . ASP B 1 73 ? -3.373 41.531 5.906 1 87 73 ASP B C 1
ATOM 3011 O O . ASP B 1 73 ? -2.326 41.781 5.312 1 87 73 ASP B O 1
ATOM 3015 N N . THR B 1 74 ? -3.438 41.25 7.238 1 92.12 74 THR B N 1
ATOM 3016 C CA . THR B 1 74 ? -2.207 41.031 7.992 1 92.12 74 THR B CA 1
ATOM 3017 C C . THR B 1 74 ? -2.301 39.781 8.852 1 92.12 74 THR B C 1
ATOM 3019 O O . THR B 1 74 ? -3.4 39.312 9.156 1 92.12 74 THR B O 1
ATOM 3022 N N . VAL B 1 75 ? -1.17 39.281 9.234 1 92.81 75 VAL B N 1
ATOM 3023 C CA . VAL B 1 75 ? -1.112 38.125 10.109 1 92.81 75 VAL B CA 1
ATOM 3024 C C . VAL B 1 75 ? -1.775 38.438 11.445 1 92.81 75 VAL B C 1
ATOM 3026 O O . VAL B 1 75 ? -2.51 37.625 12 1 92.81 75 VAL B O 1
ATOM 3029 N N . GLU B 1 76 ? -1.523 39.625 11.922 1 93.56 76 GLU B N 1
ATOM 3030 C CA . GLU B 1 76 ? -2.068 40.094 13.195 1 93.56 76 GLU B CA 1
ATOM 3031 C C . GLU B 1 76 ? -3.594 40.062 13.188 1 93.56 76 GLU B C 1
ATOM 3033 O O . GLU B 1 76 ? -4.207 39.562 14.133 1 93.56 76 GLU B O 1
ATOM 3038 N N . ASN B 1 77 ? -4.18 40.5 12.148 1 93.06 77 ASN B N 1
ATOM 3039 C CA . ASN B 1 77 ? -5.633 40.5 12.039 1 93.06 77 ASN B CA 1
ATOM 3040 C C . ASN B 1 77 ? -6.191 39.094 11.938 1 93.06 77 ASN B C 1
ATOM 3042 O O . ASN B 1 77 ? -7.258 38.812 12.477 1 93.06 77 ASN B O 1
ATOM 3046 N N . CYS B 1 78 ? -5.465 38.281 11.289 1 94.44 78 CYS B N 1
ATOM 3047 C CA . CYS B 1 78 ? -5.957 36.938 11.008 1 94.44 78 CYS B CA 1
ATOM 3048 C C . CYS B 1 78 ? -5.84 36.062 12.242 1 94.44 78 CYS B C 1
ATOM 3050 O O . CYS B 1 78 ? -6.656 35.156 12.438 1 94.44 78 CYS B O 1
ATOM 3052 N N . ILE B 1 79 ? -4.879 36.312 13.086 1 96.62 79 ILE B N 1
ATOM 3053 C CA . ILE B 1 79 ? -4.617 35.406 14.203 1 96.62 79 ILE B CA 1
ATOM 3054 C C . ILE B 1 79 ? -5.52 35.781 15.383 1 96.62 79 ILE B C 1
ATOM 3056 O O . ILE B 1 79 ? -5.676 35 16.312 1 96.62 79 ILE B O 1
ATOM 3060 N N . LYS B 1 80 ? -6.109 37 15.312 1 95.25 80 LYS B N 1
ATOM 3061 C CA . LYS B 1 80 ? -6.957 37.438 16.406 1 95.25 80 LYS B CA 1
ATOM 3062 C C . LYS B 1 80 ? -8.117 36.469 16.641 1 95.25 80 LYS B C 1
ATOM 3064 O O . LYS B 1 80 ? -8.93 36.25 15.75 1 95.25 80 LYS B O 1
ATOM 3069 N N . GLY B 1 81 ? -8.094 35.875 17.797 1 96.06 81 GLY B N 1
ATOM 3070 C CA . GLY B 1 81 ? -9.188 35 18.203 1 96.06 81 GLY B CA 1
ATOM 3071 C C . GLY B 1 81 ? -9.094 33.625 17.594 1 96.06 81 GLY B C 1
ATOM 3072 O O . GLY B 1 81 ? -10.023 32.812 17.734 1 96.06 81 GLY B O 1
ATOM 3073 N N . ALA B 1 82 ? -8.031 33.312 16.969 1 97.31 82 ALA B N 1
ATOM 3074 C CA . ALA B 1 82 ? -7.883 32 16.344 1 97.31 82 ALA B CA 1
ATOM 3075 C C . ALA B 1 82 ? -7.641 30.922 17.391 1 97.31 82 ALA B C 1
ATOM 3077 O O . ALA B 1 82 ? -6.906 31.125 18.359 1 97.31 82 ALA B O 1
ATOM 3078 N N . ILE B 1 83 ? -8.25 29.719 17.188 1 97.69 83 ILE B N 1
ATOM 3079 C CA . ILE B 1 83 ? -8.055 28.578 18.078 1 97.69 83 ILE B CA 1
ATOM 3080 C C . ILE B 1 83 ? -6.922 27.703 17.562 1 97.69 83 ILE B C 1
ATOM 3082 O O . ILE B 1 83 ? -6.434 26.812 18.266 1 97.69 83 ILE B O 1
ATOM 3086 N N . HIS B 1 84 ? -6.539 27.906 16.344 1 98.5 84 HIS B N 1
ATOM 3087 C CA . HIS B 1 84 ? -5.543 27.109 15.648 1 98.5 84 HIS B CA 1
ATOM 3088 C C . HIS B 1 84 ? -4.883 27.891 14.523 1 98.5 84 HIS B C 1
ATOM 3090 O O . HIS B 1 84 ? -5.547 28.656 13.828 1 98.5 84 HIS B O 1
ATOM 3096 N N . VAL B 1 85 ? -3.613 27.766 14.438 1 98.5 85 VAL B N 1
ATOM 3097 C CA . VAL B 1 85 ? -2.84 28.312 13.328 1 98.5 85 VAL B CA 1
ATOM 3098 C C . VAL B 1 85 ? -2.166 27.188 12.555 1 98.5 85 VAL B C 1
ATOM 3100 O O . VAL B 1 85 ? -1.521 26.328 13.141 1 98.5 85 VAL B O 1
ATOM 3103 N N . GLN B 1 86 ? -2.33 27.141 11.273 1 98.62 86 GLN B N 1
ATOM 3104 C CA . GLN B 1 86 ? -1.71 26.156 10.391 1 98.62 86 GLN B CA 1
ATOM 3105 C C . GLN B 1 86 ? -0.795 26.828 9.375 1 98.62 86 GLN B C 1
ATOM 3107 O O . GLN B 1 86 ? -1.264 27.562 8.492 1 98.62 86 GLN B O 1
ATOM 3112 N N . GLU B 1 87 ? 0.454 26.656 9.5 1 98.5 87 GLU B N 1
ATOM 3113 C CA . GLU B 1 87 ? 1.442 27.203 8.578 1 98.5 87 GLU B CA 1
ATOM 3114 C C . GLU B 1 87 ? 1.702 26.266 7.41 1 98.5 87 GLU B C 1
ATOM 3116 O O . GLU B 1 87 ? 2.047 25.094 7.613 1 98.5 87 GLU B O 1
ATOM 3121 N N . CYS B 1 88 ? 1.565 26.734 6.184 1 98 88 CYS B N 1
ATOM 3122 C CA . CYS B 1 88 ? 1.686 25.922 4.977 1 98 88 CYS B CA 1
ATOM 3123 C C . CYS B 1 88 ? 2.713 26.516 4.02 1 98 88 CYS B C 1
ATOM 3125 O O . CYS B 1 88 ? 2.586 26.375 2.803 1 98 88 CYS B O 1
ATOM 3127 N N . ILE B 1 89 ? 3.707 27.203 4.516 1 96.44 89 ILE B N 1
ATOM 3128 C CA . ILE B 1 89 ? 4.711 27.828 3.666 1 96.44 89 ILE B CA 1
ATOM 3129 C C . ILE B 1 89 ? 5.652 26.766 3.107 1 96.44 89 ILE B C 1
ATOM 3131 O O . ILE B 1 89 ? 5.648 25.625 3.564 1 96.44 89 ILE B O 1
ATOM 3135 N N . PRO B 1 90 ? 6.461 27.078 2.123 1 93.56 90 PRO B N 1
ATOM 3136 C CA . PRO B 1 90 ? 7.375 26.109 1.505 1 93.56 90 PRO B CA 1
ATOM 3137 C C . PRO B 1 90 ? 8.328 25.484 2.512 1 93.56 90 PRO B C 1
ATOM 3139 O O . PRO B 1 90 ? 8.562 26.031 3.588 1 93.56 90 PRO B O 1
ATOM 3142 N N . GLU B 1 91 ? 8.93 24.391 2.055 1 93.94 91 GLU B N 1
ATOM 3143 C CA . GLU B 1 91 ? 9.82 23.578 2.885 1 93.94 91 GLU B CA 1
ATOM 3144 C C . GLU B 1 91 ? 11.211 24.188 2.973 1 93.94 91 GLU B C 1
ATOM 3146 O O . GLU B 1 91 ? 12.172 23.641 2.432 1 93.94 91 GLU B O 1
ATOM 3151 N N . ASN B 1 92 ? 11.281 25.25 3.67 1 95.94 92 ASN B N 1
ATOM 3152 C CA . ASN B 1 92 ? 12.508 26 3.883 1 95.94 92 ASN B CA 1
ATOM 3153 C C . ASN B 1 92 ? 12.68 26.406 5.348 1 95.94 92 ASN B C 1
ATOM 3155 O O . ASN B 1 92 ? 11.922 27.234 5.859 1 95.94 92 ASN B O 1
ATOM 3159 N N . LEU B 1 93 ? 13.688 25.859 5.988 1 97.19 93 LEU B N 1
ATOM 3160 C CA . LEU B 1 93 ? 13.859 26 7.43 1 97.19 93 LEU B CA 1
ATOM 3161 C C . LEU B 1 93 ? 14.047 27.469 7.812 1 97.19 93 LEU B C 1
ATOM 3163 O O . LEU B 1 93 ? 13.406 27.953 8.75 1 97.19 93 LEU B O 1
ATOM 3167 N N . GLU B 1 94 ? 14.898 28.156 7.113 1 97.75 94 GLU B N 1
ATOM 3168 C CA . GLU B 1 94 ? 15.172 29.547 7.438 1 97.75 94 GLU B CA 1
ATOM 3169 C C . GLU B 1 94 ? 13.922 30.406 7.285 1 97.75 94 GLU B C 1
ATOM 3171 O O . GLU B 1 94 ? 13.641 31.266 8.125 1 97.75 94 GLU B O 1
ATOM 3176 N N . LEU B 1 95 ? 13.203 30.156 6.215 1 97.19 95 LEU B N 1
ATOM 3177 C CA . LEU B 1 95 ? 11.945 30.875 6.008 1 97.19 95 LEU B CA 1
ATOM 3178 C C . LEU B 1 95 ? 10.961 30.562 7.129 1 97.19 95 LEU B C 1
ATOM 3180 O O . LEU B 1 95 ? 10.273 31.453 7.617 1 97.19 95 LEU B O 1
ATOM 3184 N N . LYS B 1 96 ? 10.867 29.359 7.594 1 98 96 LYS B N 1
ATOM 3185 C CA . LYS B 1 96 ? 9.961 28.953 8.664 1 98 96 LYS B CA 1
ATOM 3186 C C . LYS B 1 96 ? 10.328 29.641 9.984 1 98 96 LYS B C 1
ATOM 3188 O O . LYS B 1 96 ? 9.453 30.078 10.727 1 98 96 LYS B O 1
ATOM 3193 N N . LYS B 1 97 ? 11.586 29.734 10.258 1 98.12 97 LYS B N 1
ATOM 3194 C CA . LYS B 1 97 ? 12.023 30.406 11.477 1 98.12 97 LYS B CA 1
ATOM 3195 C C . LYS B 1 97 ? 11.562 31.859 11.5 1 98.12 97 LYS B C 1
ATOM 3197 O O . LYS B 1 97 ? 11.078 32.344 12.531 1 98.12 97 LYS B O 1
ATOM 3202 N N . VAL B 1 98 ? 11.703 32.469 10.375 1 97.06 98 VAL B N 1
ATOM 3203 C CA . VAL B 1 98 ? 11.305 33.875 10.258 1 97.06 98 VAL B CA 1
ATOM 3204 C C . VAL B 1 98 ? 9.797 34 10.469 1 97.06 98 VAL B C 1
ATOM 3206 O O . VAL B 1 98 ? 9.336 34.844 11.25 1 97.06 98 VAL B O 1
ATOM 3209 N N . VAL B 1 99 ? 9.062 33.188 9.82 1 96.75 99 VAL B N 1
ATOM 3210 C CA . VAL B 1 99 ? 7.602 33.219 9.852 1 96.75 99 VAL B CA 1
ATOM 3211 C C . VAL B 1 99 ? 7.105 32.906 11.258 1 96.75 99 VAL B C 1
ATOM 3213 O O . VAL B 1 99 ? 6.219 33.562 11.789 1 96.75 99 VAL B O 1
ATOM 3216 N N . TRP B 1 100 ? 7.652 31.938 11.906 1 98 100 TRP B N 1
ATOM 3217 C CA . TRP B 1 100 ? 7.207 31.516 13.234 1 98 100 TRP B CA 1
ATOM 3218 C C . TRP B 1 100 ? 7.566 32.562 14.289 1 98 100 TRP B C 1
ATOM 3220 O O . TRP B 1 100 ? 6.836 32.75 15.266 1 98 100 TRP B O 1
ATOM 3230 N N . SER B 1 101 ? 8.711 33.219 14.102 1 97.44 101 SER B N 1
ATOM 3231 C CA . SER B 1 101 ? 9.039 34.312 15 1 97.44 101 SER B CA 1
ATOM 3232 C C . SER B 1 101 ? 7.98 35.406 14.93 1 97.44 101 SER B C 1
ATOM 3234 O O . SER B 1 101 ? 7.586 35.969 15.953 1 97.44 101 SER B O 1
ATOM 3236 N N . ALA B 1 102 ? 7.582 35.688 13.75 1 95.38 102 ALA B N 1
ATOM 3237 C CA . ALA B 1 102 ? 6.535 36.688 13.555 1 95.38 102 ALA B CA 1
ATOM 3238 C C . ALA B 1 102 ? 5.223 36.219 14.195 1 95.38 102 ALA B C 1
ATOM 3240 O O . ALA B 1 102 ? 4.574 37 14.898 1 95.38 102 ALA B O 1
ATOM 3241 N N . ILE B 1 103 ? 4.797 35.031 13.961 1 96.81 103 ILE B N 1
ATOM 3242 C CA . ILE B 1 103 ? 3.572 34.469 14.531 1 96.81 103 ILE B CA 1
ATOM 3243 C C . ILE B 1 103 ? 3.635 34.531 16.047 1 96.81 103 ILE B C 1
ATOM 3245 O O . ILE B 1 103 ? 2.654 34.906 16.703 1 96.81 103 ILE B O 1
ATOM 3249 N N . ASP B 1 104 ? 4.785 34.188 16.562 1 97.75 104 ASP B N 1
ATOM 3250 C CA . ASP B 1 104 ? 5.004 34.125 18.016 1 97.75 104 ASP B CA 1
ATOM 3251 C C . ASP B 1 104 ? 4.668 35.469 18.656 1 97.75 104 ASP B C 1
ATOM 3253 O O . ASP B 1 104 ? 4.125 35.5 19.766 1 97.75 104 ASP B O 1
ATOM 3257 N N . SER B 1 105 ? 4.926 36.531 18.016 1 96.88 105 SER B N 1
ATOM 3258 C CA . SER B 1 105 ? 4.707 37.875 18.547 1 96.88 105 SER B CA 1
ATOM 3259 C C . SER B 1 105 ? 3.221 38.188 18.641 1 96.88 105 SER B C 1
ATOM 3261 O O . SER B 1 105 ? 2.822 39.125 19.344 1 96.88 105 SER B O 1
ATOM 3263 N N . PHE B 1 106 ? 2.41 37.438 17.891 1 96.69 106 PHE B N 1
ATOM 3264 C CA . PHE B 1 106 ? 0.989 37.75 17.844 1 96.69 106 PHE B CA 1
ATOM 3265 C C . PHE B 1 106 ? 0.169 36.719 18.609 1 96.69 106 PHE B C 1
ATOM 3267 O O . PHE B 1 106 ? -1.059 36.844 18.672 1 96.69 106 PHE B O 1
ATOM 3274 N N . VAL B 1 107 ? 0.743 35.812 19.281 1 97.12 107 VAL B N 1
ATOM 3275 C CA . VAL B 1 107 ? 0.044 34.688 19.906 1 97.12 107 VAL B CA 1
ATOM 3276 C C . VAL B 1 107 ? -0.841 35.219 21.031 1 97.12 107 VAL B C 1
ATOM 3278 O O . VAL B 1 107 ? -1.912 34.656 21.297 1 97.12 107 VAL B O 1
ATOM 3281 N N . SER B 1 108 ? -0.444 36.312 21.641 1 96.12 108 SER B N 1
ATOM 3282 C CA . SER B 1 108 ? -1.146 36.844 22.797 1 96.12 108 SER B CA 1
ATOM 3283 C C . SER B 1 108 ? -2.547 37.312 22.422 1 96.12 108 SER B C 1
ATOM 3285 O O . SER B 1 108 ? -3.414 37.438 23.297 1 96.12 108 SER B O 1
ATOM 3287 N N . ILE B 1 109 ? -2.805 37.594 21.172 1 95.88 109 ILE B N 1
ATOM 3288 C CA . ILE B 1 109 ? -4.109 38.094 20.781 1 95.88 109 ILE B CA 1
ATOM 3289 C C . ILE B 1 109 ? -4.949 36.969 20.172 1 95.88 109 ILE B C 1
ATOM 3291 O O . ILE B 1 109 ? -6.094 37.188 19.766 1 95.88 109 ILE B O 1
ATOM 3295 N N . ALA B 1 110 ? -4.379 35.812 20.047 1 96.62 110 ALA B N 1
ATOM 3296 C CA . ALA B 1 110 ? -5.16 34.625 19.734 1 96.62 110 ALA B CA 1
ATOM 3297 C C . ALA B 1 110 ? -5.93 34.125 20.953 1 96.62 110 ALA B C 1
ATOM 3299 O O . ALA B 1 110 ? -5.957 34.781 21.984 1 96.62 110 ALA B O 1
ATOM 3300 N N . LYS B 1 111 ? -6.648 33.031 20.828 1 95.81 111 LYS B N 1
ATOM 3301 C CA . LYS B 1 111 ? -7.266 32.406 21.984 1 95.81 111 LYS B CA 1
ATOM 3302 C C . LYS B 1 111 ? -6.207 31.828 22.922 1 95.81 111 LYS B C 1
ATOM 3304 O O . LYS B 1 111 ? -5.137 31.422 22.484 1 95.81 111 LYS B O 1
ATOM 3309 N N . PRO B 1 112 ? -6.492 31.797 24.203 1 93.75 112 PRO B N 1
ATOM 3310 C CA . PRO B 1 112 ? -5.5 31.344 25.188 1 93.75 112 PRO B CA 1
ATOM 3311 C C . PRO B 1 112 ? -4.977 29.938 24.891 1 93.75 112 PRO B C 1
ATOM 3313 O O . PRO B 1 112 ? -3.832 29.625 25.219 1 93.75 112 PRO B O 1
ATOM 3316 N N . ASN B 1 113 ? -5.738 29.078 24.266 1 94 113 ASN B N 1
ATOM 3317 C CA . ASN B 1 113 ? -5.312 27.703 24.016 1 94 113 ASN B CA 1
ATOM 3318 C C . ASN B 1 113 ? -5.059 27.453 22.547 1 94 113 ASN B C 1
ATOM 3320 O O . ASN B 1 113 ? -5.23 26.328 22.062 1 94 113 ASN B O 1
ATOM 3324 N N . VAL B 1 114 ? -4.586 28.5 21.875 1 97.25 114 VAL B N 1
ATOM 3325 C CA . VAL B 1 114 ? -4.355 28.375 20.438 1 97.25 114 VAL B CA 1
ATOM 3326 C C . VAL B 1 114 ? -3.262 27.344 20.188 1 97.25 114 VAL B C 1
ATOM 3328 O O . VAL B 1 114 ? -2.268 27.281 20.906 1 97.25 114 VAL B O 1
ATOM 3331 N N . THR B 1 115 ? -3.484 26.438 19.25 1 98.25 115 THR B N 1
ATOM 3332 C CA . THR B 1 115 ? -2.457 25.5 18.797 1 98.25 115 THR B CA 1
ATOM 3333 C C . THR B 1 115 ? -1.736 26.047 17.578 1 98.25 115 THR B C 1
ATOM 3335 O O . THR B 1 115 ? -2.346 26.719 16.734 1 98.25 115 THR B O 1
ATOM 3338 N N . LEU B 1 116 ? -0.419 25.812 17.469 1 98.69 116 LEU B N 1
ATOM 3339 C CA . LEU B 1 116 ? 0.446 26.328 16.422 1 98.69 116 LEU B CA 1
ATOM 3340 C C . LEU B 1 116 ? 1.076 25.188 15.625 1 98.69 116 LEU B C 1
ATOM 3342 O O . LEU B 1 116 ? 2.043 24.578 16.078 1 98.69 116 LEU B O 1
ATOM 3346 N N . ALA B 1 117 ? 0.589 24.938 14.422 1 98.81 117 ALA B N 1
ATOM 3347 C CA . ALA B 1 117 ? 0.984 23.734 13.695 1 98.81 117 ALA B CA 1
ATOM 3348 C C . ALA B 1 117 ? 1.649 24.094 12.367 1 98.81 117 ALA B C 1
ATOM 3350 O O . ALA B 1 117 ? 1.247 25.047 11.703 1 98.81 117 ALA B O 1
ATOM 3351 N N . SER B 1 118 ? 2.641 23.344 12.039 1 98.81 118 SER B N 1
ATOM 3352 C CA . SER B 1 118 ? 3.266 23.406 10.719 1 98.81 118 SER B CA 1
ATOM 3353 C C . SER B 1 118 ? 2.871 22.203 9.859 1 98.81 118 SER B C 1
ATOM 3355 O O . SER B 1 118 ? 2.748 21.094 10.359 1 98.81 118 SER B O 1
ATOM 3357 N N . SER B 1 119 ? 2.742 22.438 8.555 1 98.38 119 SER B N 1
ATOM 3358 C CA . SER B 1 119 ? 2.434 21.359 7.605 1 98.38 119 SER B CA 1
ATOM 3359 C C . SER B 1 119 ? 3.705 20.766 7.023 1 98.38 119 SER B C 1
ATOM 3361 O O . SER B 1 119 ? 3.648 19.984 6.066 1 98.38 119 SER B O 1
ATOM 3363 N N . THR B 1 120 ? 4.848 21.094 7.602 1 97.44 120 THR B N 1
ATOM 3364 C CA . THR B 1 120 ? 6.129 20.625 7.074 1 97.44 120 THR B CA 1
ATOM 3365 C C . THR B 1 120 ? 6.137 19.109 6.918 1 97.44 120 THR B C 1
ATOM 3367 O O . THR B 1 120 ? 5.48 18.406 7.684 1 97.44 120 THR B O 1
ATOM 3370 N N . SER B 1 121 ? 6.941 18.641 5.914 1 94.5 121 SER B N 1
ATOM 3371 C CA . SER B 1 121 ? 6.906 17.219 5.574 1 94.5 121 SER B CA 1
ATOM 3372 C C . SER B 1 121 ? 8.117 16.484 6.133 1 94.5 121 SER B C 1
ATOM 3374 O O . SER B 1 121 ? 8.117 15.25 6.227 1 94.5 121 SER B O 1
ATOM 3376 N N . CYS B 1 122 ? 9.156 17.203 6.5 1 91.06 122 CYS B N 1
ATOM 3377 C CA . CYS B 1 122 ? 10.344 16.453 6.883 1 91.06 122 CYS B CA 1
ATOM 3378 C C . CYS B 1 122 ? 11.133 17.188 7.961 1 91.06 122 CYS B C 1
ATOM 3380 O O . CYS B 1 122 ? 12.031 16.625 8.578 1 91.06 122 CYS B O 1
ATOM 3382 N N . ILE B 1 123 ? 10.805 18.453 8.219 1 95.56 123 ILE B N 1
ATOM 3383 C CA . ILE B 1 123 ? 11.523 19.25 9.219 1 95.56 123 ILE B CA 1
ATOM 3384 C C . ILE B 1 123 ? 10.898 19.031 10.594 1 95.56 123 ILE B C 1
ATOM 3386 O O . ILE B 1 123 ? 9.711 19.297 10.797 1 95.56 123 ILE B O 1
ATOM 3390 N N . VAL B 1 124 ? 11.656 18.562 11.508 1 97.81 124 VAL B N 1
ATOM 3391 C CA . VAL B 1 124 ? 11.125 18.344 12.844 1 97.81 124 VAL B CA 1
ATOM 3392 C C . VAL B 1 124 ? 10.828 19.672 13.516 1 97.81 124 VAL B C 1
ATOM 3394 O O . VAL B 1 124 ? 11.531 20.656 13.297 1 97.81 124 VAL B O 1
ATOM 3397 N N . PRO B 1 125 ? 9.859 19.719 14.367 1 98.56 125 PRO B N 1
ATOM 3398 C CA . PRO B 1 125 ? 9.391 21 14.906 1 98.56 125 PRO B CA 1
ATOM 3399 C C . PRO B 1 125 ? 10.414 21.672 15.82 1 98.56 125 PRO B C 1
ATOM 3401 O O . PRO B 1 125 ? 10.398 22.891 15.977 1 98.56 125 PRO B O 1
ATOM 3404 N N . SER B 1 126 ? 11.297 20.938 16.438 1 98.56 126 SER B N 1
ATOM 3405 C CA . SER B 1 126 ? 12.289 21.531 17.328 1 98.56 126 SER B CA 1
ATOM 3406 C C . SER B 1 126 ? 13.203 22.484 16.562 1 98.56 126 SER B C 1
ATOM 3408 O O . SER B 1 126 ? 13.719 23.453 17.141 1 98.56 126 SER B O 1
ATOM 3410 N N . LYS B 1 127 ? 13.375 22.266 15.273 1 98 127 LYS B N 1
ATOM 3411 C CA . LYS B 1 127 ? 14.336 23.016 14.469 1 98 127 LYS B CA 1
ATOM 3412 C C . LYS B 1 127 ? 13.844 24.438 14.211 1 98 127 LYS B C 1
ATOM 3414 O O . LYS B 1 127 ? 14.641 25.344 13.984 1 98 127 LYS B O 1
ATOM 3419 N N . PHE B 1 128 ? 12.516 24.641 14.289 1 98.31 128 PHE B N 1
ATOM 3420 C CA . PHE B 1 128 ? 12.047 25.984 13.969 1 98.31 128 PHE B CA 1
ATOM 3421 C C . PHE B 1 128 ? 11.336 26.609 15.164 1 98.31 128 PHE B C 1
ATOM 3423 O O . PHE B 1 128 ? 10.93 27.781 15.117 1 98.31 128 PHE B O 1
ATOM 3430 N N . SER B 1 129 ? 11.203 25.875 16.297 1 98.5 129 SER B N 1
ATOM 3431 C CA . SER B 1 129 ? 10.414 26.406 17.391 1 98.5 129 SER B CA 1
ATOM 3432 C C . SER B 1 129 ? 11.281 26.672 18.609 1 98.5 129 SER B C 1
ATOM 3434 O O . SER B 1 129 ? 10.812 27.25 19.594 1 98.5 129 SER B O 1
ATOM 3436 N N . GLU B 1 130 ? 12.523 26.297 18.641 1 97.88 130 GLU B N 1
ATOM 3437 C CA . GLU B 1 130 ? 13.398 26.281 19.797 1 97.88 130 GLU B CA 1
ATOM 3438 C C . GLU B 1 130 ? 13.43 27.656 20.484 1 97.88 130 GLU B C 1
ATOM 3440 O O . GLU B 1 130 ? 13.406 27.75 21.703 1 97.88 130 GLU B O 1
ATOM 3445 N N . GLU B 1 131 ? 13.422 28.719 19.797 1 97.25 131 GLU B N 1
ATOM 3446 C CA . GLU B 1 131 ? 13.664 30.047 20.344 1 97.25 131 GLU B CA 1
ATOM 3447 C C . GLU B 1 131 ? 12.352 30.797 20.562 1 97.25 131 GLU B C 1
ATOM 3449 O O . GLU B 1 131 ? 12.367 31.969 20.969 1 97.25 131 GLU B O 1
ATOM 3454 N N . LEU B 1 132 ? 11.305 30.219 20.297 1 98.44 132 LEU B N 1
ATOM 3455 C CA . LEU B 1 132 ? 10.016 30.891 20.391 1 98.44 132 LEU B CA 1
ATOM 3456 C C . LEU B 1 132 ? 9.555 30.984 21.844 1 98.44 132 LEU B C 1
ATOM 3458 O O . LEU B 1 132 ? 9.75 30.047 22.625 1 98.44 132 LEU B O 1
ATOM 3462 N N . GLN B 1 133 ? 8.914 32.062 22.188 1 98 133 GLN B N 1
ATOM 3463 C CA . GLN B 1 133 ? 8.336 32.25 23.516 1 98 133 GLN B CA 1
ATOM 3464 C C . GLN B 1 133 ? 7.215 31.25 23.766 1 98 133 GLN B C 1
ATOM 3466 O O . GLN B 1 133 ? 7.074 30.734 24.875 1 98 133 GLN B O 1
ATOM 3471 N N . ASN B 1 134 ? 6.402 30.984 22.797 1 98.25 134 ASN B N 1
ATOM 3472 C CA . ASN B 1 134 ? 5.262 30.078 22.906 1 98.25 134 ASN B CA 1
ATOM 3473 C C . ASN B 1 134 ? 5.566 28.719 22.297 1 98.25 134 ASN B C 1
ATOM 3475 O O . ASN B 1 134 ? 4.676 28.062 21.734 1 98.25 134 ASN B O 1
ATOM 3479 N N . ARG B 1 135 ? 6.801 28.281 22.391 1 98.25 135 ARG B N 1
ATOM 3480 C CA . ARG B 1 135 ? 7.273 27.062 21.734 1 98.25 135 ARG B CA 1
ATOM 3481 C C . ARG B 1 135 ? 6.52 25.844 22.25 1 98.25 135 ARG B C 1
ATOM 3483 O O . ARG B 1 135 ? 6.387 24.844 21.547 1 98.25 135 ARG B O 1
ATOM 3490 N N . SER B 1 136 ? 5.965 25.859 23.438 1 98.44 136 SER B N 1
ATOM 3491 C CA . SER B 1 136 ? 5.254 24.719 24.016 1 98.44 136 SER B CA 1
ATOM 3492 C C . SER B 1 136 ? 3.953 24.438 23.266 1 98.44 136 SER B C 1
ATOM 3494 O O . SER B 1 136 ? 3.344 23.391 23.453 1 98.44 136 SER B O 1
ATOM 3496 N N . ARG B 1 137 ? 3.518 25.359 22.391 1 98.44 137 ARG B N 1
ATOM 3497 C CA . ARG B 1 137 ? 2.275 25.219 21.641 1 98.44 137 ARG B CA 1
ATOM 3498 C C . ARG B 1 137 ? 2.545 24.734 20.234 1 98.44 137 ARG B C 1
ATOM 3500 O O . ARG B 1 137 ? 1.611 24.484 19.453 1 98.44 137 ARG B O 1
ATOM 3507 N N . VAL B 1 138 ? 3.816 24.594 19.844 1 98.81 138 VAL B N 1
ATOM 3508 C CA . VAL B 1 138 ? 4.207 24.344 18.469 1 98.81 138 VAL B CA 1
ATOM 3509 C C . VAL B 1 138 ? 4.359 22.844 18.219 1 98.81 138 VAL B C 1
ATOM 3511 O O . VAL B 1 138 ? 4.922 22.141 19.047 1 98.81 138 VAL B O 1
ATOM 3514 N N . PHE B 1 139 ? 3.812 22.359 17.141 1 98.81 139 PHE B N 1
ATOM 3515 C CA . PHE B 1 139 ? 3.961 20.984 16.672 1 98.81 139 PHE B CA 1
ATOM 3516 C C . PHE B 1 139 ? 3.822 20.906 15.156 1 98.81 139 PHE B C 1
ATOM 3518 O O . PHE B 1 139 ? 3.676 21.922 14.484 1 98.81 139 PHE B O 1
ATOM 3525 N N . VAL B 1 140 ? 4.039 19.766 14.609 1 98.88 140 VAL B N 1
ATOM 3526 C CA . VAL B 1 140 ? 3.805 19.516 13.188 1 98.88 140 VAL B CA 1
ATOM 3527 C C . VAL B 1 140 ? 2.482 18.766 13 1 98.88 140 VAL B C 1
ATOM 3529 O O . VAL B 1 140 ? 2.188 17.828 13.734 1 98.88 140 VAL B O 1
ATOM 3532 N N . ALA B 1 141 ? 1.649 19.234 12.164 1 98.75 141 ALA B N 1
ATOM 3533 C CA . ALA B 1 141 ? 0.517 18.516 11.594 1 98.75 141 ALA B CA 1
ATOM 3534 C C . ALA B 1 141 ? 0.715 18.281 10.094 1 98.75 141 ALA B C 1
ATOM 3536 O O . ALA B 1 141 ? 0.303 19.109 9.273 1 98.75 141 ALA B O 1
ATOM 3537 N N . HIS B 1 142 ? 1.371 17.203 9.805 1 98.69 142 HIS B N 1
ATOM 3538 C CA . HIS B 1 142 ? 1.79 16.891 8.445 1 98.69 142 HIS B CA 1
ATOM 3539 C C . HIS B 1 142 ? 0.675 16.188 7.676 1 98.69 142 HIS B C 1
ATOM 3541 O O . HIS B 1 142 ? 0.323 15.055 7.98 1 98.69 142 HIS B O 1
ATOM 3547 N N . PRO B 1 143 ? 0.1 16.859 6.66 1 98.06 143 PRO B N 1
ATOM 3548 C CA . PRO B 1 143 ? -0.915 16.203 5.828 1 98.06 143 PRO B CA 1
ATOM 3549 C C . PRO B 1 143 ? -0.308 15.359 4.711 1 98.06 143 PRO B C 1
ATOM 3551 O O . PRO B 1 143 ? 0.899 15.422 4.469 1 98.06 143 PRO B O 1
ATOM 3554 N N . VAL B 1 144 ? -1.059 14.547 4.168 1 96.25 144 VAL B N 1
ATOM 3555 C CA . VAL B 1 144 ? -0.648 13.773 2.996 1 96.25 144 VAL B CA 1
ATOM 3556 C C . VAL B 1 144 ? -1.375 14.297 1.758 1 96.25 144 VAL B C 1
ATOM 3558 O O . VAL B 1 144 ? -2.604 14.406 1.753 1 96.25 144 VAL B O 1
ATOM 3561 N N . ASN B 1 145 ? -0.72 14.648 0.737 1 91.5 145 ASN B N 1
ATOM 3562 C CA . ASN B 1 145 ? -1.291 15.195 -0.489 1 91.5 145 ASN B CA 1
ATOM 3563 C C . ASN B 1 145 ? -1.935 14.102 -1.342 1 91.5 145 ASN B C 1
ATOM 3565 O O . ASN B 1 145 ? -1.316 13.07 -1.609 1 91.5 145 ASN B O 1
ATOM 3569 N N . PRO B 1 146 ? -3.139 14.43 -1.691 1 92.5 146 PRO B N 1
ATOM 3570 C CA . PRO B 1 146 ? -4.062 15.531 -1.434 1 92.5 146 PRO B CA 1
ATOM 3571 C C . PRO B 1 146 ? -4.863 15.352 -0.146 1 92.5 146 PRO B C 1
ATOM 3573 O O . PRO B 1 146 ? -5.641 14.398 -0.03 1 92.5 146 PRO B O 1
ATOM 3576 N N . PRO B 1 147 ? -4.805 16.281 0.704 1 94.62 147 PRO B N 1
ATOM 3577 C CA . PRO B 1 147 ? -5.305 16.094 2.066 1 94.62 147 PRO B CA 1
ATOM 3578 C C . PRO B 1 147 ? -6.809 15.828 2.111 1 94.62 147 PRO B C 1
ATOM 3580 O O . PRO B 1 147 ? -7.293 15.148 3.02 1 94.62 147 PRO B O 1
ATOM 3583 N N . TYR B 1 148 ? -7.551 16.359 1.149 1 93.62 148 TYR B N 1
ATOM 3584 C CA . TYR B 1 148 ? -9 16.219 1.179 1 93.62 148 TYR B CA 1
ATOM 3585 C C . TYR B 1 148 ? -9.414 14.773 0.947 1 93.62 148 TYR B C 1
ATOM 3587 O O . TYR B 1 148 ? -10.445 14.32 1.456 1 93.62 148 TYR B O 1
ATOM 3595 N N . TYR B 1 149 ? -8.523 13.984 0.253 1 91.25 149 TYR B N 1
ATOM 3596 C CA . TYR B 1 149 ? -8.891 12.625 -0.135 1 91.25 149 TYR B CA 1
ATOM 3597 C C . TYR B 1 149 ? -8.055 11.594 0.617 1 91.25 149 TYR B C 1
ATOM 3599 O O . TYR B 1 149 ? -8.43 10.422 0.695 1 91.25 149 TYR B O 1
ATOM 3607 N N . VAL B 1 150 ? -6.93 11.961 1.069 1 95.44 150 VAL B N 1
ATOM 3608 C CA . VAL B 1 150 ? -6.039 11.133 1.88 1 95.44 150 VAL B CA 1
ATOM 3609 C C . VAL B 1 150 ? -6.016 11.656 3.314 1 95.44 150 VAL B C 1
ATOM 3611 O O . VAL B 1 150 ? -5.273 12.586 3.629 1 95.44 150 VAL B O 1
ATOM 3614 N N . PRO B 1 151 ? -6.703 11.086 4.18 1 97.25 151 PRO B N 1
ATOM 3615 C CA . PRO B 1 151 ? -7.066 11.75 5.43 1 97.25 151 PRO B CA 1
ATOM 3616 C C . PRO B 1 151 ? -5.957 11.688 6.477 1 97.25 151 PRO B C 1
ATOM 3618 O O . PRO B 1 151 ? -6.047 12.352 7.516 1 97.25 151 PRO B O 1
ATOM 3621 N N . LEU B 1 152 ? -4.891 10.945 6.273 1 98.56 152 LEU B N 1
ATOM 3622 C CA . LEU B 1 152 ? -3.844 10.805 7.277 1 98.56 152 LEU B CA 1
ATOM 3623 C C . LEU B 1 152 ? -3.24 12.164 7.621 1 98.56 152 LEU B C 1
ATOM 3625 O O . LEU B 1 152 ? -2.977 12.977 6.73 1 98.56 152 LEU B O 1
ATOM 3629 N N . VAL B 1 153 ? -3.041 12.406 8.867 1 98.75 153 VAL B N 1
ATOM 3630 C CA . VAL B 1 153 ? -2.266 13.547 9.352 1 98.75 153 VAL B CA 1
ATOM 3631 C C . VAL B 1 153 ? -1.328 13.094 10.469 1 98.75 153 VAL B C 1
ATOM 3633 O O . VAL B 1 153 ? -1.76 12.445 11.43 1 98.75 153 VAL B O 1
ATOM 3636 N N . GLU B 1 154 ? -0.117 13.344 10.352 1 98.81 154 GLU B N 1
ATOM 3637 C CA . GLU B 1 154 ? 0.855 13.023 11.391 1 98.81 154 GLU B CA 1
ATOM 3638 C C . GLU B 1 154 ? 1.045 14.188 12.359 1 98.81 154 GLU B C 1
ATOM 3640 O O . GLU B 1 154 ? 1.385 15.297 11.938 1 98.81 154 GLU B O 1
ATOM 3645 N N . LEU B 1 155 ? 0.782 13.977 13.609 1 98.88 155 LEU B N 1
ATOM 3646 C CA . LEU B 1 155 ? 1.022 14.953 14.656 1 98.88 155 LEU B CA 1
ATOM 3647 C C . LEU B 1 155 ? 2.35 14.688 15.359 1 98.88 155 LEU B C 1
ATOM 3649 O O . LEU B 1 155 ? 2.521 13.641 15.992 1 98.88 155 LEU B O 1
ATOM 3653 N N . VAL B 1 156 ? 3.301 15.602 15.25 1 98.88 156 VAL B N 1
ATOM 3654 C CA . VAL B 1 156 ? 4.664 15.391 15.727 1 98.88 156 VAL B CA 1
ATOM 3655 C C . VAL B 1 156 ? 5.035 16.484 16.734 1 98.88 156 VAL B C 1
ATOM 3657 O O . VAL B 1 156 ? 5.168 17.656 16.359 1 98.88 156 VAL B O 1
ATOM 3660 N N . PRO B 1 157 ? 5.258 16.172 17.953 1 98.75 157 PRO B N 1
ATOM 3661 C CA . PRO B 1 157 ? 5.637 17.172 18.969 1 98.75 157 PRO B CA 1
ATOM 3662 C C . PRO B 1 157 ? 7.129 17.5 18.938 1 98.75 157 PRO B C 1
ATOM 3664 O O . PRO B 1 157 ? 7.934 16.672 18.484 1 98.75 157 PRO B O 1
ATOM 3667 N N . ALA B 1 158 ? 7.465 18.688 19.359 1 98.56 158 ALA B N 1
ATOM 3668 C CA . ALA B 1 158 ? 8.82 18.984 19.812 1 98.56 158 ALA B CA 1
ATOM 3669 C C . ALA B 1 158 ? 9.031 18.5 21.25 1 98.56 158 ALA B C 1
ATOM 3671 O O . ALA B 1 158 ? 8.07 18.156 21.938 1 98.56 158 ALA B O 1
ATOM 3672 N N . PRO B 1 159 ? 10.273 18.453 21.688 1 98.38 159 PRO B N 1
ATOM 3673 C CA . PRO B 1 159 ? 10.539 18 23.062 1 98.38 159 PRO B CA 1
ATOM 3674 C C . PRO B 1 159 ? 9.812 18.844 24.109 1 98.38 159 PRO B C 1
ATOM 3676 O O . PRO B 1 159 ? 9.523 18.359 25.203 1 98.38 159 PRO B O 1
ATOM 3679 N N . TRP B 1 160 ? 9.469 20.047 23.797 1 98.5 160 TRP B N 1
ATOM 3680 C CA . TRP B 1 160 ? 8.906 20.984 24.766 1 98.5 160 TRP B CA 1
ATOM 3681 C C . TRP B 1 160 ? 7.426 21.219 24.5 1 98.5 160 TRP B C 1
ATOM 3683 O O . TRP B 1 160 ? 6.797 22.047 25.141 1 98.5 160 TRP B O 1
ATOM 3693 N N . THR B 1 161 ? 6.832 20.547 23.484 1 98.75 161 THR B N 1
ATOM 3694 C CA . THR B 1 161 ? 5.41 20.703 23.203 1 98.75 161 THR B CA 1
ATOM 3695 C C . THR B 1 161 ? 4.566 20.172 24.359 1 98.75 161 THR B C 1
ATOM 3697 O O . THR B 1 161 ? 4.797 19.062 24.859 1 98.75 161 THR B O 1
ATOM 3700 N N . ASP B 1 162 ? 3.635 20.969 24.797 1 98.38 162 ASP B N 1
ATOM 3701 C CA . ASP B 1 162 ? 2.725 20.562 25.875 1 98.38 162 ASP B CA 1
ATOM 3702 C C . ASP B 1 162 ? 1.837 19.406 25.438 1 98.38 162 ASP B C 1
ATOM 3704 O O . ASP B 1 162 ? 1.198 19.469 24.375 1 98.38 162 ASP B O 1
ATOM 3708 N N . PRO B 1 163 ? 1.779 18.359 26.25 1 98 163 PRO B N 1
ATOM 3709 C CA . PRO B 1 163 ? 0.937 17.219 25.891 1 98 163 PRO B CA 1
ATOM 3710 C C . PRO B 1 163 ? -0.521 17.609 25.656 1 98 163 PRO B C 1
ATOM 3712 O O . PRO B 1 163 ? -1.204 17 24.828 1 98 163 PRO B O 1
ATOM 3715 N N . ASP B 1 164 ? -0.975 18.562 26.328 1 98.12 164 ASP B N 1
ATOM 3716 C CA . ASP B 1 164 ? -2.359 19 26.172 1 98.12 164 ASP B CA 1
ATOM 3717 C C . ASP B 1 164 ? -2.602 19.562 24.766 1 98.12 164 ASP B C 1
ATOM 3719 O O . ASP B 1 164 ? -3.707 19.453 24.234 1 98.12 164 ASP B O 1
ATOM 3723 N N . VAL B 1 165 ? -1.582 20.188 24.25 1 98.31 165 VAL B N 1
ATOM 3724 C CA . VAL B 1 165 ? -1.661 20.703 22.891 1 98.31 165 VAL B CA 1
ATOM 3725 C C . VAL B 1 165 ? -1.892 19.562 21.906 1 98.31 165 VAL B C 1
ATOM 3727 O O . VAL B 1 165 ? -2.707 19.672 20.984 1 98.31 165 VAL B O 1
ATOM 3730 N N . MET B 1 166 ? -1.208 18.469 22.125 1 98.5 166 MET B N 1
ATOM 3731 C CA . MET B 1 166 ? -1.333 17.312 21.25 1 98.5 166 MET B CA 1
ATOM 3732 C C . MET B 1 166 ? -2.727 16.703 21.344 1 98.5 166 MET B C 1
ATOM 3734 O O . MET B 1 166 ? -3.283 16.25 20.344 1 98.5 166 MET B O 1
ATOM 3738 N N . VAL B 1 167 ? -3.266 16.703 22.5 1 98.44 167 VAL B N 1
ATOM 3739 C CA . VAL B 1 167 ? -4.613 16.188 22.719 1 98.44 167 VAL B CA 1
ATOM 3740 C C . VAL B 1 167 ? -5.625 17.047 21.969 1 98.44 167 VAL B C 1
ATOM 3742 O O . VAL B 1 167 ? -6.496 16.531 21.266 1 98.44 167 VAL B O 1
ATOM 3745 N N . ARG B 1 168 ? -5.484 18.344 22.094 1 97.88 168 ARG B N 1
ATOM 3746 C CA . ARG B 1 168 ? -6.387 19.266 21.422 1 97.88 168 ARG B CA 1
ATOM 3747 C C . ARG B 1 168 ? -6.242 19.172 19.906 1 97.88 168 ARG B C 1
ATOM 3749 O O . ARG B 1 168 ? -7.234 19.203 19.172 1 97.88 168 ARG B O 1
ATOM 3756 N N . ALA B 1 169 ? -5.008 19.062 19.469 1 98.31 169 ALA B N 1
ATOM 3757 C CA . ALA B 1 169 ? -4.738 18.922 18.047 1 98.31 169 ALA B CA 1
ATOM 3758 C C . ALA B 1 169 ? -5.406 17.672 17.469 1 98.31 169 ALA B C 1
ATOM 3760 O O . ALA B 1 169 ? -6.031 17.734 16.406 1 98.31 169 ALA B O 1
ATOM 3761 N N . ARG B 1 170 ? -5.219 16.594 18.141 1 98.62 170 ARG B N 1
ATOM 3762 C CA . ARG B 1 170 ? -5.824 15.352 17.703 1 98.62 170 ARG B CA 1
ATOM 3763 C C . ARG B 1 170 ? -7.34 15.484 17.594 1 98.62 170 ARG B C 1
ATOM 3765 O O . ARG B 1 170 ? -7.938 15.078 16.594 1 98.62 170 ARG B O 1
ATOM 3772 N N . ALA B 1 171 ? -7.945 16 18.625 1 98.44 171 ALA B N 1
ATOM 3773 C CA . ALA B 1 171 ? -9.398 16.188 18.625 1 98.44 171 ALA B CA 1
ATOM 3774 C C . ALA B 1 171 ? -9.852 17.047 17.453 1 98.44 171 ALA B C 1
ATOM 3776 O O . ALA 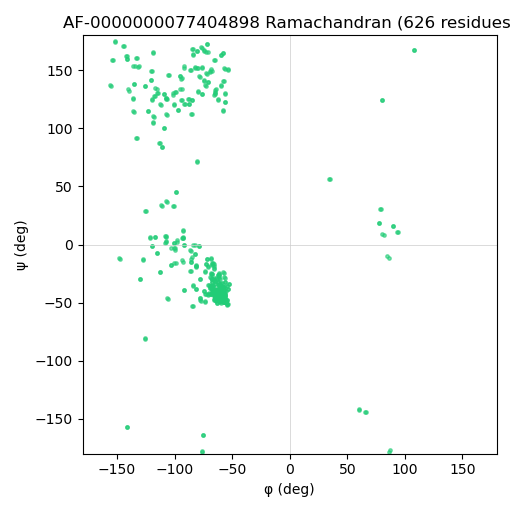B 1 171 ? -10.875 16.766 16.828 1 98.44 171 ALA B O 1
ATOM 3777 N N . LEU B 1 172 ? -9.102 18.094 17.203 1 98.19 172 LEU B N 1
ATOM 3778 C CA . LEU B 1 172 ? -9.422 18.984 16.094 1 98.19 172 LEU B CA 1
ATOM 3779 C C . LEU B 1 172 ? -9.359 18.25 14.766 1 98.19 172 LEU B C 1
ATOM 3781 O O . LEU B 1 172 ? -10.258 18.391 13.93 1 98.19 172 LEU B O 1
ATOM 3785 N N . MET B 1 173 ? -8.281 17.453 14.547 1 98.56 173 MET B N 1
ATOM 3786 C CA . MET B 1 173 ? -8.125 16.703 13.305 1 98.56 173 MET B CA 1
ATOM 3787 C C . MET B 1 173 ? -9.242 15.68 13.133 1 98.56 173 MET B C 1
ATOM 3789 O O . MET B 1 173 ? -9.766 15.508 12.031 1 98.56 173 MET B O 1
ATOM 3793 N N . GLU B 1 174 ? -9.586 15.031 14.203 1 98.25 174 GLU B N 1
ATOM 3794 C CA . GLU B 1 174 ? -10.695 14.086 14.156 1 98.25 174 GLU B CA 1
ATOM 3795 C C . GLU B 1 174 ? -12.008 14.781 13.812 1 98.25 174 GLU B C 1
ATOM 3797 O O . GLU B 1 174 ? -12.812 14.25 13.047 1 98.25 174 GLU B O 1
ATOM 3802 N N . ARG B 1 175 ? -12.188 15.945 14.344 1 97.25 175 ARG B N 1
ATOM 3803 C CA . ARG B 1 175 ? -13.406 16.703 14.109 1 97.25 175 ARG B CA 1
ATOM 3804 C C . ARG B 1 175 ? -13.586 17.031 12.633 1 97.25 175 ARG B C 1
ATOM 3806 O O . ARG B 1 175 ? -14.711 17.062 12.125 1 97.25 175 ARG B O 1
ATOM 3813 N N . ILE B 1 176 ? -12.523 17.25 11.953 1 97 176 ILE B N 1
ATOM 3814 C CA . ILE B 1 176 ? -12.641 17.625 10.547 1 97 176 ILE B CA 1
ATOM 3815 C C . ILE B 1 176 ? -12.562 16.391 9.664 1 97 176 ILE B C 1
ATOM 3817 O O . ILE B 1 176 ? -12.414 16.5 8.445 1 97 176 ILE B O 1
ATOM 3821 N N . GLY B 1 177 ? -12.531 15.234 10.242 1 96.44 177 GLY B N 1
ATOM 3822 C CA . GLY B 1 177 ? -12.664 14 9.492 1 96.44 177 GLY B CA 1
ATOM 3823 C C . GLY B 1 177 ? -11.328 13.406 9.078 1 96.44 177 GLY B C 1
ATOM 3824 O O . GLY B 1 177 ? -11.281 12.484 8.258 1 96.44 177 GLY B O 1
ATOM 3825 N N . GLN B 1 178 ? -10.242 13.898 9.586 1 98 178 GLN B N 1
ATOM 3826 C CA . GLN B 1 178 ? -8.93 13.344 9.289 1 98 178 GLN B CA 1
ATOM 3827 C C . GLN B 1 178 ? -8.609 12.156 10.203 1 98 178 GLN B C 1
ATOM 3829 O O . GLN B 1 178 ? -9.383 11.844 11.117 1 98 178 GLN B O 1
ATOM 3834 N N . SER B 1 179 ? -7.57 11.43 9.875 1 98.31 179 SER B N 1
ATOM 3835 C CA . SER B 1 179 ? -7.062 10.305 10.648 1 98.31 179 SER B CA 1
ATOM 3836 C C . SER B 1 179 ? -5.711 10.625 11.273 1 98.31 179 SER B C 1
ATOM 3838 O O . SER B 1 179 ? -4.664 10.25 10.742 1 98.31 179 SER B O 1
ATOM 3840 N N . PRO B 1 180 ? -5.789 11.289 12.438 1 98.75 180 PRO B N 1
ATOM 3841 C CA . PRO B 1 180 ? -4.523 11.688 13.062 1 98.75 180 PRO B CA 1
ATOM 3842 C C . PRO B 1 180 ? -3.768 10.5 13.664 1 98.75 180 PRO B C 1
ATOM 3844 O O . PRO B 1 180 ? -4.383 9.594 14.219 1 98.75 180 PRO B O 1
ATOM 3847 N N . VAL B 1 181 ? -2.508 10.43 13.469 1 98.75 181 VAL B N 1
ATOM 3848 C CA . VAL B 1 181 ? -1.578 9.594 14.227 1 98.75 181 VAL B CA 1
ATOM 3849 C C . VAL B 1 181 ? -0.605 10.477 15 1 98.75 181 VAL B C 1
ATOM 3851 O O . VAL B 1 181 ? -0.074 11.453 14.461 1 98.75 181 VAL B O 1
ATOM 3854 N N . THR B 1 182 ? -0.449 10.211 16.281 1 98.69 182 THR B N 1
ATOM 3855 C CA . THR B 1 182 ? 0.355 11.062 17.141 1 98.69 182 THR B CA 1
ATOM 3856 C C . THR B 1 182 ? 1.677 10.383 17.5 1 98.69 182 THR B C 1
ATOM 3858 O O . THR B 1 182 ? 1.695 9.383 18.203 1 98.69 182 THR B O 1
ATOM 3861 N N . LEU B 1 183 ? 2.754 10.914 16.984 1 98.62 183 LEU B N 1
ATOM 3862 C CA . LEU B 1 183 ? 4.07 10.43 17.375 1 98.62 183 LEU B CA 1
ATOM 3863 C C . LEU B 1 183 ? 4.414 10.867 18.797 1 98.62 183 LEU B C 1
ATOM 3865 O O . LEU B 1 183 ? 4.078 11.984 19.203 1 98.62 183 LEU B O 1
ATOM 3869 N N . THR B 1 184 ? 5.141 10.078 19.531 1 98.19 184 THR B N 1
ATOM 3870 C CA . THR B 1 184 ? 5.488 10.391 20.906 1 98.19 184 THR B CA 1
ATOM 3871 C C . THR B 1 184 ? 6.68 11.352 20.953 1 98.19 184 THR B C 1
ATOM 3873 O O . THR B 1 184 ? 6.938 11.969 22 1 98.19 184 THR B O 1
ATOM 3876 N N . LYS B 1 185 ? 7.383 11.414 19.922 1 97.62 185 LYS B N 1
ATOM 3877 C CA . LYS B 1 185 ? 8.562 12.273 19.797 1 97.62 185 LYS B CA 1
ATOM 3878 C C . LYS B 1 185 ? 8.82 12.641 18.344 1 97.62 185 LYS B C 1
ATOM 3880 O O . LYS B 1 185 ? 8.289 12.008 17.422 1 97.62 185 LYS B O 1
ATOM 3885 N N . GLU B 1 186 ? 9.555 13.742 18.203 1 97.31 186 GLU B N 1
ATOM 3886 C CA . GLU B 1 186 ? 9.93 14.086 16.828 1 97.31 186 GLU B CA 1
ATOM 3887 C C . GLU B 1 186 ? 10.961 13.109 16.281 1 97.31 186 GLU B C 1
ATOM 3889 O O . GLU B 1 186 ? 11.836 12.633 17.016 1 97.31 186 GLU B O 1
ATOM 3894 N N . MET B 1 187 ? 10.781 12.766 15.031 1 94.88 187 MET B N 1
ATOM 3895 C CA . MET B 1 187 ? 11.648 11.836 14.305 1 94.88 187 MET B CA 1
ATOM 3896 C C . MET B 1 187 ? 11.875 12.312 12.875 1 94.88 187 MET B C 1
ATOM 3898 O O . MET B 1 187 ? 10.93 12.688 12.18 1 94.88 187 MET B O 1
ATOM 3902 N N . PRO B 1 188 ? 13.164 12.258 12.492 1 94.38 188 PRO B N 1
ATOM 3903 C CA . PRO B 1 188 ? 13.383 12.586 11.078 1 94.38 188 PRO B CA 1
ATOM 3904 C C . PRO B 1 188 ? 12.578 11.695 10.133 1 94.38 188 PRO B C 1
ATOM 3906 O O . PRO B 1 188 ? 12.625 10.469 10.242 1 94.38 188 PRO B O 1
ATOM 3909 N N . GLY B 1 189 ? 11.898 12.297 9.242 1 95.44 189 GLY B N 1
ATOM 3910 C CA . GLY B 1 189 ? 11.102 11.555 8.273 1 95.44 189 GLY B CA 1
ATOM 3911 C C . GLY B 1 189 ? 9.711 11.211 8.781 1 95.44 189 GLY B C 1
ATOM 3912 O O . GLY B 1 189 ? 8.859 10.758 8.016 1 95.44 189 GLY B O 1
ATOM 3913 N N . PHE B 1 190 ? 9.5 11.43 10.156 1 97.94 190 PHE B N 1
ATOM 3914 C CA . PHE B 1 190 ? 8.219 11.094 10.773 1 97.94 190 PHE B CA 1
ATOM 3915 C C . PHE B 1 190 ? 7.922 9.602 10.625 1 97.94 190 PHE B C 1
ATOM 3917 O O . PHE B 1 190 ? 8.781 8.766 10.906 1 97.94 190 PHE B O 1
ATOM 3924 N N . ALA B 1 191 ? 6.699 9.227 10.398 1 98.31 191 ALA B N 1
ATOM 3925 C CA . ALA B 1 191 ? 6.391 7.805 10.227 1 98.31 191 ALA B CA 1
ATOM 3926 C C . ALA B 1 191 ? 6.109 7.477 8.766 1 98.31 191 ALA B C 1
ATOM 3928 O O . ALA B 1 191 ? 6.648 6.508 8.227 1 98.31 191 ALA B O 1
ATOM 3929 N N . LEU B 1 192 ? 5.297 8.281 8.125 1 98.56 192 LEU B N 1
ATOM 3930 C CA . LEU B 1 192 ? 4.883 8.031 6.75 1 98.56 192 LEU B CA 1
ATOM 3931 C C . LEU B 1 192 ? 6.09 7.988 5.82 1 98.56 192 LEU B C 1
ATOM 3933 O O . LEU B 1 192 ? 6.262 7.027 5.066 1 98.56 192 LEU B O 1
ATOM 3937 N N . ASN B 1 193 ? 6.945 8.977 5.887 1 98.25 193 ASN B N 1
ATOM 3938 C CA . ASN B 1 193 ? 8.109 9.016 5.008 1 98.25 193 ASN B CA 1
ATOM 3939 C C . ASN B 1 193 ? 9.078 7.875 5.297 1 98.25 193 ASN B C 1
ATOM 3941 O O . ASN B 1 193 ? 9.68 7.32 4.379 1 98.25 193 ASN B O 1
ATOM 3945 N N . ARG B 1 194 ? 9.242 7.605 6.582 1 98.56 194 ARG B N 1
ATOM 3946 C CA . ARG B 1 194 ? 10.148 6.52 6.93 1 98.56 194 ARG B CA 1
ATOM 3947 C C . ARG B 1 194 ? 9.695 5.207 6.301 1 98.56 194 ARG B C 1
ATOM 3949 O O . ARG B 1 194 ? 10.5 4.473 5.727 1 98.56 194 ARG B O 1
ATOM 3956 N N . ILE B 1 195 ? 8.391 4.852 6.402 1 98.81 195 ILE B N 1
ATOM 3957 C CA . ILE B 1 195 ? 7.867 3.639 5.785 1 98.81 195 ILE B CA 1
ATOM 3958 C C . ILE B 1 195 ? 8 3.73 4.266 1 98.81 195 ILE B C 1
ATOM 3960 O O . ILE B 1 195 ? 8.406 2.766 3.615 1 98.81 195 ILE B O 1
ATOM 3964 N N . GLN B 1 196 ? 7.668 4.871 3.654 1 98.69 196 GLN B N 1
ATOM 3965 C CA . GLN B 1 196 ? 7.812 5.086 2.219 1 98.69 196 GLN B CA 1
ATOM 3966 C C . GLN B 1 196 ? 9.258 4.891 1.775 1 98.69 196 GLN B C 1
ATOM 3968 O O . GLN B 1 196 ? 9.516 4.316 0.717 1 98.69 196 GLN B O 1
ATOM 3973 N N . TYR B 1 197 ? 10.211 5.414 2.57 1 98.75 197 TYR B N 1
ATOM 3974 C CA . TYR B 1 197 ? 11.625 5.293 2.221 1 98.75 197 TYR B CA 1
ATOM 3975 C C . TYR B 1 197 ? 12.086 3.84 2.297 1 98.75 197 TYR B C 1
ATOM 3977 O O . TYR B 1 197 ? 12.898 3.396 1.485 1 98.75 197 TYR B O 1
ATOM 3985 N N . ALA B 1 198 ? 11.586 3.094 3.301 1 98.81 198 ALA B N 1
ATOM 3986 C CA . ALA B 1 198 ? 11.875 1.664 3.338 1 98.81 198 ALA B CA 1
ATOM 3987 C C . ALA B 1 198 ? 11.438 0.982 2.045 1 98.81 198 ALA B C 1
ATOM 3989 O O . ALA B 1 198 ? 12.18 0.182 1.475 1 98.81 198 ALA B O 1
ATOM 3990 N N . ILE B 1 199 ? 10.266 1.292 1.572 1 98.88 199 ILE B N 1
ATOM 3991 C CA . ILE B 1 199 ? 9.711 0.743 0.338 1 98.88 199 ILE B CA 1
ATOM 3992 C C . ILE B 1 199 ? 10.578 1.163 -0.846 1 98.88 199 ILE B C 1
ATOM 3994 O O . ILE B 1 199 ? 11.008 0.323 -1.64 1 98.88 199 ILE B O 1
ATOM 3998 N N . LEU B 1 200 ? 10.867 2.455 -0.948 1 98.81 200 LEU B N 1
ATOM 3999 C CA . LEU B 1 200 ? 11.617 2.996 -2.074 1 98.81 200 LEU B CA 1
ATOM 4000 C C . LEU B 1 200 ? 13.008 2.385 -2.141 1 98.81 200 LEU B C 1
ATOM 4002 O O . LEU B 1 200 ? 13.5 2.062 -3.225 1 98.81 200 LEU B O 1
ATOM 4006 N N . ASN B 1 201 ? 13.641 2.27 -0.982 1 98.81 201 ASN B N 1
ATOM 4007 C CA . ASN B 1 201 ? 14.977 1.68 -0.946 1 98.81 201 ASN B CA 1
ATOM 4008 C C . ASN B 1 201 ? 14.992 0.286 -1.569 1 98.81 201 ASN B C 1
ATOM 4010 O O . ASN B 1 201 ? 15.82 -0.007 -2.428 1 98.81 201 ASN B O 1
ATOM 4014 N N . GLU B 1 202 ? 14.055 -0.556 -1.132 1 98.81 202 GLU B N 1
ATOM 4015 C CA . GLU B 1 202 ? 14.055 -1.925 -1.641 1 98.81 202 GLU B CA 1
ATOM 4016 C C . GLU B 1 202 ? 13.648 -1.966 -3.111 1 98.81 202 GLU B C 1
ATOM 4018 O O . GLU B 1 202 ? 14.242 -2.693 -3.904 1 98.81 202 GLU B O 1
ATOM 4023 N N . CYS B 1 203 ? 12.633 -1.188 -3.51 1 98.75 203 CYS B N 1
ATOM 4024 C CA . CYS B 1 203 ? 12.227 -1.121 -4.906 1 98.75 203 CYS B CA 1
ATOM 4025 C C . CYS B 1 203 ? 13.375 -0.667 -5.793 1 98.75 203 CYS B C 1
ATOM 4027 O O . CYS B 1 203 ? 13.617 -1.251 -6.852 1 98.75 203 CYS B O 1
ATOM 4029 N N . TRP B 1 204 ? 14.062 0.371 -5.34 1 98.75 204 TRP B N 1
ATOM 4030 C CA . TRP B 1 204 ? 15.195 0.906 -6.086 1 98.75 204 TRP B CA 1
ATOM 4031 C C . TRP B 1 204 ? 16.281 -0.151 -6.258 1 98.75 204 TRP B C 1
ATOM 4033 O O . TRP B 1 204 ? 16.828 -0.324 -7.355 1 98.75 204 TRP B O 1
ATOM 4043 N N . ASN B 1 205 ? 16.609 -0.836 -5.219 1 98.31 205 ASN B N 1
ATOM 4044 C CA . ASN B 1 205 ? 17.656 -1.851 -5.258 1 98.31 205 ASN B CA 1
ATOM 4045 C C . ASN B 1 205 ? 17.281 -3.008 -6.18 1 98.31 205 ASN B C 1
ATOM 4047 O O . ASN B 1 205 ? 18.125 -3.545 -6.891 1 98.31 205 ASN B O 1
ATOM 4051 N N . LEU B 1 206 ? 15.992 -3.434 -6.176 1 98.38 206 LEU B N 1
ATOM 4052 C CA . LEU B 1 206 ? 15.539 -4.496 -7.066 1 98.38 206 LEU B CA 1
ATOM 4053 C C . LEU B 1 206 ? 15.719 -4.102 -8.523 1 98.38 206 LEU B C 1
ATOM 4055 O O . LEU B 1 206 ? 16.094 -4.934 -9.359 1 98.38 206 LEU B O 1
ATOM 4059 N N . VAL B 1 207 ? 15.469 -2.836 -8.836 1 98.12 207 VAL B N 1
ATOM 4060 C CA . VAL B 1 207 ? 15.633 -2.338 -10.203 1 98.12 207 VAL B CA 1
ATOM 4061 C C . VAL B 1 207 ? 17.125 -2.201 -10.523 1 98.12 207 VAL B C 1
ATOM 4063 O O . VAL B 1 207 ? 17.578 -2.67 -11.562 1 98.12 207 VAL B O 1
ATOM 4066 N N . ASN B 1 208 ? 17.828 -1.564 -9.617 1 96.94 208 ASN B N 1
ATOM 4067 C CA . ASN B 1 208 ? 19.25 -1.296 -9.812 1 96.94 208 ASN B CA 1
ATOM 4068 C C . ASN B 1 208 ? 20.047 -2.586 -9.969 1 96.94 208 ASN B C 1
ATOM 4070 O O . ASN B 1 208 ? 21.016 -2.625 -10.719 1 96.94 208 ASN B O 1
ATOM 4074 N N . ASP B 1 209 ? 19.672 -3.623 -9.305 1 96 209 ASP B N 1
ATOM 4075 C CA . ASP B 1 209 ? 20.359 -4.914 -9.352 1 96 209 ASP B CA 1
ATOM 4076 C C . ASP B 1 209 ? 19.891 -5.734 -10.555 1 96 209 ASP B C 1
ATOM 4078 O O . ASP B 1 209 ? 20.344 -6.863 -10.75 1 96 209 ASP B O 1
ATOM 4082 N N . GLY B 1 210 ? 19 -5.203 -11.312 1 96.56 210 GLY B N 1
ATOM 4083 C CA . GLY B 1 210 ? 18.562 -5.852 -12.539 1 96.56 210 GLY B CA 1
ATOM 4084 C C . GLY B 1 210 ? 17.594 -6.996 -12.297 1 96.56 210 GLY B C 1
ATOM 4085 O O . GLY B 1 210 ? 17.453 -7.883 -13.141 1 96.56 210 GLY B O 1
ATOM 4086 N N . VAL B 1 211 ? 16.984 -7.031 -11.125 1 97.69 211 VAL B N 1
ATOM 4087 C CA . VAL B 1 211 ? 16.078 -8.117 -10.773 1 97.69 211 VAL B CA 1
ATOM 4088 C C . VAL B 1 211 ? 14.719 -7.902 -11.453 1 97.69 211 VAL B C 1
ATOM 4090 O O . VAL B 1 211 ? 14.133 -8.844 -11.984 1 97.69 211 VAL B O 1
ATOM 4093 N N . LEU B 1 212 ? 14.203 -6.715 -11.398 1 98.25 212 LEU B N 1
ATOM 4094 C CA . LEU B 1 212 ? 12.938 -6.312 -12.008 1 98.25 212 LEU B CA 1
ATOM 4095 C C . LEU B 1 212 ? 13.078 -4.969 -12.711 1 98.25 212 LEU B C 1
ATOM 4097 O O . LEU B 1 212 ? 13.953 -4.168 -12.367 1 98.25 212 LEU B O 1
ATOM 4101 N N . THR B 1 213 ? 12.242 -4.746 -13.711 1 98.25 213 THR B N 1
ATOM 4102 C CA . THR B 1 213 ? 12.117 -3.414 -14.297 1 98.25 213 THR B CA 1
ATOM 4103 C C . THR B 1 213 ? 11.297 -2.498 -13.391 1 98.25 213 THR B C 1
ATOM 4105 O O . THR B 1 213 ? 10.68 -2.957 -12.43 1 98.25 213 THR B O 1
ATOM 4108 N N . VAL B 1 214 ? 11.289 -1.209 -13.695 1 98.5 214 VAL B N 1
ATOM 4109 C CA . VAL B 1 214 ? 10.492 -0.236 -12.953 1 98.5 214 VAL B CA 1
ATOM 4110 C C . VAL B 1 214 ? 9.008 -0.604 -13.039 1 98.5 214 VAL B C 1
ATOM 4112 O O . VAL B 1 214 ? 8.305 -0.607 -12.031 1 98.5 214 VAL B O 1
ATOM 4115 N N . ALA B 1 215 ? 8.57 -0.94 -14.227 1 98.25 215 ALA B N 1
ATOM 4116 C CA . ALA B 1 215 ? 7.168 -1.3 -14.43 1 98.25 215 ALA B CA 1
ATOM 4117 C C . ALA B 1 215 ? 6.789 -2.516 -13.586 1 98.25 215 ALA B C 1
ATOM 4119 O O . ALA B 1 215 ? 5.707 -2.555 -12.992 1 98.25 215 ALA B O 1
ATOM 4120 N N . GLU B 1 216 ? 7.664 -3.471 -13.484 1 98.38 216 GLU B N 1
ATOM 4121 C CA . GLU B 1 216 ? 7.383 -4.707 -12.766 1 98.38 216 GLU B CA 1
ATOM 4122 C C . GLU B 1 216 ? 7.383 -4.477 -11.258 1 98.38 216 GLU B C 1
ATOM 4124 O O . GLU B 1 216 ? 6.52 -4.992 -10.539 1 98.38 216 GLU B O 1
ATOM 4129 N N . VAL B 1 217 ? 8.344 -3.719 -10.781 1 98.44 217 VAL B N 1
ATOM 4130 C CA . VAL B 1 217 ? 8.398 -3.445 -9.352 1 98.44 217 VAL B CA 1
ATOM 4131 C C . VAL B 1 217 ? 7.148 -2.689 -8.914 1 98.44 217 VAL B C 1
ATOM 4133 O O . VAL B 1 217 ? 6.586 -2.961 -7.855 1 98.44 217 VAL B O 1
ATOM 4136 N N . ASP B 1 218 ? 6.734 -1.719 -9.688 1 98.69 218 ASP B N 1
ATOM 4137 C CA . ASP B 1 218 ? 5.508 -0.984 -9.398 1 98.69 218 ASP B CA 1
ATOM 4138 C C . ASP B 1 218 ? 4.297 -1.913 -9.414 1 98.69 218 ASP B C 1
ATOM 4140 O O . ASP B 1 218 ? 3.377 -1.757 -8.602 1 98.69 218 ASP B O 1
ATOM 4144 N N . THR B 1 219 ? 4.297 -2.896 -10.266 1 98.62 219 THR B N 1
ATOM 4145 C CA . THR B 1 219 ? 3.203 -3.857 -10.352 1 98.62 219 THR B CA 1
ATOM 4146 C C . THR B 1 219 ? 3.133 -4.715 -9.094 1 98.62 219 THR B C 1
ATOM 4148 O O . THR B 1 219 ? 2.045 -5.07 -8.633 1 98.62 219 THR B O 1
ATOM 4151 N N . VAL B 1 220 ? 4.27 -5.07 -8.516 1 98.75 220 VAL B N 1
ATOM 4152 C CA . VAL B 1 220 ? 4.301 -5.824 -7.266 1 98.75 220 VAL B CA 1
ATOM 4153 C C . VAL B 1 220 ? 3.451 -5.117 -6.215 1 98.75 220 VAL B C 1
ATOM 4155 O O . VAL B 1 220 ? 2.779 -5.766 -5.41 1 98.75 220 VAL B O 1
ATOM 4158 N N . MET B 1 221 ? 3.482 -3.805 -6.312 1 98.69 221 MET B N 1
ATOM 4159 C CA . MET B 1 221 ? 2.709 -3.023 -5.352 1 98.69 221 MET B CA 1
ATOM 4160 C C . MET B 1 221 ? 1.258 -2.893 -5.801 1 98.69 221 MET B C 1
ATOM 4162 O O . MET B 1 221 ? 0.344 -3.33 -5.102 1 98.69 221 MET B O 1
ATOM 4166 N N . THR B 1 222 ? 0.949 -2.436 -7.031 1 98.31 222 THR B N 1
ATOM 4167 C CA . THR B 1 222 ? -0.386 -2.055 -7.48 1 98.31 222 THR B CA 1
ATOM 4168 C C . THR B 1 222 ? -1.3 -3.273 -7.555 1 98.31 222 THR B C 1
ATOM 4170 O O . THR B 1 222 ? -2.506 -3.17 -7.32 1 98.31 222 THR B O 1
ATOM 4173 N N . ASP B 1 223 ? -0.681 -4.414 -7.824 1 98.06 223 ASP B N 1
ATOM 4174 C CA . ASP B 1 223 ? -1.487 -5.613 -8.047 1 98.06 223 ASP B CA 1
ATOM 4175 C C . ASP B 1 223 ? -1.194 -6.676 -6.996 1 98.06 223 ASP B C 1
ATOM 4177 O O . ASP B 1 223 ? -1.702 -7.797 -7.078 1 98.06 223 ASP B O 1
ATOM 4181 N N . GLY B 1 224 ? -0.398 -6.344 -5.988 1 98.06 224 GLY B N 1
ATOM 4182 C CA . GLY B 1 224 ? -0.045 -7.262 -4.914 1 98.06 224 GLY B CA 1
ATOM 4183 C C . GLY B 1 224 ? -0.348 -6.711 -3.533 1 98.06 224 GLY B C 1
ATOM 4184 O O . GLY B 1 224 ? -1.431 -6.941 -2.992 1 98.06 224 GLY B O 1
ATOM 4185 N N . LEU B 1 225 ? 0.532 -5.852 -3.006 1 98.44 225 LEU B N 1
ATOM 4186 C CA . LEU B 1 225 ? 0.452 -5.387 -1.624 1 98.44 225 LEU B CA 1
ATOM 4187 C C . LEU B 1 225 ? -0.555 -4.25 -1.488 1 98.44 225 LEU B C 1
ATOM 4189 O O . LEU B 1 225 ? -1.282 -4.176 -0.496 1 98.44 225 LEU B O 1
ATOM 4193 N N . GLY B 1 226 ? -0.617 -3.342 -2.469 1 98.19 226 GLY B N 1
ATOM 4194 C CA . GLY B 1 226 ? -1.385 -2.107 -2.426 1 98.19 226 GLY B CA 1
ATOM 4195 C C . GLY B 1 226 ? -2.859 -2.332 -2.148 1 98.19 226 GLY B C 1
ATOM 4196 O O . GLY B 1 226 ? -3.434 -1.689 -1.267 1 98.19 226 GLY B O 1
ATOM 4197 N N . PRO B 1 227 ? -3.502 -3.27 -2.814 1 97.44 227 PRO B N 1
ATOM 4198 C CA . PRO B 1 227 ? -4.93 -3.514 -2.604 1 97.44 227 PRO B CA 1
ATOM 4199 C C . PRO B 1 227 ? -5.266 -3.836 -1.148 1 97.44 227 PRO B C 1
ATOM 4201 O O . PRO B 1 227 ? -6.281 -3.367 -0.625 1 97.44 227 PRO B O 1
ATOM 4204 N N . ARG B 1 228 ? -4.43 -4.582 -0.496 1 96.88 228 ARG B N 1
ATOM 4205 C CA . ARG B 1 228 ? -4.656 -4.887 0.913 1 96.88 228 ARG B CA 1
ATOM 4206 C C . ARG B 1 228 ? -4.422 -3.656 1.783 1 96.88 228 ARG B C 1
ATOM 4208 O O . ARG B 1 228 ? -5.223 -3.357 2.672 1 96.88 228 ARG B O 1
ATOM 4215 N N . TYR B 1 229 ? -3.4 -2.953 1.503 1 98.19 229 TYR B N 1
ATOM 4216 C CA . TYR B 1 229 ? -2.955 -1.853 2.352 1 98.19 229 TYR B CA 1
ATOM 4217 C C . TYR B 1 229 ? -3.898 -0.661 2.238 1 98.19 229 TYR B C 1
ATOM 4219 O O . TYR B 1 229 ? -3.887 0.23 3.09 1 98.19 229 TYR B O 1
ATOM 4227 N N . ALA B 1 230 ? -4.684 -0.694 1.195 1 97.62 230 ALA B N 1
ATOM 4228 C CA . ALA B 1 230 ? -5.699 0.346 1.076 1 97.62 230 ALA B CA 1
ATOM 4229 C C . ALA B 1 230 ? -6.75 0.214 2.176 1 97.62 230 ALA B C 1
ATOM 4231 O O . ALA B 1 230 ? -7.492 1.159 2.451 1 97.62 230 ALA B O 1
ATOM 4232 N N . PHE B 1 231 ? -6.812 -0.998 2.871 1 97.5 231 PHE B N 1
ATOM 4233 C CA . PHE B 1 231 ? -7.902 -1.234 3.811 1 97.5 231 PHE B CA 1
ATOM 4234 C C . PHE B 1 231 ? -7.367 -1.719 5.152 1 97.5 231 PHE B C 1
ATOM 4236 O O . PHE B 1 231 ? -8.008 -1.528 6.188 1 97.5 231 PHE B O 1
ATOM 4243 N N . MET B 1 232 ? -6.277 -2.387 5.137 1 97.69 232 MET B N 1
ATOM 4244 C CA . MET B 1 232 ? -5.691 -2.912 6.367 1 97.69 232 MET B CA 1
ATOM 4245 C C . MET B 1 232 ? -4.188 -2.656 6.406 1 97.69 232 MET B C 1
ATOM 4247 O O . MET B 1 232 ? -3.508 -2.77 5.383 1 97.69 232 MET B O 1
ATOM 4251 N N . GLY B 1 233 ? -3.727 -2.273 7.547 1 98.38 233 GLY B N 1
ATOM 4252 C CA . GLY B 1 233 ? -2.312 -1.966 7.688 1 98.38 233 GLY B CA 1
ATOM 4253 C C . GLY B 1 233 ? -1.428 -3.197 7.652 1 98.38 233 GLY B C 1
ATOM 4254 O O . GLY B 1 233 ? -1.924 -4.324 7.668 1 98.38 233 GLY B O 1
ATOM 4255 N N . PRO B 1 234 ? -0.118 -3.031 7.621 1 98.69 234 PRO B N 1
ATOM 4256 C CA . PRO B 1 234 ? 0.83 -4.141 7.496 1 98.69 234 PRO B CA 1
ATOM 4257 C C . PRO B 1 234 ? 0.771 -5.102 8.68 1 98.69 234 PRO B C 1
ATOM 4259 O O . PRO B 1 234 ? 0.862 -6.32 8.5 1 98.69 234 PRO B O 1
ATOM 4262 N N . LEU B 1 235 ? 0.644 -4.605 9.906 1 98.75 235 LEU B N 1
ATOM 4263 C CA . LEU B 1 235 ? 0.661 -5.477 11.07 1 98.75 235 LEU B CA 1
ATOM 4264 C C . LEU B 1 235 ? -0.647 -6.25 11.1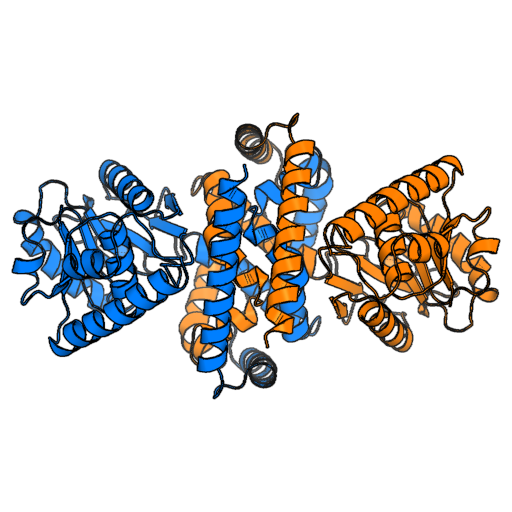95 1 98.75 235 LEU B C 1
ATOM 4266 O O . LEU B 1 235 ? -0.644 -7.434 11.539 1 98.75 235 LEU B O 1
ATOM 4270 N N . GLU B 1 236 ? -1.729 -5.578 10.914 1 98.56 236 GLU B N 1
ATOM 4271 C CA . GLU B 1 236 ? -2.996 -6.305 10.875 1 98.56 236 GLU B CA 1
ATOM 4272 C C . GLU B 1 236 ? -2.986 -7.379 9.797 1 98.56 236 GLU B C 1
ATOM 4274 O O . GLU B 1 236 ? -3.514 -8.477 10 1 98.56 236 GLU B O 1
ATOM 4279 N N . THR B 1 237 ? -2.443 -7.051 8.617 1 98 237 THR B N 1
ATOM 4280 C CA . THR B 1 237 ? -2.316 -8.031 7.539 1 98 237 THR B CA 1
ATOM 4281 C C . THR B 1 237 ? -1.571 -9.266 8.023 1 98 237 THR B C 1
ATOM 4283 O O . THR B 1 237 ? -2.014 -10.398 7.789 1 98 237 THR B O 1
ATOM 4286 N N . ALA B 1 238 ? -0.469 -9.062 8.688 1 98.06 238 ALA B N 1
ATOM 4287 C CA . ALA B 1 238 ? 0.307 -10.172 9.234 1 98.06 238 ALA B CA 1
ATOM 4288 C C . ALA B 1 238 ? -0.518 -10.969 10.242 1 98.06 238 ALA B C 1
ATOM 4290 O O . ALA B 1 238 ? -0.505 -12.203 10.219 1 98.06 238 ALA B O 1
ATOM 4291 N N . HIS B 1 239 ? -1.257 -10.25 11.109 1 98.38 239 HIS B N 1
ATOM 4292 C CA . HIS B 1 239 ? -2.121 -10.852 12.125 1 98.38 239 HIS B CA 1
ATOM 4293 C C . HIS B 1 239 ? -3.16 -11.766 11.492 1 98.38 239 HIS B C 1
ATOM 4295 O O . HIS B 1 239 ? -3.445 -12.844 12.016 1 98.38 239 HIS B O 1
ATOM 4301 N N . LEU B 1 240 ? -3.684 -11.43 10.344 1 97.25 240 LEU B N 1
ATOM 4302 C CA . LEU B 1 240 ? -4.742 -12.156 9.656 1 97.25 240 LEU B CA 1
ATOM 4303 C C . LEU B 1 240 ? -4.16 -13.273 8.797 1 97.25 240 LEU B C 1
ATOM 4305 O O . LEU B 1 240 ? -4.879 -14.188 8.391 1 97.25 240 LEU B O 1
ATOM 4309 N N . ASN B 1 241 ? -2.883 -13.188 8.398 1 95 241 ASN B N 1
ATOM 4310 C CA . ASN B 1 241 ? -2.25 -14.164 7.52 1 95 241 ASN B CA 1
ATOM 4311 C C . ASN B 1 241 ? -1.846 -15.422 8.281 1 95 241 ASN B C 1
ATOM 4313 O O . ASN B 1 241 ? -1.318 -16.375 7.695 1 95 241 ASN B O 1
ATOM 4317 N N . ALA B 1 242 ? -2.074 -15.461 9.562 1 95.62 242 ALA B N 1
ATOM 4318 C CA . ALA B 1 242 ? -1.884 -16.625 10.43 1 95.62 242 ALA B CA 1
ATOM 4319 C C . ALA B 1 242 ? -2.998 -16.719 11.469 1 95.62 242 ALA B C 1
ATOM 4321 O O . ALA B 1 242 ? -4.137 -16.328 11.203 1 95.62 242 ALA B O 1
ATOM 4322 N N . GLU B 1 243 ? -2.762 -17.375 12.539 1 96.88 243 GLU B N 1
ATOM 4323 C CA . GLU B 1 243 ? -3.729 -17.469 13.625 1 96.88 243 GLU B CA 1
ATOM 4324 C C . GLU B 1 243 ? -3.41 -16.469 14.727 1 96.88 243 GLU B C 1
ATOM 4326 O O . GLU B 1 243 ? -3.365 -16.812 15.906 1 96.88 243 GLU B O 1
ATOM 4331 N N . GLY B 1 244 ? -3.119 -15.281 14.312 1 97.88 244 GLY B N 1
ATOM 4332 C CA . GLY B 1 244 ? -2.674 -14.227 15.203 1 97.88 244 GLY B CA 1
ATOM 4333 C C . GLY B 1 244 ? -1.201 -13.898 15.047 1 97.88 244 GLY B C 1
ATOM 4334 O O . GLY B 1 244 ? -0.461 -14.625 14.383 1 97.88 244 GLY B O 1
ATOM 4335 N N . MET B 1 245 ? -0.883 -12.812 15.648 1 98.38 245 MET B N 1
ATOM 4336 C CA . MET B 1 245 ? 0.46 -12.281 15.445 1 98.38 245 MET B CA 1
ATOM 4337 C C . MET B 1 245 ? 1.51 -13.195 16.062 1 98.38 245 MET B C 1
ATOM 4339 O O . MET B 1 245 ? 2.586 -13.391 15.492 1 98.38 245 MET B O 1
ATOM 4343 N N . LEU B 1 246 ? 1.257 -13.727 17.25 1 98.25 246 LEU B N 1
ATOM 4344 C CA . LEU B 1 246 ? 2.244 -14.617 17.859 1 98.25 246 LEU B CA 1
ATOM 4345 C C . LEU B 1 246 ? 2.486 -15.836 16.984 1 98.25 246 LEU B C 1
ATOM 4347 O O . LEU B 1 246 ? 3.631 -16.266 16.812 1 98.25 246 LEU B O 1
ATOM 4351 N N . ASN B 1 247 ? 1.399 -16.406 16.484 1 98.06 247 ASN B N 1
ATOM 4352 C CA . ASN B 1 247 ? 1.536 -17.516 15.555 1 98.06 247 ASN B CA 1
ATOM 4353 C C . ASN B 1 247 ? 2.295 -17.094 14.297 1 98.06 247 ASN B C 1
ATOM 4355 O O . ASN B 1 247 ? 3.121 -17.859 13.781 1 98.06 247 ASN B O 1
ATOM 4359 N N . TYR B 1 248 ? 1.998 -15.922 13.766 1 98 248 TYR B N 1
ATOM 4360 C CA . TYR B 1 248 ? 2.711 -15.375 12.617 1 98 248 TYR B CA 1
ATOM 4361 C C . TYR B 1 248 ? 4.211 -15.312 12.883 1 98 248 TYR B C 1
ATOM 4363 O O . TYR B 1 248 ? 5.016 -15.719 12.047 1 98 248 TYR B O 1
ATOM 4371 N N . CYS B 1 249 ? 4.535 -14.766 14.008 1 98.25 249 CYS B N 1
ATOM 4372 C CA . CYS B 1 249 ? 5.941 -14.641 14.383 1 98.25 249 CYS B CA 1
ATOM 4373 C C . CYS B 1 249 ? 6.598 -16.016 14.5 1 98.25 249 CYS B C 1
ATOM 4375 O O . CYS B 1 249 ? 7.73 -16.203 14.047 1 98.25 249 CYS B O 1
ATOM 4377 N N . GLU B 1 250 ? 5.922 -16.938 15.094 1 97 250 GLU B N 1
ATOM 4378 C CA . GLU B 1 250 ? 6.441 -18.297 15.227 1 97 250 GLU B CA 1
ATOM 4379 C C . GLU B 1 250 ? 6.77 -18.891 13.867 1 97 250 GLU B C 1
ATOM 4381 O O . GLU B 1 250 ? 7.797 -19.562 13.711 1 97 250 GLU B O 1
ATOM 4386 N N . ARG B 1 251 ? 5.984 -18.641 12.914 1 95 251 ARG B N 1
ATOM 4387 C CA . ARG B 1 251 ? 6.102 -19.266 11.602 1 95 251 ARG B CA 1
ATOM 4388 C C . ARG B 1 251 ? 7.113 -18.516 10.734 1 95 251 ARG B C 1
ATOM 4390 O O . ARG B 1 251 ? 7.832 -19.141 9.945 1 95 251 ARG B O 1
ATOM 4397 N N . TYR B 1 252 ? 7.152 -17.188 10.906 1 96.31 252 TYR B N 1
ATOM 4398 C CA . TYR B 1 252 ? 7.75 -16.453 9.797 1 96.31 252 TYR B CA 1
ATOM 4399 C C . TYR B 1 252 ? 8.852 -15.523 10.281 1 96.31 252 TYR B C 1
ATOM 4401 O O . TYR B 1 252 ? 9.617 -14.977 9.484 1 96.31 252 TYR B O 1
ATOM 4409 N N . SER B 1 253 ? 8.984 -15.258 11.633 1 97.62 253 SER B N 1
ATOM 4410 C CA . SER B 1 253 ? 9.922 -14.258 12.133 1 97.62 253 SER B CA 1
ATOM 4411 C C . SER B 1 253 ? 11.344 -14.555 11.664 1 97.62 253 SER B C 1
ATOM 4413 O O . SER B 1 253 ? 12.086 -13.641 11.297 1 97.62 253 SER B O 1
ATOM 4415 N N . LYS B 1 254 ? 11.734 -15.828 11.703 1 96.19 254 LYS B N 1
ATOM 4416 C CA . LYS B 1 254 ? 13.086 -16.203 11.289 1 96.19 254 LYS B CA 1
ATOM 4417 C C . LYS B 1 254 ? 13.305 -15.922 9.805 1 96.19 254 LYS B C 1
ATOM 4419 O O . LYS B 1 254 ? 14.344 -15.375 9.422 1 96.19 254 LYS B O 1
ATOM 4424 N N . THR B 1 255 ? 12.375 -16.312 8.984 1 96 255 THR B N 1
ATOM 4425 C CA . THR B 1 255 ? 12.469 -16.078 7.547 1 96 255 THR B CA 1
ATOM 4426 C C . THR B 1 255 ? 12.531 -14.578 7.25 1 96 255 THR B C 1
ATOM 4428 O O . THR B 1 255 ? 13.344 -14.133 6.438 1 96 255 THR B O 1
ATOM 4431 N N . ILE B 1 256 ? 11.68 -13.766 7.902 1 98 256 ILE B N 1
ATOM 4432 C CA . ILE B 1 256 ? 11.664 -12.32 7.715 1 98 256 ILE B CA 1
ATOM 4433 C C . ILE B 1 256 ? 13.031 -11.742 8.062 1 98 256 ILE B C 1
ATOM 4435 O O . ILE B 1 256 ? 13.594 -10.945 7.297 1 98 256 ILE B O 1
ATOM 4439 N N . HIS B 1 257 ? 13.523 -12.156 9.195 1 98.06 257 HIS B N 1
ATOM 4440 C CA . HIS B 1 257 ? 14.812 -11.672 9.664 1 98.06 257 HIS B CA 1
ATOM 4441 C C . HIS B 1 257 ? 15.93 -12.055 8.695 1 98.06 257 HIS B C 1
ATOM 4443 O O . HIS B 1 257 ? 16.734 -11.203 8.297 1 98.06 257 HIS B O 1
ATOM 4449 N N . ASP B 1 258 ? 15.992 -13.32 8.273 1 97.12 258 ASP B N 1
ATOM 4450 C CA . ASP B 1 258 ? 17.047 -13.828 7.406 1 97.12 258 ASP B CA 1
ATOM 4451 C C . ASP B 1 258 ? 17.031 -13.141 6.043 1 97.12 258 ASP B C 1
ATOM 4453 O O . ASP B 1 258 ? 18.062 -12.758 5.512 1 97.12 258 ASP B O 1
ATOM 4457 N N . VAL B 1 259 ? 15.859 -13.008 5.449 1 97.62 259 VAL B N 1
ATOM 4458 C CA . VAL B 1 259 ? 15.727 -12.352 4.156 1 97.62 259 VAL B CA 1
ATOM 4459 C C . VAL B 1 259 ? 16.109 -10.875 4.285 1 97.62 259 VAL B C 1
ATOM 4461 O O . VAL B 1 259 ? 16.812 -10.336 3.436 1 97.62 259 VAL B O 1
ATOM 4464 N N . SER B 1 260 ? 15.633 -10.195 5.355 1 98.25 260 SER B N 1
ATOM 4465 C CA . SER B 1 260 ? 15.922 -8.781 5.562 1 98.25 260 SER B CA 1
ATOM 4466 C C . SER B 1 260 ? 17.422 -8.531 5.672 1 98.25 260 SER B C 1
ATOM 4468 O O . SER B 1 260 ? 17.906 -7.48 5.242 1 98.25 260 SER B O 1
ATOM 4470 N N . LYS B 1 261 ? 18.156 -9.445 6.215 1 97.56 261 LYS B N 1
ATOM 4471 C CA . LYS B 1 261 ? 19.609 -9.312 6.363 1 97.56 261 LYS B CA 1
ATOM 4472 C C . LYS B 1 261 ? 20.312 -9.336 5.008 1 97.56 261 LYS B C 1
ATOM 4474 O O . LYS B 1 261 ? 21.469 -8.938 4.895 1 97.56 261 LYS B O 1
ATOM 4479 N N . THR B 1 262 ? 19.609 -9.812 3.99 1 97.19 262 THR B N 1
ATOM 4480 C CA . THR B 1 262 ? 20.219 -9.891 2.664 1 97.19 262 THR B CA 1
ATOM 4481 C C . THR B 1 262 ? 19.922 -8.617 1.869 1 97.19 262 THR B C 1
ATOM 4483 O O . THR B 1 262 ? 20.344 -8.492 0.713 1 97.19 262 THR B O 1
ATOM 4486 N N . PHE B 1 263 ? 19.188 -7.633 2.416 1 97.69 263 PHE B N 1
ATOM 4487 C CA . PHE B 1 263 ? 18.891 -6.383 1.725 1 97.69 263 PHE B CA 1
ATOM 4488 C C . PHE B 1 263 ? 20.188 -5.672 1.324 1 97.69 263 PHE B C 1
ATOM 4490 O O . PHE B 1 263 ? 21.156 -5.684 2.074 1 97.69 263 PHE B O 1
ATOM 4497 N N . SER B 1 264 ? 20.219 -5.086 0.147 1 96.56 264 SER B N 1
ATOM 4498 C CA . SER B 1 264 ? 21.328 -4.23 -0.274 1 96.56 264 SER B CA 1
ATOM 4499 C C . SER B 1 264 ? 21.406 -2.971 0.582 1 96.56 264 SER B C 1
ATOM 4501 O O . SER B 1 264 ? 20.438 -2.584 1.222 1 96.56 264 SER B O 1
ATOM 4503 N N . PRO B 1 265 ? 22.531 -2.33 0.629 1 96.75 265 PRO B N 1
ATOM 4504 C CA . PRO B 1 265 ? 22.672 -1.083 1.384 1 96.75 265 PRO B CA 1
ATOM 4505 C C . PRO B 1 265 ? 21.734 0.013 0.896 1 96.75 265 PRO B C 1
ATOM 4507 O O . PRO B 1 265 ? 21.172 -0.084 -0.204 1 96.75 265 PRO B O 1
ATOM 4510 N N . VAL B 1 266 ? 21.547 1.022 1.703 1 97.81 266 VAL B N 1
ATOM 4511 C CA . VAL B 1 266 ? 20.734 2.174 1.344 1 97.81 266 VAL B CA 1
ATOM 4512 C C . VAL B 1 266 ? 21.25 2.793 0.047 1 97.81 266 VAL B C 1
ATOM 4514 O O . VAL B 1 266 ? 22.422 3.172 -0.045 1 97.81 266 VAL B O 1
ATOM 4517 N N . PRO B 1 267 ? 20.422 2.871 -0.892 1 97.69 267 PRO B N 1
ATOM 4518 C CA . PRO B 1 267 ? 20.891 3.412 -2.17 1 97.69 267 PRO B CA 1
ATOM 4519 C C . PRO B 1 267 ? 21.047 4.93 -2.15 1 97.69 267 PRO B C 1
ATOM 4521 O O . PRO B 1 267 ? 20.359 5.613 -1.385 1 97.69 267 PRO B O 1
ATOM 4524 N N . GLU B 1 268 ? 21.906 5.645 -2.904 1 93.38 268 GLU B N 1
ATOM 4525 C CA . GLU B 1 268 ? 22.062 7.086 -3.043 1 93.38 268 GLU B CA 1
ATOM 4526 C C . GLU B 1 268 ? 21.109 7.648 -4.094 1 93.38 268 GLU B C 1
ATOM 4528 O O . GLU B 1 268 ? 20.734 8.828 -4.043 1 93.38 268 GLU B O 1
ATOM 4533 N N . MET B 1 269 ? 20.328 6.973 -4.863 1 97.38 269 MET B N 1
ATOM 4534 C CA . MET B 1 269 ? 19.375 7.27 -5.93 1 97.38 269 MET B CA 1
ATOM 4535 C C . MET B 1 269 ? 19.844 8.469 -6.754 1 97.38 269 MET B C 1
ATOM 4537 O O . MET B 1 269 ? 19.141 9.477 -6.844 1 97.38 269 MET B O 1
ATOM 4541 N N . SER B 1 270 ? 21.016 8.406 -7.301 1 96.75 270 SER B N 1
ATOM 4542 C CA . SER B 1 270 ? 21.656 9.453 -8.086 1 96.75 270 SER B CA 1
ATOM 4543 C C . SER B 1 270 ? 22.484 8.852 -9.219 1 96.75 270 SER B C 1
ATOM 4545 O O . SER B 1 270 ? 22.594 7.629 -9.344 1 96.75 270 SER B O 1
ATOM 4547 N N . GLY B 1 271 ? 22.953 9.727 -10.094 1 96.19 271 GLY B N 1
ATOM 4548 C CA . GLY B 1 271 ? 23.859 9.289 -11.141 1 96.19 271 GLY B CA 1
ATOM 4549 C C . GLY B 1 271 ? 23.203 8.344 -12.133 1 96.19 271 GLY B C 1
ATOM 4550 O O . GLY B 1 271 ? 22.047 8.555 -12.539 1 96.19 271 GLY B O 1
ATOM 4551 N N . PRO B 1 272 ? 24 7.398 -12.578 1 96.19 272 PRO B N 1
ATOM 4552 C CA . PRO B 1 272 ? 23.531 6.5 -13.641 1 96.19 272 PRO B CA 1
ATOM 4553 C C . PRO B 1 272 ? 22.281 5.727 -13.242 1 96.19 272 PRO B C 1
ATOM 4555 O O . PRO B 1 272 ? 21.406 5.477 -14.086 1 96.19 272 PRO B O 1
ATOM 4558 N N . SER B 1 273 ? 22.234 5.32 -12.023 1 96.12 273 SER B N 1
ATOM 4559 C CA . SER B 1 273 ? 21.062 4.59 -11.547 1 96.12 273 SER B CA 1
ATOM 4560 C C . SER B 1 273 ? 19.797 5.438 -11.656 1 96.12 273 SER B C 1
ATOM 4562 O O . SER B 1 273 ? 18.75 4.949 -12.078 1 96.12 273 SER B O 1
ATOM 4564 N N . ALA B 1 274 ? 19.859 6.715 -11.242 1 98.12 274 ALA B N 1
ATOM 4565 C CA . ALA B 1 274 ? 18.719 7.625 -11.336 1 98.12 274 ALA B CA 1
ATOM 4566 C C . ALA B 1 274 ? 18.312 7.855 -12.789 1 98.12 274 ALA B C 1
ATOM 4568 O O . ALA B 1 274 ? 17.125 7.926 -13.102 1 98.12 274 ALA B O 1
ATOM 4569 N N . GLU B 1 275 ? 19.281 7.949 -13.633 1 98 275 GLU B N 1
ATOM 4570 C CA . GLU B 1 275 ? 19.016 8.133 -15.055 1 98 275 GLU B CA 1
ATOM 4571 C C . GLU B 1 275 ? 18.281 6.93 -15.641 1 98 275 GLU B C 1
ATOM 4573 O O . GLU B 1 275 ? 17.359 7.086 -16.438 1 98 275 GLU B O 1
ATOM 4578 N N . ALA B 1 276 ? 18.766 5.785 -15.289 1 97.69 276 ALA B N 1
ATOM 4579 C CA . ALA B 1 276 ? 18.156 4.559 -15.789 1 97.69 276 ALA B CA 1
ATOM 4580 C C . ALA B 1 276 ? 16.703 4.43 -15.328 1 97.69 276 ALA B C 1
ATOM 4582 O O . ALA B 1 276 ? 15.828 4.082 -16.109 1 97.69 276 ALA B O 1
ATOM 4583 N N . VAL B 1 277 ? 16.438 4.66 -14.055 1 98.31 277 VAL B N 1
ATOM 4584 C CA . VAL B 1 277 ? 15.094 4.594 -13.5 1 98.31 277 VAL B CA 1
ATOM 4585 C C . VAL B 1 277 ? 14.211 5.656 -14.148 1 98.31 277 VAL B C 1
ATOM 4587 O O . VAL B 1 277 ? 13.07 5.383 -14.523 1 98.31 277 VAL B O 1
ATOM 4590 N N . HIS B 1 278 ? 14.766 6.871 -14.289 1 98.5 278 HIS B N 1
ATOM 4591 C CA . HIS B 1 278 ? 14.039 7.961 -14.93 1 98.5 278 HIS B CA 1
ATOM 4592 C C . HIS B 1 278 ? 13.625 7.594 -16.344 1 98.5 278 HIS B C 1
ATOM 4594 O O . HIS B 1 278 ? 12.5 7.883 -16.766 1 98.5 278 HIS B O 1
ATOM 4600 N N . LYS B 1 279 ? 14.547 7.027 -17.078 1 98.38 279 LYS B N 1
ATOM 4601 C CA . LYS B 1 279 ? 14.266 6.637 -18.453 1 98.38 279 LYS B CA 1
ATOM 4602 C C . LYS B 1 279 ? 13.078 5.676 -18.516 1 98.38 279 LYS B C 1
ATOM 4604 O O . LYS B 1 279 ? 12.164 5.859 -19.312 1 98.38 279 LYS B O 1
ATOM 4609 N N . GLN B 1 280 ? 13.117 4.66 -17.688 1 98.44 280 GLN B N 1
ATOM 4610 C CA . GLN B 1 280 ? 12.039 3.676 -17.688 1 98.44 280 GLN B CA 1
ATOM 4611 C C . GLN B 1 280 ? 10.719 4.312 -17.281 1 98.44 280 GLN B C 1
ATOM 4613 O O . GLN B 1 280 ? 9.672 4.012 -17.859 1 98.44 280 GLN B O 1
ATOM 4618 N N . LEU B 1 281 ? 10.727 5.188 -16.281 1 98.56 281 LEU B N 1
ATOM 4619 C CA . LEU B 1 281 ? 9.523 5.855 -15.805 1 98.56 281 LEU B CA 1
ATOM 4620 C C . LEU B 1 281 ? 8.953 6.777 -16.875 1 98.56 281 LEU B C 1
ATOM 4622 O O . LEU B 1 281 ? 7.738 6.867 -17.047 1 98.56 281 LEU B O 1
ATOM 4626 N N . SER B 1 282 ? 9.859 7.465 -17.578 1 98.12 282 SER B N 1
ATOM 4627 C CA . SER B 1 282 ? 9.438 8.406 -18.609 1 98.12 282 SER B CA 1
ATOM 4628 C C . SER B 1 282 ? 8.82 7.684 -19.797 1 98.12 282 SER B C 1
ATOM 4630 O O . SER B 1 282 ? 8.023 8.266 -20.547 1 98.12 282 SER B O 1
ATOM 4632 N N . GLU B 1 283 ? 9.258 6.445 -20.016 1 97.25 283 GLU B N 1
ATOM 4633 C CA . GLU B 1 283 ? 8.609 5.625 -21.031 1 97.25 283 GLU B CA 1
ATOM 4634 C C . GLU B 1 283 ? 7.176 5.277 -20.625 1 97.25 283 GLU B C 1
ATOM 4636 O O . GLU B 1 283 ? 6.285 5.23 -21.484 1 97.25 283 GLU B O 1
ATOM 4641 N N . LYS B 1 284 ? 6.992 5.078 -19.391 1 95.06 284 LYS B N 1
ATOM 4642 C CA . LYS B 1 284 ? 5.676 4.734 -18.844 1 95.06 284 LYS B CA 1
ATOM 4643 C C . LYS B 1 284 ? 4.785 5.973 -18.75 1 95.06 284 LYS B C 1
ATOM 4645 O O . LYS B 1 284 ? 3.621 5.938 -19.156 1 95.06 284 LYS B O 1
ATOM 4650 N N . VAL B 1 285 ? 5.301 7.07 -18.188 1 97.62 285 VAL B N 1
ATOM 4651 C CA . VAL B 1 285 ? 4.637 8.359 -18.031 1 97.62 285 VAL B CA 1
ATOM 4652 C C . VAL B 1 285 ? 5.57 9.484 -18.469 1 97.62 285 VAL B C 1
ATOM 4654 O O . VAL B 1 285 ? 6.332 10.023 -17.672 1 97.62 285 VAL B O 1
ATOM 4657 N N . PRO B 1 286 ? 5.457 9.828 -19.703 1 98.12 286 PRO B N 1
ATOM 4658 C CA . PRO B 1 286 ? 6.305 10.914 -20.188 1 98.12 286 PRO B CA 1
ATOM 4659 C C . PRO B 1 286 ? 6.125 12.211 -19.391 1 98.12 286 PRO B C 1
ATOM 4661 O O . PRO B 1 286 ? 5.039 12.469 -18.875 1 98.12 286 PRO B O 1
ATOM 4664 N N . LEU B 1 287 ? 7.215 13.047 -19.344 1 98 287 LEU B N 1
ATOM 4665 C CA . LEU B 1 287 ? 7.223 14.266 -18.531 1 98 287 LEU B CA 1
ATOM 4666 C C . LEU B 1 287 ? 6.102 15.203 -18.953 1 98 287 LEU B C 1
ATOM 4668 O O . LEU B 1 287 ? 5.484 15.859 -18.109 1 98 287 LEU B O 1
ATOM 4672 N N . GLU B 1 288 ? 5.789 15.273 -20.188 1 97.62 288 GLU B N 1
ATOM 4673 C CA . GLU B 1 288 ? 4.766 16.172 -20.688 1 97.62 288 GLU B CA 1
ATOM 4674 C C . GLU B 1 288 ? 3.367 15.703 -20.297 1 97.62 288 GLU B C 1
ATOM 4676 O O . GLU B 1 288 ? 2.395 16.453 -20.438 1 97.62 288 GLU B O 1
ATOM 4681 N N . LYS B 1 289 ? 3.262 14.492 -19.812 1 97.81 289 LYS B N 1
ATOM 4682 C CA . LYS B 1 289 ? 1.963 13.922 -19.453 1 97.81 289 LYS B CA 1
ATOM 4683 C C . LYS B 1 289 ? 1.8 13.828 -17.938 1 97.81 289 LYS B C 1
ATOM 4685 O O . LYS B 1 289 ? 0.845 13.219 -17.453 1 97.81 289 LYS B O 1
ATOM 4690 N N . LEU B 1 290 ? 2.725 14.375 -17.188 1 97.81 290 LEU B N 1
ATOM 4691 C CA . LEU B 1 290 ? 2.686 14.297 -15.734 1 97.81 290 LEU B CA 1
ATOM 4692 C C . LEU B 1 290 ? 1.387 14.875 -15.188 1 97.81 290 LEU B C 1
ATOM 4694 O O . LEU B 1 290 ? 0.754 14.289 -14.312 1 97.81 290 LEU B O 1
ATOM 4698 N N . ALA B 1 291 ? 0.992 16.016 -15.703 1 95.69 291 ALA B N 1
ATOM 4699 C CA . ALA B 1 291 ? -0.218 16.672 -15.219 1 95.69 291 ALA B CA 1
ATOM 4700 C C . ALA B 1 291 ? -1.447 15.805 -15.445 1 95.69 291 ALA B C 1
ATOM 4702 O O . ALA B 1 291 ? -2.297 15.68 -14.555 1 95.69 291 ALA B O 1
ATOM 4703 N N . GLU B 1 292 ? -1.558 15.25 -16.594 1 96.94 292 GLU B N 1
ATOM 4704 C CA . GLU B 1 292 ? -2.664 14.359 -16.922 1 96.94 292 GLU B CA 1
ATOM 4705 C C . GLU B 1 292 ? -2.682 13.141 -16 1 96.94 292 GLU B C 1
ATOM 4707 O O . GLU B 1 292 ? -3.746 12.719 -15.547 1 96.94 292 GLU B O 1
ATOM 4712 N N . ARG B 1 293 ? -1.514 12.539 -15.758 1 97.56 293 ARG B N 1
ATOM 4713 C CA . ARG B 1 293 ? -1.414 11.359 -14.906 1 97.56 293 ARG B CA 1
ATOM 4714 C C . ARG B 1 293 ? -1.742 11.703 -13.453 1 97.56 293 ARG B C 1
ATOM 4716 O O . ARG B 1 293 ? -2.32 10.891 -12.734 1 97.56 293 ARG B O 1
ATOM 4723 N N . ARG B 1 294 ? -1.424 12.914 -13.008 1 95.56 294 ARG B N 1
ATOM 4724 C CA . ARG B 1 294 ? -1.812 13.383 -11.68 1 95.56 294 ARG B CA 1
ATOM 4725 C C . ARG B 1 294 ? -3.326 13.5 -11.562 1 95.56 294 ARG B C 1
ATOM 4727 O O . ARG B 1 294 ? -3.906 13.164 -10.531 1 95.56 294 ARG B O 1
ATOM 4734 N N . GLN B 1 295 ? -3.967 13.992 -12.555 1 93.31 295 GLN B N 1
ATOM 4735 C CA . GLN B 1 295 ? -5.426 14.07 -12.57 1 93.31 295 GLN B CA 1
ATOM 4736 C C . GLN B 1 295 ? -6.051 12.68 -12.469 1 93.31 295 GLN B C 1
ATOM 4738 O O . GLN B 1 295 ? -7.047 12.492 -11.773 1 93.31 295 GLN B O 1
ATOM 4743 N N . TRP B 1 296 ? -5.453 11.773 -13.227 1 95.88 296 TRP B N 1
ATOM 4744 C CA . TRP B 1 296 ? -5.895 10.383 -13.156 1 95.88 296 TRP B CA 1
ATOM 4745 C C . TRP B 1 296 ? -5.793 9.852 -11.734 1 95.88 296 TRP B C 1
ATOM 4747 O O . TRP B 1 296 ? -6.734 9.234 -11.219 1 95.88 296 TRP B O 1
ATOM 4757 N N . ARG B 1 297 ? -4.641 10.094 -11.125 1 95.56 297 ARG B N 1
ATOM 4758 C CA . ARG B 1 297 ? -4.434 9.688 -9.734 1 95.56 297 ARG B CA 1
ATOM 4759 C C . ARG B 1 297 ? -5.535 10.234 -8.836 1 95.56 297 ARG B C 1
ATOM 4761 O O . ARG B 1 297 ? -6.113 9.508 -8.031 1 95.56 297 ARG B O 1
ATOM 4768 N N . ASP B 1 298 ? -5.789 11.516 -8.906 1 91.88 298 ASP B N 1
ATOM 4769 C CA . ASP B 1 298 ? -6.785 12.172 -8.062 1 91.88 298 ASP B CA 1
ATOM 4770 C C . ASP B 1 298 ? -8.172 11.57 -8.281 1 91.88 298 ASP B C 1
ATOM 4772 O O . ASP B 1 298 ? -8.945 11.414 -7.336 1 91.88 298 ASP B O 1
ATOM 4776 N N . LYS B 1 299 ? -8.461 11.289 -9.531 1 93.81 299 LYS B N 1
ATOM 4777 C CA . LYS B 1 299 ? -9.719 10.633 -9.859 1 93.81 299 LYS B CA 1
ATOM 4778 C C . LYS B 1 299 ? -9.828 9.273 -9.188 1 93.81 299 LYS B C 1
ATOM 4780 O O . LYS B 1 299 ? -10.883 8.922 -8.648 1 93.81 299 LYS B O 1
ATOM 4785 N N . MET B 1 300 ? -8.742 8.477 -9.242 1 96.38 300 MET B N 1
ATOM 4786 C CA . MET B 1 300 ? -8.727 7.156 -8.617 1 96.38 300 MET B CA 1
ATOM 4787 C C . MET B 1 300 ? -8.875 7.266 -7.105 1 96.38 300 MET B C 1
ATOM 4789 O O . MET B 1 300 ? -9.609 6.484 -6.488 1 96.38 300 MET B O 1
ATOM 4793 N N . LEU B 1 301 ? -8.18 8.227 -6.535 1 95.69 301 LEU B N 1
ATOM 4794 C CA . LEU B 1 301 ? -8.25 8.43 -5.09 1 95.69 301 LEU B CA 1
ATOM 4795 C C . LEU B 1 301 ? -9.664 8.82 -4.66 1 95.69 301 LEU B C 1
ATOM 4797 O O . LEU B 1 301 ? -10.148 8.359 -3.623 1 95.69 301 LEU B O 1
ATOM 4801 N N . THR B 1 302 ? -10.312 9.641 -5.434 1 93.06 302 THR B N 1
ATOM 4802 C CA . THR B 1 302 ? -11.695 10.039 -5.164 1 93.06 302 THR B CA 1
ATOM 4803 C C . THR B 1 302 ? -12.625 8.836 -5.215 1 93.06 302 THR B C 1
ATOM 4805 O O . THR B 1 302 ? -13.461 8.648 -4.332 1 93.06 302 THR B O 1
ATOM 4808 N N . ALA B 1 303 ? -12.438 8.031 -6.238 1 95.5 303 ALA B N 1
ATOM 4809 C CA . ALA B 1 303 ? -13.266 6.84 -6.395 1 95.5 303 ALA B CA 1
ATOM 4810 C C . ALA B 1 303 ? -13.078 5.883 -5.219 1 95.5 303 ALA B C 1
ATOM 4812 O O . ALA B 1 303 ? -14.039 5.305 -4.719 1 95.5 303 ALA B O 1
ATOM 4813 N N . LEU B 1 304 ? -11.875 5.691 -4.812 1 97 304 LEU B N 1
ATOM 4814 C CA . LEU B 1 304 ? -11.594 4.812 -3.682 1 97 304 LEU B CA 1
ATOM 4815 C C . LEU B 1 304 ? -12.195 5.371 -2.395 1 97 304 LEU B C 1
ATOM 4817 O O . LEU B 1 304 ? -12.742 4.625 -1.584 1 97 304 LEU B O 1
ATOM 4821 N N . ALA B 1 305 ? -12 6.695 -2.193 1 94.19 305 ALA B N 1
ATOM 4822 C CA . ALA B 1 305 ? -12.586 7.332 -1.013 1 94.19 305 ALA B CA 1
ATOM 4823 C C . ALA B 1 305 ? -14.094 7.129 -0.966 1 94.19 305 ALA B C 1
ATOM 4825 O O . ALA B 1 305 ? -14.656 6.848 0.096 1 94.19 305 ALA B O 1
ATOM 4826 N N . LYS B 1 306 ? -14.734 7.285 -2.084 1 93.31 306 LYS B N 1
ATOM 4827 C CA . LYS B 1 306 ? -16.172 7.059 -2.174 1 93.31 306 LYS B CA 1
ATOM 4828 C C . LYS B 1 306 ? -16.531 5.613 -1.834 1 93.31 306 LYS B C 1
ATOM 4830 O O . LYS B 1 306 ? -17.484 5.355 -1.11 1 93.31 306 LYS B O 1
ATOM 4835 N N . LEU B 1 307 ? -15.781 4.684 -2.354 1 95.5 307 LEU B N 1
ATOM 4836 C CA . LEU B 1 307 ? -15.992 3.27 -2.066 1 95.5 307 LEU B CA 1
ATOM 4837 C C . LEU B 1 307 ? -15.883 2.998 -0.57 1 95.5 307 LEU B C 1
ATOM 4839 O O . LEU B 1 307 ? -16.734 2.307 0.001 1 95.5 307 LEU B O 1
ATOM 4843 N N . LYS B 1 308 ? -14.812 3.531 0.056 1 94.38 308 LYS B N 1
ATOM 4844 C CA . LYS B 1 308 ? -14.602 3.332 1.487 1 94.38 308 LYS B CA 1
ATOM 4845 C C . LYS B 1 308 ? -15.773 3.883 2.295 1 94.38 308 LYS B C 1
ATOM 4847 O O . LYS B 1 308 ? -16.219 3.264 3.268 1 94.38 308 LYS B O 1
ATOM 4852 N N . MET B 1 309 ? -16.234 5.039 1.875 1 90.44 309 MET B N 1
ATOM 4853 C CA . MET B 1 309 ? -17.375 5.652 2.549 1 90.44 309 MET B CA 1
ATOM 4854 C C . MET B 1 309 ? -18.609 4.777 2.426 1 90.44 309 MET B C 1
ATOM 4856 O O . MET B 1 309 ? -19.344 4.578 3.402 1 90.44 309 MET B O 1
ATOM 4860 N N . GLN B 1 310 ? -18.875 4.223 1.243 1 91.62 310 GLN B N 1
ATOM 4861 C CA . GLN B 1 310 ? -20.031 3.379 0.988 1 91.62 310 GLN B CA 1
ATOM 4862 C C . GLN B 1 310 ? -19.953 2.078 1.782 1 91.62 310 GLN B C 1
ATOM 4864 O O . GLN B 1 310 ? -20.969 1.6 2.303 1 91.62 310 GLN B O 1
ATOM 4869 N N . MET B 1 311 ? -18.766 1.5 1.836 1 92.88 311 MET B N 1
ATOM 4870 C CA . MET B 1 311 ? -18.578 0.23 2.533 1 92.88 311 MET B CA 1
ATOM 4871 C C . MET B 1 311 ? -18.766 0.406 4.039 1 92.88 311 MET B C 1
ATOM 4873 O O . MET B 1 311 ? -19.266 -0.493 4.719 1 92.88 311 MET B O 1
ATOM 4877 N N . ARG B 1 312 ? -18.328 1.552 4.605 1 87.88 312 ARG B N 1
ATOM 4878 C CA . ARG B 1 312 ? -18.484 1.847 6.027 1 87.88 312 ARG B CA 1
ATOM 4879 C C . ARG B 1 312 ? -19.953 2.002 6.391 1 87.88 312 ARG B C 1
ATOM 4881 O O . ARG B 1 312 ? -20.375 1.613 7.484 1 87.88 312 ARG B O 1
ATOM 4888 N N . LYS B 1 313 ? -20.703 2.68 5.566 1 83.06 313 LYS B N 1
ATOM 4889 C CA . LYS B 1 313 ? -22.141 2.879 5.797 1 83.06 313 LYS B CA 1
ATOM 4890 C C . LYS B 1 313 ? -22.875 1.545 5.828 1 83.06 313 LYS B C 1
ATOM 4892 O O . LYS B 1 313 ? -23.891 1.411 6.512 1 83.06 313 LYS B O 1
ATOM 4897 N N . LYS B 1 314 ? -22.422 0.486 5.125 1 79.88 314 LYS B N 1
ATOM 4898 C CA . LYS B 1 314 ? -23.062 -0.819 5.051 1 79.88 314 LYS B CA 1
ATOM 4899 C C . LYS B 1 314 ? -22.719 -1.679 6.262 1 79.88 314 LYS B C 1
ATOM 4901 O O . LYS B 1 314 ? -23.359 -2.701 6.508 1 79.88 314 LYS B O 1
ATOM 4906 N N . GLU B 1 315 ? -21.672 -1.414 7.066 1 76.62 315 GLU B N 1
ATOM 4907 C CA . GLU B 1 315 ? -21.281 -2.158 8.258 1 76.62 315 GLU B CA 1
ATOM 4908 C C . GLU B 1 315 ? -22.078 -1.698 9.477 1 76.62 315 GLU B C 1
ATOM 4910 O O . GLU B 1 315 ? -22.422 -2.504 10.352 1 76.62 315 GLU B O 1
#

Foldseek 3Di:
DEEEEEFLPQQSLLVLQLLLQLVYAYEYEYPDPVRQVVSLVVSLVVQVVCVVVVNRHHDDHSVSSSVSYYYDDDLLVRQQQHQEYEYEDDQDQVVLLVVVQVNLVNNVRYPPNYAYEYQHQFDFLCSRLVPGPVSLRYWYFHADPPCSLQQETETAHAPNHDPVSVVVVCVSSVSSPGDYDYDPHTDGRGPVRVVVLVLVQQLLCCCLVVNDPNVVSVCCQVVPVVVVCLPDNPQVVLQVVAVGNVRSCVVPVVVVVVVVVVGDPRDPCDDPSVVRNVVRVCVVPNPVCVVVVVVVVVVVSSVSSVVVVVVVVVD/DEEEEEFLPQQSLLVLQLLLQLVYAYEYEYPDPVRVVVSLVVSLVVQVVCVVVVNRHHDDHSVSSSVSYYYDDDLLVRQQQHQEYEYEDDQDQVVLLVVVQVNLVNNVRYPPNYAYEYQHQFDFLCSRLVPGPVSLRYWYFHADPPCSLQQETETAHAPNHDVVSVVVVCVSSVSSPGDYDYDPHTDGRGPVRVVVLVLVQQLLCCCLVVNDPNVVSVCCQVVPVVVVCLPDNPQVVLQVVAVGNVRSCVVPVVVVVVVVVVGDDRDPCDDPSVVRNVVRVCVVPNPVCVVVVVVVVVVVSSVSSVVVVVVVVVD

Organism: Artemia franciscana (NCBI:txid6661)